Protein 6ATR (pdb70)

Solvent-accessible surface area: 21105 Å² total; per-residue (Å²): 160,169,105,10,69,2,2,17,5,78,4,34,19,98,0,3,25,1,0,4,0,0,17,9,32,50,24,127,30,81,46,106,60,5,138,35,12,120,56,2,39,122,12,70,127,79,58,72,4,37,1,61,65,16,7,0,0,48,10,56,90,26,84,0,4,23,32,62,0,1,12,14,8,0,0,27,80,66,110,12,5,36,166,57,46,95,28,60,1,60,0,6,14,16,13,12,0,11,35,47,0,23,65,57,25,55,79,15,52,76,15,68,123,178,90,82,127,71,90,51,60,82,2,59,102,44,0,89,103,44,2,1,48,9,1,23,143,16,4,160,88,65,67,68,71,50,3,8,44,87,121,42,4,5,0,0,0,13,0,0,9,6,2,46,38,2,79,94,55,42,81,67,14,28,64,67,15,82,64,0,85,39,0,35,82,79,0,13,75,46,112,48,2,90,148,6,33,92,137,88,31,47,88,18,90,76,64,86,125,171,19,10,70,56,5,77,133,1,64,142,132,223,101,8,70,1,3,16,5,63,4,31,19,93,0,3,27,1,0,4,0,0,17,9,32,49,23,129,30,78,46,121,66,6,103,34,10,120,58,2,41,131,18,69,123,79,51,67,4,36,1,58,68,16,8,0,0,49,8,56,85,25,89,1,4,24,31,64,0,1,13,17,9,0,0,27,77,62,115,14,13,36,168,72,67,103,28,22,1,58,0,4,13,17,14,13,0,12,34,49,0,24,65,56,24,54,85,17,43,76,16,57,120,145,83,78,127,73,95,54,60,85,1,58,78,36,0,85,93,46,2,1,47,9,0,24,146,19,4,161,100,67,64,69,71,50,2,7,43,87,135,41,4,4,0,0,0,12,0,0,11,6,3,45,34,2,82,91,52,44,82,64,15,29,62,63,15,84,64,0,85,38,0,34,83,83,0,14,90,45,108,51,2,104,152,6,28,88,136,87,31,55,85,17,88,74,59,89,134,166,21,8,88,45,6,96,132,1,60,142,121

GO terms:
  GO:0004364 glutathione transferase activity (F, IDA)
  GO:0006749 glutathione metabolic process (P, IDA)
  GO:0004769 steroid Delta-isomerase activity (F, IDA)
  GO:1901687 glutathione derivative biosynthetic process (P, IDA)
  GO:0006693 prostaglandin metabolic process (P, IDA)
  GO:0140104 molecular carrier activity (F, EXP)
  GO:0042167 heme catabolic process (P, TAS)
  GO:0005829 cytosol (C, TAS)
  GO:0005515 protein binding (F, IPI)
  GO:0004602 glutathione peroxidase activity (F, IDA)
  GO:0043651 linoleic acid metabolic process (P, IDA)
  GO:0005504 fatty acid binding (F, IPI)
  GO:0005829 cytosol (C, IDA)
  GO:0030855 epithelial cell differentiation (P, IEP)
  GO:0070062 extracellular exosome (C, HDA)

Secondary structure (DSSP, 8-state):
----EEEEESSSTTTHHHHHHHHHTT---EEEEE-SHHHHHHHHHTT--TTS-S-EEEETTEEEESHHHHHHHHHHHTT-S-SSHHHHHHHHHHHHHHHHHHHHHHHGGGS-HHHHHHHHHHHHHHIIIIIHHHHHHHHHHH--SSSSTTS--HHHHHHHHHHHHHHHH-TTTTTT-HHHHHHHHHHHHSHHHHHHHSTTSS--PPP-HHHHHHHHHHHT-/---EEEEESSSTTTHHHHHHHHHTT---EEEEE-SHHHHHHHHHTT--TTS-S-EEEETTEEEESHHHHHHHHHHHTT-S-SSHHHHHHHHHHHHHHHHHHHHHHTGGGS-HHHHHHHHHHHHHHIIIIIHHHHHHHHHHH--SSSSTTS--HHHHHHHHHHHHHHHH-TTTTTT-HHHHHHHHHHHTSHHHHHHHSTTSS--PPP-HHHHHHHHHHHT-

Foldseek 3Di:
DDAKEWEEALFCFLCVLVLLLCLLLVGDHHYDHDQFQVSLVVCVVVPLDPVSDDGWMDDPNHTDHDSVVSVVVSQVVSVQQDDDVVLNVVLVVLVVLLVVLVVLLSCLVVPDPVCNVVSLVVSLVCLQPPNLVVQLCQCVVVVALDNTDSDHHSSLSSLLVVLVSVCVSPVCSCVVRVSSVSSNVVSCPDVSNVVCPDPPHSNHDHQDPVNVVSVCRNVVD/DAKEWEEALFCFLCQLVLLLCLLLVGDHHYDHDQFLVSLVVCVVVPLDPVSDDGWICDPNHGDHDSVVSVVVSQVVSVQQDDDDVLNVQLVVLVVLLVVLVVLLSCLVVPDPVCNVVSLVVSLCCLQPPNLVVQLCQCVVVVALDNTDSDHHSSLSSLLVSVVSVCVSPVCSCVVRVSSVSSNVVSCPDVSNVVCPDPPHSNHDHQDPVNVVSVCRNVVD

Radius of gyration: 21.65 Å; Cα contacts (8 Å, |Δi|>4): 693; chains: 2; bounding box: 56×53×52 Å

InterPro domains:
  IPR003080 Glutathione S-transferase, alpha class [PR01266] (15-29)
  IPR003080 Glutathione S-transferase, alpha class [PR01266] (82-98)
  IPR003080 Glutathione S-transferase, alpha class [PR01266] (134-148)
  IPR003080 Glutathione S-transferase, alpha class [PR01266] (192-209)
  IPR004045 Glutathione S-transferase, N-terminal [PF02798] (6-77)
  IPR004045 Glutathione S-transferase, N-terminal [PS50404] (3-83)
  IPR004046 Glutathione S-transferase, C-terminal [PF00043] (100-192)
  IPR010987 Glutathione S-transferase, C-terminal-like [PS50405] (85-207)
  IPR036249 Thioredoxin-like superfamily [SSF52833] (4-80)
  IPR036282 Glutathione S-transferase, C-terminal domain superfamily [SSF47616] (81-220)
  IPR040079 Glutathione transferase family [SFLDS00019] (5-203)
  IPR050213 Glutathione S-transferase superfamily [PTHR11571] (5-202)

Nearest PDB structures (foldseek):
  1ydk-assembly1_B  TM=9.992E-01  e=3.592E-34  Homo sapiens
  1gse-assembly1_B  TM=9.979E-01  e=3.776E-34  Homo sapiens
  6atp-assembly1_A  TM=9.946E-01  e=2.798E-34  Homo sapiens
  2r3x-assembly1_B  TM=1.002E+00  e=1.025E-33  Homo sapiens
  2vct-assembly1_B  TM=9.939E-01  e=2.520E-33  Homo sapiens

Sequence (441 aa):
AEKPKKLLHYFNARGRMESTRWLLAAAGVVEFEEKFIKSAEEDLDKKLRNDGYYLMFQQQVPMVEIDGMKLLLVQTRAILNYIASKYNLYGKDIIKERRALIDMMYIEGIADLGEMMILLLPVCPPEEEKDAKLALIKEEKIKKNRYFPAFEKVLKSSSHGQDYLVGNKLSRADIIHLVELLLYYVEEELDSSLISSSFPLLKKALKTRRISNNLPTVKKKFLQQPGSPRKPPPMMDEEKSLEEEARKIFRFEKPKLHYFNARGRMESTTRWLLAAAGVEEFEEEKKFIKSAEDLDKLRNDGYLMFQQVPMVEIDGMMKLLVQTRAILNYIASKYNLYGKDIIKERRALIDMMYIEEGIADLGEMMILLLPVVCPPEEKKDAKKLALIKEEKIKNRYFPAFEKVLKSSHGQDYLVGNKLSRADIIHLVELLYYVEELDSSLISSFPLLKALKTRRISNNLPTVKKFLQQPGSPRRKPPMMDEKSLEEARKIFRF

B-factor: mean 18.53, std 10.13, range [4.82, 70.2]

CATH classification: 3.40.30.10 (+1 more: 1.20.1050.10)

Structure (mmCIF, N/CA/C/O backbone):
data_6ATR
#
_entry.id   6ATR
#
_cell.length_a   100.163
_cell.length_b   94.487
_cell.length_c   51.782
_cell.angle_alpha   90.00
_cell.angle_beta   92.65
_cell.angle_gamma   90.00
#
_symmetry.space_group_name_H-M   'C 1 2 1'
#
loop_
_entity.id
_entity.type
_entity.pdbx_description
1 polymer 'Glutathione S-transferase A1'
2 non-polymer L-gamma-glutamyl-L-alanylglycine
3 non-polymer 2-AMINO-5-[1-(CARBOXYLATOMETHYLCARBAMOYL)-2-NITROSOSULFANYL-ETHYL]AMINO-5-OXO-PENTANOATE
4 non-polymer 1,2-ETHANEDIOL
5 water water
#
loop_
_atom_site.group_PDB
_atom_site.id
_atom_site.type_symbol
_atom_site.label_atom_id
_atom_site.label_alt_id
_atom_site.label_comp_id
_atom_site.label_asym_id
_atom_site.label_entity_id
_atom_site.label_seq_id
_atom_site.pdbx_PDB_ins_code
_atom_site.Cartn_x
_atom_site.Cartn_y
_atom_site.Cartn_z
_atom_site.occupancy
_atom_site.B_iso_or_equiv
_atom_site.auth_seq_id
_atom_site.auth_comp_id
_atom_site.auth_asym_id
_atom_site.auth_atom_id
_atom_site.pdbx_PDB_model_num
ATOM 1 N N . ALA A 1 1 ? 79.592 35.448 -14.871 1.00 36.89 2 ALA A N 1
ATOM 2 C CA . ALA A 1 1 ? 79.331 34.680 -13.658 1.00 39.01 2 ALA A CA 1
ATOM 3 C C . ALA A 1 1 ? 80.329 35.055 -12.565 1.00 38.14 2 ALA A C 1
ATOM 4 O O . ALA A 1 1 ? 81.327 35.718 -12.831 1.00 40.49 2 ALA A O 1
ATOM 6 N N . GLU A 1 2 ? 80.065 34.614 -11.337 1.00 42.04 3 GLU A N 1
ATOM 7 C CA . GLU A 1 2 ? 80.903 34.959 -10.198 1.00 37.13 3 GLU A CA 1
ATOM 8 C C . GLU A 1 2 ? 81.270 33.701 -9.425 1.00 21.49 3 GLU A C 1
ATOM 9 O O . GLU A 1 2 ? 80.420 32.833 -9.195 1.00 31.79 3 GLU A O 1
ATOM 15 N N . LYS A 1 3 ? 82.528 33.620 -9.003 1.00 20.63 4 LYS A N 1
ATOM 16 C CA . LYS A 1 3 ? 82.981 32.466 -8.241 1.00 17.63 4 LYS A CA 1
ATOM 17 C C . LYS A 1 3 ? 82.376 32.493 -6.839 1.00 15.94 4 LYS A C 1
ATOM 18 O O . LYS A 1 3 ? 82.173 33.567 -6.265 1.00 18.86 4 LYS A O 1
ATOM 24 N N . PRO A 1 4 ? 82.096 31.327 -6.259 1.00 14.13 5 PRO A N 1
ATOM 25 C CA . PRO A 1 4 ? 81.732 31.297 -4.834 1.00 12.91 5 PRO A CA 1
ATOM 26 C C . PRO A 1 4 ? 82.860 31.892 -4.010 1.00 12.30 5 PRO A C 1
ATOM 27 O O . PRO A 1 4 ? 84.038 31.736 -4.336 1.00 11.48 5 PRO A O 1
ATOM 31 N N A LYS A 1 5 ? 82.496 32.596 -2.944 0.39 12.20 6 LYS A N 1
ATOM 32 N N B LYS A 1 5 ? 82.485 32.576 -2.931 0.61 12.21 6 LYS A N 1
ATOM 33 C CA A LYS A 1 5 ? 83.479 33.187 -2.046 0.39 10.97 6 LYS A CA 1
ATOM 34 C CA B LYS A 1 5 ? 83.429 33.180 -1.998 0.61 10.88 6 LYS A CA 1
ATOM 35 C C A LYS A 1 5 ? 83.272 32.627 -0.648 0.39 8.51 6 LYS A C 1
ATOM 36 C C B LYS A 1 5 ? 83.230 32.539 -0.630 0.61 8.33 6 LYS A C 1
ATOM 37 O O A LYS A 1 5 ? 82.206 32.814 -0.048 0.39 10.24 6 LYS A O 1
ATOM 38 O O B LYS A 1 5 ? 82.103 32.500 -0.121 0.61 10.22 6 LYS A O 1
ATOM 49 N N A LEU A 1 6 ? 84.288 31.942 -0.141 0.39 8.60 7 LEU A N 1
ATOM 50 N N B LEU A 1 6 ? 84.321 32.050 -0.041 0.61 8.60 7 LEU A N 1
ATOM 51 C CA A LEU A 1 6 ? 84.236 31.336 1.180 0.39 8.17 7 LEU A CA 1
ATOM 52 C CA B LEU A 1 6 ? 84.295 31.289 1.211 0.61 8.03 7 LEU A CA 1
ATOM 53 C C A LEU A 1 6 ? 84.755 32.341 2.202 0.39 9.57 7 LEU A C 1
ATOM 54 C C B LEU A 1 6 ? 84.869 32.144 2.334 0.61 8.74 7 LEU A C 1
ATOM 55 O O A LEU A 1 6 ? 85.784 32.988 1.980 0.39 9.28 7 LEU A O 1
ATOM 56 O O B LEU A 1 6 ? 86.071 32.447 2.338 0.61 9.26 7 LEU A O 1
ATOM 65 N N . HIS A 1 7 ? 84.019 32.497 3.298 1.00 8.23 8 HIS A N 1
ATOM 66 C CA . HIS A 1 7 ? 84.406 33.341 4.428 1.00 8.10 8 HIS A CA 1
ATOM 67 C C . HIS A 1 7 ? 84.673 32.459 5.642 1.00 9.09 8 HIS A C 1
ATOM 68 O O . HIS A 1 7 ? 83.749 31.832 6.186 1.00 8.76 8 HIS A O 1
ATOM 75 N N . TYR A 1 8 ? 85.922 32.450 6.094 1.00 9.01 9 TYR A N 1
ATOM 76 C CA . TYR A 1 8 ? 86.320 31.669 7.258 1.00 7.96 9 TYR A CA 1
ATOM 77 C C . TYR A 1 8 ? 87.702 32.159 7.660 1.00 11.56 9 TYR A C 1
ATOM 78 O O . TYR A 1 8 ? 88.263 33.053 7.017 1.00 13.39 9 TYR A O 1
ATOM 87 N N . PHE A 1 9 ? 88.255 31.580 8.716 1.00 11.90 10 PHE A N 1
ATOM 88 C CA . PHE A 1 9 ? 89.657 31.876 8.974 1.00 11.58 10 PHE A CA 1
ATOM 89 C C . PHE A 1 9 ? 90.561 30.888 8.247 1.00 11.07 10 PHE A C 1
ATOM 90 O O . PHE A 1 9 ? 90.103 29.945 7.596 1.00 11.55 10 PHE A O 1
ATOM 98 N N . ASN A 1 10 ? 91.864 31.155 8.307 1.00 11.99 11 ASN A N 1
ATOM 99 C CA . ASN A 1 10 ? 92.840 30.390 7.529 1.00 11.39 11 ASN A CA 1
ATOM 100 C C . ASN A 1 10 ? 93.174 29.107 8.288 1.00 12.08 11 ASN A C 1
ATOM 101 O O . ASN A 1 10 ? 94.195 28.986 8.974 1.00 15.55 11 ASN A O 1
ATOM 106 N N . ALA A 1 11 ? 92.266 28.134 8.175 1.00 10.13 12 ALA A N 1
ATOM 107 C CA . ALA A 1 11 ? 92.356 26.871 8.890 1.00 9.65 12 ALA A CA 1
ATOM 108 C C . ALA A 1 11 ? 91.338 25.926 8.278 1.00 9.56 12 ALA A C 1
ATOM 109 O O . ALA A 1 11 ? 90.423 26.356 7.570 1.00 8.97 12 ALA A O 1
ATOM 111 N N . ARG A 1 12 ? 91.502 24.635 8.571 1.00 9.27 13 ARG A N 1
ATOM 112 C CA . ARG A 1 12 ? 90.524 23.623 8.171 1.00 7.93 13 ARG A CA 1
ATOM 113 C C . ARG A 1 12 ? 89.165 23.917 8.798 1.00 9.55 13 ARG A C 1
ATOM 114 O O . ARG A 1 12 ? 88.209 24.302 8.112 1.00 8.35 13 ARG A O 1
ATOM 122 N N . GLY A 1 13 ? 89.074 23.713 10.110 1.00 9.31 14 GLY A N 1
ATOM 123 C CA . GLY A 1 13 ? 87.837 23.927 10.842 1.00 9.86 14 GLY A CA 1
ATOM 124 C C . GLY A 1 13 ? 86.583 23.417 10.164 1.00 9.48 14 GLY A C 1
ATOM 125 O O . GLY A 1 13 ? 86.533 22.300 9.636 1.00 10.81 14 GLY A O 1
ATOM 126 N N . ARG A 1 14 ? 85.550 24.244 10.190 1.00 8.52 15 ARG A N 1
ATOM 127 C CA . ARG A 1 14 ? 84.255 23.878 9.636 1.00 8.33 15 ARG A CA 1
ATOM 128 C C . ARG A 1 14 ? 84.095 24.221 8.166 1.00 7.80 15 ARG A C 1
ATOM 129 O O . ARG A 1 14 ? 83.027 23.954 7.612 1.00 9.17 15 ARG A O 1
ATOM 137 N N . MET A 1 15 ? 85.117 24.785 7.522 1.00 7.23 16 MET A N 1
ATOM 138 C CA . MET A 1 15 ? 85.069 25.110 6.102 1.00 7.69 16 MET A CA 1
ATOM 139 C C . MET A 1 15 ? 85.747 24.061 5.222 1.00 7.13 16 MET A C 1
ATOM 140 O O . MET A 1 15 ? 85.503 24.034 4.005 1.00 7.35 16 MET A O 1
ATOM 145 N N . GLU A 1 16 ? 86.559 23.166 5.805 1.00 5.10 17 GLU A N 1
ATOM 146 C CA . GLU A 1 16 ? 87.383 22.291 4.972 1.00 6.75 17 GLU A CA 1
ATOM 147 C C . GLU A 1 16 ? 86.554 21.319 4.137 1.00 7.34 17 GLU A C 1
ATOM 148 O O . GLU A 1 16 ? 86.936 21.004 3.001 1.00 7.51 17 GLU A O 1
ATOM 154 N N . SER A 1 17 ? 85.423 20.836 4.663 1.00 6.52 18 SER A N 1
ATOM 155 C CA . SER A 1 17 ? 84.655 19.872 3.875 1.00 6.72 18 SER A CA 1
ATOM 156 C C . SER A 1 17 ? 84.049 20.531 2.648 1.00 7.04 18 SER A C 1
ATOM 157 O O . SER A 1 17 ? 83.860 19.860 1.622 1.00 7.57 18 SER A O 1
ATOM 160 N N . THR A 1 18 ? 83.754 21.836 2.733 1.00 6.27 19 THR A N 1
ATOM 161 C CA . THR A 1 18 ? 83.280 22.595 1.577 1.00 6.68 19 THR A CA 1
ATOM 162 C C . THR A 1 18 ? 84.394 22.800 0.562 1.00 7.74 19 THR A C 1
ATOM 163 O O . THR A 1 18 ? 84.164 22.688 -0.646 1.00 7.34 19 THR A O 1
ATOM 167 N N . ARG A 1 19 ? 85.609 23.087 1.032 1.00 7.34 20 ARG A N 1
ATOM 168 C CA . ARG A 1 19 ? 86.743 23.183 0.121 1.00 6.75 20 ARG A CA 1
ATOM 169 C C . ARG A 1 19 ? 86.922 21.879 -0.644 1.00 6.52 20 ARG A C 1
ATOM 170 O O . ARG A 1 19 ? 87.098 21.882 -1.869 1.00 7.04 20 ARG A O 1
ATOM 178 N N . TRP A 1 20 ? 86.877 20.743 0.064 1.00 6.75 21 TRP A N 1
ATOM 179 C CA . TRP A 1 20 ? 86.978 19.435 -0.589 1.00 7.57 21 TRP A CA 1
ATOM 180 C C . TRP A 1 20 ? 85.881 19.240 -1.621 1.00 7.99 21 TRP A C 1
ATOM 181 O O . TRP A 1 20 ? 86.140 18.749 -2.728 1.00 7.88 21 TRP A O 1
ATOM 192 N N . LEU A 1 21 ? 84.632 19.570 -1.265 1.00 7.26 22 LEU A N 1
ATOM 193 C CA . LEU A 1 21 ? 83.527 19.271 -2.169 1.00 7.72 22 LEU A CA 1
ATOM 194 C C . LEU A 1 21 ? 83.585 20.130 -3.421 1.00 7.68 22 LEU A C 1
ATOM 195 O O . LEU A 1 21 ? 83.385 19.618 -4.537 1.00 8.08 22 LEU A O 1
ATOM 200 N N . LEU A 1 22 ? 83.843 21.436 -3.267 1.00 7.86 23 LEU A N 1
ATOM 201 C CA . LEU A 1 22 ? 83.968 22.303 -4.439 1.00 7.31 23 LEU A CA 1
ATOM 202 C C . LEU A 1 22 ? 85.131 21.874 -5.311 1.00 8.63 23 LEU A C 1
ATOM 203 O O . LEU A 1 22 ? 85.002 21.798 -6.539 1.00 9.23 23 LEU A O 1
ATOM 208 N N . ALA A 1 23 ? 86.274 21.565 -4.703 1.00 7.79 24 ALA A N 1
ATOM 209 C CA . ALA A 1 23 ? 87.418 21.150 -5.509 1.00 8.46 24 ALA A CA 1
ATOM 210 C C . ALA A 1 23 ? 87.128 19.847 -6.240 1.00 8.48 24 ALA A C 1
ATOM 211 O O . ALA A 1 23 ? 87.416 19.725 -7.438 1.00 9.78 24 ALA A O 1
ATOM 213 N N . ALA A 1 24 ? 86.527 18.872 -5.555 1.00 8.98 25 ALA A N 1
ATOM 214 C CA . ALA A 1 24 ? 86.191 17.610 -6.204 1.00 9.41 25 ALA A CA 1
ATOM 215 C C . ALA A 1 24 ? 85.238 17.824 -7.370 1.00 9.79 25 ALA A C 1
ATOM 216 O O . ALA A 1 24 ? 85.355 17.152 -8.406 1.00 11.84 25 ALA A O 1
ATOM 218 N N . ALA A 1 25 ? 84.323 18.786 -7.249 1.00 9.72 26 ALA A N 1
ATOM 219 C CA . ALA A 1 25 ? 83.383 19.083 -8.323 1.00 9.75 26 ALA A CA 1
ATOM 220 C C . ALA A 1 25 ? 83.994 19.901 -9.456 1.00 10.13 26 ALA A C 1
ATOM 221 O O . ALA A 1 25 ? 83.313 20.133 -10.464 1.00 12.18 26 ALA A O 1
ATOM 223 N N . GLY A 1 26 ? 85.237 20.350 -9.320 1.00 9.41 27 GLY A N 1
ATOM 224 C CA . GLY A 1 26 ? 85.867 21.128 -10.366 1.00 10.69 27 GLY A CA 1
ATOM 225 C C . GLY A 1 26 ? 85.440 22.573 -10.416 1.00 11.49 27 GLY A C 1
ATOM 226 O O . GLY A 1 26 ? 85.542 23.205 -11.473 1.00 13.22 27 GLY A O 1
ATOM 227 N N A VAL A 1 27 ? 84.986 23.126 -9.293 0.97 10.50 28 VAL A N 1
ATOM 228 N N B VAL A 1 27 ? 84.957 23.131 -9.312 0.03 10.62 28 VAL A N 1
ATOM 229 C CA A VAL A 1 27 ? 84.445 24.477 -9.233 0.97 11.17 28 VAL A CA 1
ATOM 230 C CA B VAL A 1 27 ? 84.431 24.491 -9.293 0.03 11.32 28 VAL A CA 1
ATOM 231 C C A VAL A 1 27 ? 85.499 25.398 -8.641 0.97 12.82 28 VAL A C 1
ATOM 232 C C B VAL A 1 27 ? 85.459 25.410 -8.647 0.03 12.90 28 VAL A C 1
ATOM 233 O O A VAL A 1 27 ? 85.970 25.174 -7.521 0.97 13.45 28 VAL A O 1
ATOM 234 O O B VAL A 1 27 ? 85.894 25.174 -7.513 0.03 13.38 28 VAL A O 1
ATOM 241 N N . GLU A 1 28 ? 85.841 26.460 -9.369 1.00 15.36 29 GLU A N 1
ATOM 242 C CA . GLU A 1 28 ? 86.787 27.436 -8.850 1.00 15.61 29 GLU A CA 1
ATOM 243 C C . GLU A 1 28 ? 86.108 28.324 -7.816 1.00 11.88 29 GLU A C 1
ATOM 244 O O . GLU A 1 28 ? 84.946 28.709 -7.975 1.00 16.51 29 GLU A O 1
ATOM 250 N N . PHE A 1 29 ? 86.838 28.638 -6.748 1.00 12.20 30 PHE A N 1
ATOM 251 C CA . PHE A 1 29 ? 86.295 29.481 -5.689 1.00 10.38 30 PHE A CA 1
ATOM 252 C C . PHE A 1 29 ? 87.371 30.418 -5.158 1.00 11.26 30 PHE A C 1
ATOM 253 O O . PHE A 1 29 ? 88.569 30.213 -5.372 1.00 14.75 30 PHE A O 1
ATOM 261 N N . GLU A 1 30 ? 86.916 31.464 -4.475 1.00 10.94 31 GLU A N 1
ATOM 262 C CA . GLU A 1 30 ? 87.778 32.424 -3.804 1.00 12.70 31 GLU A CA 1
ATOM 263 C C . GLU A 1 30 ? 87.559 32.301 -2.304 1.00 10.63 31 GLU A C 1
ATOM 264 O O . GLU A 1 30 ? 86.504 31.838 -1.859 1.00 13.31 31 GLU A O 1
ATOM 270 N N . GLU A 1 31 ? 88.561 32.687 -1.525 1.00 10.02 32 GLU A N 1
ATOM 271 C CA . GLU A 1 31 ? 88.460 32.702 -0.070 1.00 10.94 32 GLU A CA 1
ATOM 272 C C . GLU A 1 31 ? 88.771 34.099 0.434 1.00 12.39 32 GLU A C 1
ATOM 273 O O . GLU A 1 31 ? 89.684 34.764 -0.081 1.00 14.38 32 GLU A O 1
ATOM 279 N N . LYS A 1 32 ? 88.019 34.537 1.439 1.00 11.91 33 LYS A N 1
ATOM 280 C CA . LYS A 1 32 ? 88.310 35.779 2.145 1.00 13.77 33 LYS A CA 1
ATOM 281 C C . LYS A 1 32 ? 88.571 35.412 3.597 1.00 12.42 33 LYS A C 1
ATOM 282 O O . LYS A 1 32 ? 87.657 34.978 4.308 1.00 13.43 33 LYS A O 1
ATOM 288 N N . PHE A 1 33 ? 89.823 35.519 4.021 1.00 11.70 34 PHE A N 1
ATOM 289 C CA . PHE A 1 33 ? 90.222 35.039 5.335 1.00 12.46 34 PHE A CA 1
ATOM 290 C C . PHE A 1 33 ? 89.961 36.090 6.403 1.00 15.03 34 PHE A C 1
ATOM 291 O O . PHE A 1 33 ? 90.417 37.233 6.291 1.00 16.75 34 PHE A O 1
ATOM 299 N N . ILE A 1 34 ? 89.240 35.687 7.433 1.00 12.75 35 ILE A N 1
ATOM 300 C CA . ILE A 1 34 ? 89.065 36.479 8.640 1.00 12.26 35 ILE A CA 1
ATOM 301 C C . ILE A 1 34 ? 90.356 36.364 9.439 1.00 13.25 35 ILE A C 1
ATOM 302 O O . ILE A 1 34 ? 90.819 35.258 9.714 1.00 13.21 35 ILE A O 1
ATOM 307 N N . LYS A 1 35 ? 90.959 37.498 9.799 1.00 16.21 36 LYS A N 1
ATOM 308 C CA . LYS A 1 35 ? 92.227 37.459 10.527 1.00 15.27 36 LYS A CA 1
ATOM 309 C C . LYS A 1 35 ? 92.137 38.004 11.943 1.00 17.77 36 LYS A C 1
ATOM 310 O O . LYS A 1 35 ? 93.109 37.884 12.697 1.00 21.63 36 LYS A O 1
AT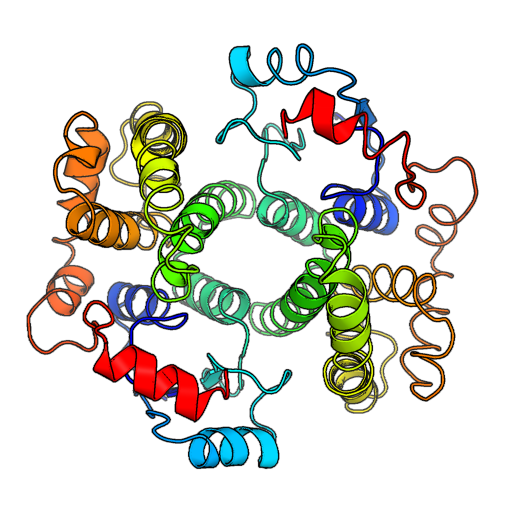OM 316 N N . SER A 1 36 ? 91.003 38.579 12.330 1.00 16.18 37 SER A N 1
ATOM 317 C CA . SER A 1 36 ? 90.870 39.218 13.629 1.00 17.99 37 SER A CA 1
ATOM 318 C C . SER A 1 36 ? 89.407 39.215 14.030 1.00 16.94 37 SER A C 1
ATOM 319 O O . SER A 1 36 ? 88.512 38.994 13.209 1.00 15.42 37 SER A O 1
ATOM 322 N N . ALA A 1 37 ? 89.167 39.496 15.309 1.00 15.21 38 ALA A N 1
ATOM 323 C CA . ALA A 1 37 ? 87.797 39.673 15.757 1.00 13.98 38 ALA A CA 1
ATOM 324 C C . ALA A 1 37 ? 87.125 40.835 15.036 1.00 16.50 38 ALA A C 1
ATOM 325 O O . ALA A 1 37 ? 85.919 40.785 14.768 1.00 16.03 38 ALA A O 1
ATOM 327 N N A GLU A 1 38 ? 87.888 41.882 14.710 0.69 16.84 39 GLU A N 1
ATOM 328 N N B GLU A 1 38 ? 87.874 41.892 14.707 0.31 16.89 39 GLU A N 1
ATOM 329 C CA A GLU A 1 38 ? 87.321 43.015 13.988 0.69 18.70 39 GLU A CA 1
ATOM 330 C CA B GLU A 1 38 ? 87.256 43.006 13.992 0.31 18.66 39 GLU A CA 1
ATOM 331 C C A GLU A 1 38 ? 86.811 42.600 12.615 0.69 16.21 39 GLU A C 1
ATOM 332 C C B GLU A 1 38 ? 86.788 42.586 12.605 0.31 16.22 39 GLU A C 1
ATOM 333 O O A GLU A 1 38 ? 85.769 43.086 12.158 0.69 15.44 39 GLU A O 1
ATOM 334 O O B GLU A 1 38 ? 85.750 43.059 12.127 0.31 15.49 39 GLU A O 1
ATOM 345 N N . ASP A 1 39 ? 87.540 41.706 11.937 1.00 14.80 40 ASP A N 1
ATOM 346 C CA . ASP A 1 39 ? 87.095 41.222 10.635 1.00 14.02 40 ASP A CA 1
ATOM 347 C C . ASP A 1 39 ? 85.758 40.501 10.766 1.00 13.76 40 ASP A C 1
ATOM 348 O O . ASP A 1 39 ? 84.852 40.694 9.948 1.00 13.32 40 ASP A O 1
ATOM 353 N N . LEU A 1 40 ? 85.623 39.662 11.795 1.00 11.80 41 LEU A N 1
ATOM 354 C CA . LEU A 1 40 ? 84.357 38.973 12.018 1.00 10.30 41 LEU A CA 1
ATOM 355 C C . LEU A 1 40 ? 83.256 39.962 12.367 1.00 12.77 41 LEU A C 1
ATOM 356 O O . LEU A 1 40 ? 82.129 39.857 11.861 1.00 12.21 41 LEU A O 1
ATOM 361 N N . ASP A 1 41 ? 83.570 40.944 13.215 1.00 12.61 42 ASP A N 1
ATOM 362 C CA . ASP A 1 41 ? 82.570 41.951 13.561 1.00 14.23 42 ASP A CA 1
ATOM 363 C C . ASP A 1 41 ? 82.102 42.722 12.334 1.00 12.53 42 ASP A C 1
ATOM 364 O O . ASP A 1 41 ? 80.937 43.117 12.259 1.00 13.05 42 ASP A O 1
ATOM 369 N N A LYS A 1 42 ? 83.001 42.975 11.384 0.48 12.03 43 LYS A N 1
ATOM 370 N N B LYS A 1 42 ? 82.987 42.943 11.360 0.52 12.04 43 LYS A N 1
ATOM 371 C CA A LYS A 1 42 ? 82.590 43.657 10.166 0.48 13.72 43 LYS A CA 1
ATOM 372 C CA B LYS A 1 42 ? 82.597 43.665 10.151 0.52 13.75 43 LYS A CA 1
ATOM 373 C C A LYS A 1 42 ? 81.549 42.837 9.412 0.48 12.41 43 LYS A C 1
ATOM 374 C C B LYS A 1 42 ? 81.613 42.857 9.307 0.52 12.45 43 LYS A C 1
ATOM 375 O O A LYS A 1 42 ? 80.495 43.356 9.028 0.48 11.84 43 LYS A O 1
ATOM 376 O O B LYS A 1 42 ? 80.672 43.416 8.731 0.52 12.11 43 LYS A O 1
ATOM 387 N N . LEU A 1 43 ? 81.815 41.542 9.211 1.00 12.18 44 LEU A N 1
ATOM 388 C CA . LEU A 1 43 ? 80.832 40.697 8.537 1.00 10.87 44 LEU A CA 1
ATOM 389 C C . LEU A 1 43 ? 79.493 40.752 9.256 1.00 10.56 44 LEU A C 1
ATOM 390 O O . LEU A 1 43 ? 78.434 40.840 8.618 1.00 11.54 44 LEU A O 1
ATOM 395 N N . ARG A 1 44 ? 79.526 40.672 10.584 1.00 10.32 45 ARG A N 1
ATOM 396 C CA . ARG A 1 44 ? 78.301 40.767 11.376 1.00 10.16 45 ARG A CA 1
ATOM 397 C C . ARG A 1 44 ? 77.592 42.102 11.162 1.00 11.71 45 ARG A C 1
ATOM 398 O O . ARG A 1 44 ? 76.383 42.142 10.902 1.00 10.82 45 ARG A O 1
ATOM 406 N N . ASN A 1 45 ? 78.329 43.210 11.294 1.00 11.76 46 ASN A N 1
ATOM 407 C CA . ASN A 1 45 ? 77.699 44.530 11.254 1.00 12.07 46 ASN A CA 1
ATOM 408 C C . ASN A 1 45 ? 77.191 44.862 9.859 1.00 13.39 46 ASN A C 1
ATOM 409 O O . ASN A 1 45 ? 76.260 45.666 9.710 1.00 15.75 46 ASN A O 1
ATOM 414 N N . ASP A 1 46 ? 77.781 44.259 8.835 1.00 12.16 47 ASP A N 1
ATOM 415 C CA . ASP A 1 46 ? 77.356 44.460 7.459 1.00 13.43 47 ASP A CA 1
ATOM 416 C C . ASP A 1 46 ? 76.122 43.639 7.112 1.00 13.26 47 ASP A C 1
ATOM 417 O O . ASP A 1 46 ? 75.589 43.787 6.008 1.00 16.52 47 ASP A O 1
ATOM 422 N N . GLY A 1 47 ? 75.661 42.788 8.028 1.00 11.87 48 GLY A N 1
ATOM 423 C CA . GLY A 1 47 ? 74.462 41.993 7.822 1.00 14.31 48 GLY A CA 1
ATOM 424 C C . GLY A 1 47 ? 74.671 40.694 7.073 1.00 11.82 48 GLY A C 1
ATOM 425 O O . GLY A 1 47 ? 73.694 40.101 6.608 1.00 15.56 48 GLY A O 1
ATOM 426 N N A TYR A 1 48 ? 75.922 40.231 6.953 0.47 11.40 49 TYR A N 1
ATOM 427 N N B TYR A 1 48 ? 75.902 40.209 6.976 0.53 11.42 49 TYR A N 1
ATOM 428 C CA A TYR A 1 48 ? 76.264 39.090 6.103 0.47 10.22 49 TYR A CA 1
ATOM 429 C CA B TYR A 1 48 ? 76.195 39.090 6.090 0.53 10.18 49 TYR A CA 1
ATOM 430 C C A TYR A 1 48 ? 75.927 37.732 6.723 0.47 9.56 49 TYR A C 1
ATOM 431 C C B TYR A 1 48 ? 76.105 37.721 6.750 0.53 9.78 49 TYR A C 1
ATOM 432 O O A TYR A 1 48 ? 75.778 36.751 5.978 0.47 8.55 49 TYR A O 1
ATOM 433 O O B TYR A 1 48 ? 76.303 36.715 6.054 0.53 9.41 49 TYR A O 1
ATOM 450 N N . LEU A 1 49 ? 75.820 37.646 8.051 1.00 8.64 50 LEU A N 1
ATOM 451 C CA . LEU A 1 49 ? 75.813 36.376 8.779 1.00 8.73 50 LEU A CA 1
ATOM 452 C C . LEU A 1 49 ? 74.507 36.203 9.543 1.00 7.81 50 LEU A C 1
ATOM 453 O O . LEU A 1 49 ? 74.312 36.838 10.585 1.00 9.61 50 LEU A O 1
ATOM 458 N N . MET A 1 50 ? 73.639 35.305 9.068 1.00 9.61 51 MET A N 1
ATOM 459 C CA . MET A 1 50 ? 72.300 35.186 9.653 1.00 9.16 51 MET A CA 1
ATOM 460 C C . MET A 1 50 ? 72.337 34.937 11.160 1.00 9.39 51 MET A C 1
ATOM 461 O O . MET A 1 50 ? 71.514 35.485 11.903 1.00 10.27 51 MET A O 1
ATOM 466 N N . PHE A 1 51 ? 73.246 34.077 11.628 1.00 8.53 52 PHE A N 1
ATOM 467 C CA . PHE A 1 51 ? 73.352 33.759 13.047 1.00 8.35 52 PHE A CA 1
ATOM 468 C C . PHE A 1 51 ? 74.640 34.299 13.652 1.00 10.23 52 PHE A C 1
ATOM 469 O O . PHE A 1 51 ? 75.087 33.811 14.701 1.00 10.26 52 PHE A O 1
ATOM 477 N N A GLN A 1 52 ? 75.247 35.286 12.986 0.64 9.15 53 GLN A N 1
ATOM 478 N N B GLN A 1 52 ? 75.266 35.279 13.006 0.36 9.21 53 GLN A N 1
ATOM 479 C CA A GLN A 1 52 ? 76.465 35.965 13.439 0.64 9.46 53 GLN A CA 1
ATOM 480 C CA B GLN A 1 52 ? 76.454 35.946 13.526 0.36 9.53 53 GLN A CA 1
ATOM 481 C C A GLN A 1 52 ? 77.657 35.020 13.539 0.64 9.14 53 GLN A C 1
ATOM 482 C C B GLN A 1 52 ? 77.708 35.082 13.440 0.36 9.17 53 GLN A C 1
ATOM 483 O O A GLN A 1 52 ? 78.570 35.252 14.327 0.64 10.61 53 GLN A O 1
ATOM 484 O O B GLN A 1 52 ? 78.742 35.447 14.007 0.36 8.50 53 GLN A O 1
ATOM 495 N N . GLN A 1 53 ? 77.651 33.958 12.730 1.00 8.50 54 GLN A N 1
ATOM 496 C CA . GLN A 1 53 ? 78.729 32.980 12.690 1.00 8.92 54 GLN A CA 1
ATOM 497 C C . GLN A 1 53 ? 79.192 32.734 11.263 1.00 9.47 54 GLN A C 1
ATOM 498 O O . GLN A 1 53 ? 78.470 32.978 10.290 1.00 8.92 54 GLN A O 1
ATOM 504 N N . VAL A 1 54 ? 80.409 32.204 11.156 1.00 9.55 55 VAL A N 1
ATOM 505 C CA . VAL A 1 54 ? 80.907 31.610 9.917 1.00 8.09 55 VAL A CA 1
ATOM 506 C C . VAL A 1 54 ? 81.076 30.113 10.158 1.00 10.02 55 VAL A C 1
ATOM 507 O O . VAL A 1 54 ? 81.091 29.683 11.320 1.00 12.20 55 VAL A O 1
ATOM 511 N N . PRO A 1 55 ? 81.239 29.269 9.126 1.00 8.65 56 PRO A N 1
ATOM 512 C CA . PRO A 1 55 ? 81.364 29.515 7.683 1.00 9.33 56 PRO A CA 1
ATOM 513 C C . PRO A 1 55 ? 80.203 30.293 7.075 1.00 8.12 56 PRO A C 1
ATOM 514 O O . PRO A 1 55 ? 79.048 30.165 7.482 1.00 9.32 56 PRO A O 1
ATOM 518 N N . MET A 1 56 ? 80.544 31.115 6.081 1.00 8.54 57 MET A N 1
ATOM 519 C CA . MET A 1 56 ? 79.563 31.694 5.178 1.00 8.43 57 MET A CA 1
ATOM 520 C C . MET A 1 56 ? 80.110 31.560 3.767 1.00 7.42 57 MET A C 1
ATOM 521 O O . MET A 1 56 ? 81.306 31.759 3.538 1.00 8.61 57 MET A O 1
ATOM 526 N N . VAL A 1 57 ? 79.237 31.239 2.819 1.00 8.02 58 VAL A N 1
ATOM 527 C CA . VAL A 1 57 ? 79.627 31.155 1.415 1.00 7.55 58 VAL A CA 1
ATOM 528 C C . VAL A 1 57 ? 78.689 32.029 0.613 1.00 8.71 58 VAL A C 1
ATOM 529 O O . VAL A 1 57 ? 77.466 31.890 0.722 1.00 11.21 58 VAL A O 1
ATOM 533 N N . GLU A 1 58 ? 79.257 32.918 -0.196 1.00 9.24 59 GLU A N 1
ATOM 534 C CA . GLU A 1 58 ? 78.493 33.680 -1.174 1.00 10.74 59 GLU A CA 1
ATOM 535 C C . GLU A 1 58 ? 78.430 32.859 -2.454 1.00 10.92 59 GLU A C 1
ATOM 536 O O . GLU A 1 58 ? 79.470 32.590 -3.066 1.00 12.04 59 GLU A O 1
ATOM 542 N N . ILE A 1 59 ? 77.230 32.434 -2.838 1.00 10.62 60 ILE A N 1
ATOM 543 C CA . ILE A 1 59 ? 77.061 31.581 -4.013 1.00 11.12 60 ILE A CA 1
ATOM 544 C C . ILE A 1 59 ? 75.674 31.816 -4.599 1.00 12.44 60 ILE A C 1
ATOM 545 O O . ILE A 1 59 ? 74.683 31.874 -3.870 1.00 12.94 60 ILE A O 1
ATOM 550 N N . ASP A 1 60 ? 75.617 32.010 -5.921 1.00 15.36 61 ASP A N 1
ATOM 551 C CA . ASP A 1 60 ? 74.341 32.119 -6.644 1.00 16.46 61 ASP A CA 1
ATOM 552 C C . ASP A 1 60 ? 73.383 33.131 -6.017 1.00 15.53 61 ASP A C 1
ATOM 553 O O . ASP A 1 60 ? 72.182 32.880 -5.884 1.00 19.13 61 ASP A O 1
ATOM 558 N N . GLY A 1 61 ? 73.915 34.292 -5.637 1.00 17.89 62 GLY A N 1
ATOM 559 C CA . GLY A 1 61 ? 73.103 35.359 -5.091 1.00 17.98 62 GLY A CA 1
ATOM 560 C C . GLY A 1 61 ? 72.727 35.227 -3.632 1.00 23.62 62 GLY A C 1
ATOM 561 O O . GLY A 1 61 ? 72.009 36.091 -3.116 1.00 25.65 62 GLY A O 1
ATOM 562 N N . MET A 1 62 ? 73.181 34.184 -2.947 1.00 15.18 63 MET A N 1
ATOM 563 C CA . MET A 1 62 ? 72.839 33.945 -1.556 1.00 12.99 63 MET A CA 1
ATOM 564 C C . MET A 1 62 ? 74.078 34.124 -0.692 1.00 12.52 63 MET A C 1
ATOM 565 O O . MET A 1 62 ? 75.205 33.967 -1.166 1.00 13.15 63 MET A O 1
ATOM 570 N N . LYS A 1 63 ? 73.858 34.461 0.573 1.00 12.28 64 LYS A N 1
ATOM 571 C CA . LYS A 1 63 ? 74.886 34.418 1.616 1.00 10.75 64 LYS A CA 1
ATOM 572 C C . LYS A 1 63 ? 74.510 33.280 2.562 1.00 12.25 64 LYS A C 1
ATOM 573 O O . LYS A 1 63 ? 73.782 33.465 3.542 1.00 16.45 64 LYS A O 1
ATOM 579 N N A LEU A 1 64 ? 75.010 32.088 2.262 0.37 9.54 65 LEU A N 1
ATOM 580 N N B LEU A 1 64 ? 74.987 32.089 2.230 0.34 9.58 65 LEU A N 1
ATOM 581 N N C LEU A 1 64 ? 75.053 32.100 2.297 0.28 9.51 65 LEU A N 1
ATOM 582 C CA A LEU A 1 64 ? 74.592 30.886 2.968 0.37 9.20 65 LEU A CA 1
ATOM 583 C CA B LEU A 1 64 ? 74.622 30.899 2.973 0.34 9.20 65 LEU A CA 1
ATOM 584 C CA C LEU A 1 64 ? 74.609 30.874 2.947 0.28 9.22 65 LEU A CA 1
ATOM 585 C C A LEU A 1 64 ? 75.501 30.636 4.163 0.37 8.71 65 LEU A C 1
ATOM 586 C C B LEU A 1 64 ? 75.518 30.768 4.190 0.34 8.72 65 LEU A C 1
ATOM 587 C C C LEU A 1 64 ? 75.496 30.569 4.151 0.28 8.73 65 LEU A C 1
ATOM 588 O O A LEU A 1 64 ? 76.723 30.526 4.012 0.37 8.95 65 LEU A O 1
ATOM 589 O O B LEU A 1 64 ? 76.742 30.900 4.090 0.34 8.66 65 LEU A O 1
ATOM 590 O O C LEU A 1 64 ? 76.704 30.353 3.996 0.28 8.79 65 LEU A O 1
ATOM 603 N N . VAL A 1 65 ? 74.901 30.540 5.341 1.00 7.20 66 VAL A N 1
ATOM 604 C CA . VAL A 1 65 ? 75.596 30.104 6.546 1.00 8.04 66 VAL A CA 1
ATOM 605 C C . VAL A 1 65 ? 75.071 28.719 6.903 1.00 8.66 66 VAL A C 1
ATOM 606 O O . VAL A 1 65 ? 74.056 28.259 6.370 1.00 10.90 66 VAL A O 1
ATOM 610 N N . GLN A 1 66 ? 75.752 28.077 7.861 1.00 7.48 67 GLN A N 1
ATOM 611 C CA . GLN A 1 66 ? 75.484 26.706 8.315 1.00 7.79 67 GLN A CA 1
ATOM 612 C C . GLN A 1 66 ? 76.142 25.693 7.379 1.00 8.66 67 GLN A C 1
ATOM 613 O O . GLN A 1 66 ? 75.726 25.536 6.229 1.00 7.52 67 GLN A O 1
ATOM 619 N N . THR A 1 67 ? 77.181 25.011 7.869 1.00 7.13 68 THR A N 1
ATOM 620 C CA . THR A 1 67 ? 77.931 24.040 7.077 1.00 8.20 68 THR A CA 1
ATOM 621 C C . THR A 1 67 ? 77.024 23.139 6.251 1.00 8.03 68 THR A C 1
ATOM 622 O O . THR A 1 67 ? 77.232 22.955 5.044 1.00 7.44 68 THR A O 1
ATOM 626 N N . ARG A 1 68 ? 76.009 22.558 6.877 1.00 7.11 69 ARG A N 1
ATOM 627 C CA . ARG A 1 68 ? 75.192 21.585 6.157 1.00 7.60 69 ARG A CA 1
ATOM 628 C C . ARG A 1 68 ? 74.350 22.234 5.068 1.00 7.48 69 ARG A C 1
ATOM 629 O O . ARG A 1 68 ? 74.092 21.601 4.036 1.00 9.73 69 ARG A O 1
ATOM 637 N N . ALA A 1 69 ? 73.867 23.461 5.280 1.00 7.60 70 ALA A N 1
ATOM 638 C CA . ALA A 1 69 ? 73.126 24.136 4.218 1.00 6.49 70 ALA A CA 1
ATOM 639 C C . ALA A 1 69 ? 74.015 24.408 3.014 1.00 8.44 70 ALA A C 1
ATOM 640 O O . ALA A 1 69 ? 73.604 24.193 1.861 1.00 9.07 70 ALA A O 1
ATOM 642 N N . ILE A 1 70 ? 75.231 24.900 3.269 1.00 7.62 71 ILE A N 1
ATOM 643 C CA . ILE A 1 70 ? 76.226 25.134 2.224 1.00 8.54 71 ILE A CA 1
ATOM 644 C C . ILE A 1 70 ? 76.506 23.853 1.447 1.00 7.41 71 ILE A C 1
ATOM 645 O O . ILE A 1 70 ? 76.454 23.829 0.210 1.00 7.56 71 ILE A O 1
ATOM 650 N N . LEU A 1 71 ? 76.823 22.770 2.164 1.00 6.10 72 LEU A N 1
ATOM 651 C CA . LEU A 1 71 ? 77.187 21.519 1.517 1.00 7.08 72 LEU A CA 1
ATOM 652 C C . LEU A 1 71 ? 76.018 20.930 0.742 1.00 8.87 72 LEU A C 1
ATOM 653 O O . LEU A 1 71 ? 76.208 20.405 -0.364 1.00 8.22 72 LEU A O 1
ATOM 658 N N . ASN A 1 72 ? 74.809 20.993 1.304 1.00 8.17 73 ASN A N 1
ATOM 659 C CA . ASN A 1 72 ? 73.662 20.420 0.605 1.00 7.90 73 ASN A CA 1
ATOM 660 C C . ASN A 1 72 ? 73.435 21.141 -0.716 1.00 8.70 73 ASN A C 1
ATOM 661 O O . ASN A 1 72 ? 73.096 20.512 -1.727 1.00 9.13 73 ASN A O 1
ATOM 666 N N . TYR A 1 73 ? 73.576 22.466 -0.719 1.00 7.98 74 TYR A N 1
ATOM 667 C CA . TYR A 1 73 ? 73.342 23.239 -1.935 1.00 7.34 74 TYR A CA 1
ATOM 668 C C . TYR A 1 73 ? 74.378 22.895 -2.993 1.00 10.14 74 TYR A C 1
ATOM 669 O O . TYR A 1 73 ? 74.038 22.592 -4.146 1.00 9.20 74 TYR A O 1
ATOM 678 N N . ILE A 1 74 ? 75.655 22.899 -2.606 1.00 8.15 75 ILE A N 1
ATOM 679 C CA . ILE A 1 74 ? 76.730 22.564 -3.533 1.00 8.73 75 ILE A CA 1
ATOM 680 C C . ILE A 1 74 ? 76.562 21.147 -4.070 1.00 8.45 75 ILE A C 1
ATOM 681 O O . ILE A 1 74 ? 76.689 20.905 -5.279 1.00 8.63 75 ILE A O 1
ATOM 686 N N . ALA A 1 75 ? 76.257 20.189 -3.190 1.00 7.18 76 ALA A N 1
ATOM 687 C CA . ALA A 1 75 ? 76.102 18.807 -3.651 1.00 7.99 76 ALA A CA 1
ATOM 688 C C . ALA A 1 75 ? 74.969 18.668 -4.665 1.00 9.79 76 ALA A C 1
ATOM 689 O O . ALA A 1 75 ? 75.107 17.949 -5.665 1.00 10.18 76 ALA A O 1
ATOM 691 N N . SER A 1 76 ? 73.839 19.322 -4.416 1.00 9.03 77 SER A N 1
ATOM 692 C CA . SER A 1 76 ? 72.740 19.258 -5.377 1.00 9.53 77 SER A CA 1
ATOM 693 C C . SER A 1 76 ? 73.107 19.953 -6.674 1.00 11.14 77 SER A C 1
ATOM 694 O O . SER A 1 76 ? 72.833 19.426 -7.763 1.00 12.06 77 SER A O 1
ATOM 697 N N . LYS A 1 77 ? 73.723 21.135 -6.580 1.00 8.46 78 LYS A N 1
ATOM 698 C CA . LYS A 1 77 ? 73.999 21.924 -7.775 1.00 10.09 78 LYS A CA 1
ATOM 699 C C . LYS A 1 77 ? 74.904 21.163 -8.733 1.00 12.61 78 LYS A C 1
ATOM 700 O O . LYS A 1 77 ? 74.726 21.235 -9.956 1.00 12.26 78 LYS A O 1
ATOM 706 N N . TYR A 1 78 ? 75.872 20.416 -8.206 1.00 8.76 79 TYR A N 1
ATOM 707 C CA . TYR A 1 78 ? 76.863 19.741 -9.031 1.00 9.28 79 TYR A CA 1
ATOM 708 C C . TYR A 1 78 ? 76.631 18.233 -9.142 1.00 10.49 79 TYR A C 1
ATOM 709 O O . TYR A 1 78 ? 77.548 17.488 -9.498 1.00 12.80 79 TYR A O 1
ATOM 718 N N . ASN A 1 79 ? 75.402 17.772 -8.871 1.00 11.56 80 ASN A N 1
ATOM 719 C CA . ASN A 1 79 ? 75.009 16.389 -9.162 1.00 12.10 80 ASN A CA 1
ATOM 720 C C . ASN A 1 79 ? 75.812 15.379 -8.350 1.00 11.79 80 ASN A C 1
ATOM 721 O O . ASN A 1 79 ? 76.179 14.309 -8.844 1.00 13.68 80 ASN A O 1
ATOM 726 N N . LEU A 1 80 ? 76.053 15.704 -7.076 1.00 10.62 81 LEU A N 1
ATOM 727 C CA . LEU A 1 80 ? 76.783 14.837 -6.161 1.00 10.72 81 LEU A CA 1
ATOM 728 C C . LEU A 1 80 ? 75.902 14.394 -4.997 1.00 9.67 81 LEU A C 1
ATOM 729 O O . LEU A 1 80 ? 76.415 14.006 -3.940 1.00 9.12 81 LEU A O 1
ATOM 734 N N . TYR A 1 81 ? 74.584 14.438 -5.170 1.00 11.10 82 TYR A N 1
ATOM 735 C CA . TYR A 1 81 ? 73.646 14.110 -4.098 1.00 10.55 82 TYR A CA 1
ATOM 736 C C . TYR A 1 81 ? 72.691 12.995 -4.523 1.00 12.15 82 TYR A C 1
ATOM 737 O O . TYR A 1 81 ? 71.548 12.951 -4.073 1.00 16.40 82 TYR A O 1
ATOM 746 N N . GLY A 1 82 ? 73.152 12.081 -5.373 1.00 12.74 83 GLY A N 1
ATOM 747 C CA . GLY A 1 82 ? 72.332 10.946 -5.772 1.00 16.91 83 GLY A CA 1
ATOM 748 C C . GLY A 1 82 ? 71.249 11.338 -6.763 1.00 17.28 83 GLY A C 1
ATOM 749 O O . GLY A 1 82 ? 71.071 12.501 -7.117 1.00 18.01 83 GLY A O 1
ATOM 750 N N . LYS A 1 83 ? 70.485 10.337 -7.205 1.00 13.84 84 LYS A N 1
ATOM 751 C CA . LYS A 1 83 ? 69.567 10.540 -8.323 1.00 14.96 84 LYS A CA 1
ATOM 752 C C . LYS A 1 83 ? 68.108 10.636 -7.916 1.00 16.29 84 LYS A C 1
ATOM 753 O O . LYS A 1 83 ? 67.272 10.999 -8.754 1.00 18.60 84 LYS A O 1
ATOM 759 N N . ASP A 1 84 ? 67.771 10.299 -6.677 1.00 13.04 85 ASP A N 1
ATOM 760 C CA . ASP A 1 84 ? 66.393 10.339 -6.218 1.00 14.62 85 ASP A CA 1
ATOM 761 C C . ASP A 1 84 ? 66.402 10.398 -4.696 1.00 15.22 85 ASP A C 1
ATOM 762 O O . ASP A 1 84 ? 67.456 10.340 -4.057 1.00 12.02 85 ASP A O 1
ATOM 767 N N A ILE A 1 85 ? 65.196 10.471 -4.136 0.71 15.09 86 ILE A N 1
ATOM 768 N N B ILE A 1 85 ? 65.211 10.500 -4.107 0.29 15.08 86 ILE A N 1
ATOM 769 C CA A ILE A 1 85 ? 64.994 10.661 -2.703 0.71 15.12 86 ILE A CA 1
ATOM 770 C CA B ILE A 1 85 ? 65.144 10.718 -2.664 0.29 14.72 86 ILE A CA 1
ATOM 771 C C A ILE A 1 85 ? 65.593 9.505 -1.909 0.71 12.98 86 ILE A C 1
ATOM 772 C C B ILE A 1 85 ? 65.611 9.494 -1.875 0.29 13.04 86 ILE A C 1
ATOM 773 O O A ILE A 1 85 ? 66.142 9.698 -0.816 0.71 13.66 86 ILE A O 1
ATOM 774 O O B ILE A 1 85 ? 66.095 9.632 -0.744 0.29 13.57 86 ILE A O 1
ATOM 783 N N . LYS A 1 86 ? 65.481 8.286 -2.432 1.00 13.54 87 LYS A N 1
ATOM 784 C CA . LYS A 1 86 ? 65.994 7.122 -1.714 1.00 15.49 87 LYS A CA 1
ATOM 785 C C . LYS A 1 86 ? 67.518 7.088 -1.710 1.00 12.89 87 LYS A C 1
ATOM 786 O O . LYS A 1 86 ? 68.130 6.783 -0.680 1.00 12.94 87 LYS A O 1
ATOM 792 N N . GLU A 1 87 ? 68.156 7.412 -2.841 1.00 12.02 88 GLU A N 1
ATOM 793 C CA . GLU A 1 87 ? 69.612 7.527 -2.826 1.00 11.47 88 GLU A CA 1
ATOM 794 C C . GLU A 1 87 ? 70.055 8.643 -1.897 1.00 11.33 88 GLU A C 1
ATOM 795 O O . GLU A 1 87 ? 71.069 8.503 -1.207 1.00 9.53 88 GLU A O 1
ATOM 801 N N A ARG A 1 88 ? 69.312 9.754 -1.857 0.61 10.11 89 ARG A N 1
ATOM 802 N N B ARG A 1 88 ? 69.320 9.762 -1.861 0.39 10.15 89 ARG A N 1
ATOM 803 C CA A ARG A 1 88 ? 69.678 10.824 -0.935 0.61 9.68 89 ARG A CA 1
ATOM 804 C CA B ARG A 1 88 ? 69.707 10.822 -0.935 0.39 9.67 89 ARG A CA 1
ATOM 805 C C A ARG A 1 88 ? 69.593 10.357 0.507 0.61 10.32 89 ARG A C 1
ATOM 806 C C B ARG A 1 88 ? 69.586 10.370 0.513 0.39 10.31 89 ARG A C 1
ATOM 807 O O A ARG A 1 88 ? 70.402 10.763 1.342 0.61 10.59 89 ARG A O 1
ATOM 808 O O B ARG A 1 88 ? 70.374 10.799 1.358 0.39 10.59 89 ARG A O 1
ATOM 823 N N . ALA A 1 89 ? 68.613 9.504 0.821 1.00 9.26 90 ALA A N 1
ATOM 824 C CA . ALA A 1 89 ? 68.494 8.985 2.180 1.00 10.03 90 ALA A CA 1
ATOM 825 C C . ALA A 1 89 ? 69.710 8.157 2.564 1.00 10.28 90 ALA A C 1
ATOM 826 O O . ALA A 1 89 ? 70.218 8.269 3.685 1.00 9.41 90 ALA A O 1
ATOM 828 N N . LEU A 1 90 ? 70.192 7.316 1.650 1.00 9.48 91 LEU A N 1
ATOM 829 C CA . LEU A 1 90 ? 71.419 6.572 1.917 1.00 10.81 91 LEU A CA 1
ATOM 830 C C . LEU A 1 90 ? 72.591 7.518 2.091 1.00 8.38 91 LEU A C 1
ATOM 831 O O . LEU A 1 90 ? 73.367 7.398 3.048 1.00 8.26 91 LEU A O 1
ATOM 836 N N . ILE A 1 91 ? 72.729 8.478 1.168 1.00 8.16 92 ILE A N 1
ATOM 837 C CA . ILE A 1 91 ? 73.822 9.444 1.271 1.00 7.76 92 ILE A CA 1
ATOM 838 C C . ILE A 1 91 ? 73.759 10.183 2.601 1.00 7.70 92 ILE A C 1
ATOM 839 O O . ILE A 1 91 ? 74.767 10.296 3.306 1.00 7.25 92 ILE A O 1
ATOM 844 N N . ASP A 1 92 ? 72.567 10.671 2.978 1.00 7.61 93 ASP A N 1
ATOM 845 C CA . ASP A 1 92 ? 72.439 11.434 4.218 1.00 7.88 93 ASP A CA 1
ATOM 846 C C . ASP A 1 92 ? 72.786 10.584 5.431 1.00 7.51 93 ASP A C 1
ATOM 847 O O . ASP A 1 92 ? 73.469 11.046 6.349 1.00 8.03 93 ASP A O 1
ATOM 852 N N A MET A 1 93 ? 72.330 9.335 5.453 0.60 7.51 94 MET A N 1
ATOM 853 N N B MET A 1 93 ? 72.301 9.339 5.467 0.40 7.51 94 MET A N 1
ATOM 854 C CA A MET A 1 93 ? 72.663 8.472 6.577 0.60 7.90 94 MET A CA 1
ATOM 855 C CA B MET A 1 93 ? 72.670 8.440 6.557 0.40 7.96 94 MET A CA 1
ATOM 856 C C A MET A 1 93 ? 74.170 8.271 6.680 0.60 7.70 94 MET A C 1
ATOM 857 C C B MET A 1 93 ? 74.180 8.330 6.667 0.40 7.76 94 MET A C 1
ATOM 858 O O A MET A 1 93 ? 74.744 8.369 7.770 0.60 7.80 94 MET A O 1
ATOM 859 O O B MET A 1 93 ? 74.758 8.515 7.744 0.40 7.71 94 MET A O 1
ATOM 868 N N . TYR A 1 94 ? 74.839 8.036 5.545 1.00 7.65 95 TYR A N 1
ATOM 869 C CA . TYR A 1 94 ? 76.282 7.813 5.565 1.00 7.51 95 TYR A CA 1
ATOM 870 C C . TYR A 1 94 ? 77.017 9.064 6.010 1.00 7.54 95 TYR A C 1
ATOM 871 O O . TYR A 1 94 ? 77.915 8.995 6.863 1.00 9.02 95 TYR A O 1
ATOM 880 N N . ILE A 1 95 ? 76.646 10.221 5.450 1.00 7.56 96 ILE A N 1
ATOM 881 C CA . ILE A 1 95 ? 77.418 11.434 5.715 1.00 9.72 96 ILE A CA 1
ATOM 882 C C . ILE A 1 95 ? 77.153 11.985 7.105 1.00 7.39 96 ILE A C 1
ATOM 883 O O . ILE A 1 95 ? 78.014 12.682 7.656 1.00 7.82 96 ILE A O 1
ATOM 888 N N . GLU A 1 96 ? 75.985 11.689 7.691 1.00 8.07 97 GLU A N 1
ATOM 889 C CA . GLU A 1 96 ? 75.756 12.095 9.075 1.00 8.42 97 GLU A CA 1
ATOM 890 C C . GLU A 1 96 ? 76.558 11.247 10.051 1.00 7.60 97 GLU A C 1
ATOM 891 O O . GLU A 1 96 ? 76.995 11.757 11.083 1.00 8.97 97 GLU A O 1
ATOM 897 N N . GLY A 1 97 ? 76.803 9.974 9.727 1.00 8.69 98 GLY A N 1
ATOM 898 C CA . GLY A 1 97 ? 77.762 9.200 10.503 1.00 8.89 98 GLY A CA 1
ATOM 899 C C . GLY A 1 97 ? 79.172 9.749 10.376 1.00 8.48 98 GLY A C 1
ATOM 900 O O . GLY A 1 97 ? 79.882 9.908 11.374 1.00 9.44 98 GLY A O 1
ATOM 901 N N . ILE A 1 98 ? 79.583 10.068 9.144 1.00 8.52 99 ILE A N 1
ATOM 902 C CA . ILE A 1 98 ? 80.875 10.724 8.920 1.00 9.23 99 ILE A CA 1
ATOM 903 C C . ILE A 1 98 ? 80.960 12.008 9.724 1.00 12.16 99 ILE A C 1
ATOM 904 O O . ILE A 1 98 ? 81.985 12.289 10.360 1.00 10.91 99 ILE A O 1
ATOM 909 N N . ALA A 1 99 ? 79.884 12.807 9.720 1.00 8.51 100 ALA A N 1
ATOM 910 C CA . ALA A 1 99 ? 79.924 14.074 10.441 1.00 9.08 100 ALA A CA 1
ATOM 911 C C . ALA A 1 99 ? 80.043 13.855 11.941 1.00 9.70 100 ALA A C 1
ATOM 912 O O . ALA A 1 99 ? 80.702 14.644 12.627 1.00 11.10 100 ALA A O 1
ATOM 914 N N . ASP A 1 100 ? 79.398 12.813 12.477 1.00 9.82 101 ASP A N 1
ATOM 915 C CA . ASP A 1 100 ? 79.486 12.562 13.917 1.00 9.68 101 ASP A CA 1
ATOM 916 C C . ASP A 1 100 ? 80.926 12.265 14.318 1.00 10.46 101 ASP A C 1
ATOM 917 O O . ASP A 1 100 ? 81.445 12.817 15.296 1.00 11.81 101 ASP A O 1
ATOM 922 N N . LEU A 1 101 ? 81.594 11.404 13.559 1.00 9.60 102 LEU A N 1
ATOM 923 C CA . LEU A 1 101 ? 83.002 11.127 13.825 1.00 10.62 102 LEU A CA 1
ATOM 924 C C . LEU A 1 101 ? 83.871 12.343 13.531 1.00 9.34 102 LEU A C 1
ATOM 925 O O . LEU A 1 101 ? 84.761 12.678 14.324 1.00 11.39 102 LEU A O 1
ATOM 930 N N . GLY A 1 102 ? 83.596 13.046 12.420 1.00 9.96 103 GLY A N 1
ATOM 931 C CA . GLY A 1 102 ? 84.363 14.239 12.094 1.00 11.31 103 GLY A CA 1
ATOM 932 C C . GLY A 1 102 ? 84.280 15.304 13.173 1.00 9.51 103 GLY A C 1
ATOM 933 O O . GLY A 1 102 ? 85.263 15.992 13.445 1.00 11.25 103 GLY A O 1
ATOM 934 N N . GLU A 1 103 ? 83.102 15.460 13.789 1.00 10.13 104 GLU A N 1
ATOM 935 C CA . GLU A 1 103 ? 82.943 16.450 14.852 1.00 9.29 104 GLU A CA 1
ATOM 936 C C . GLU A 1 103 ? 83.808 16.109 16.057 1.00 11.36 104 GLU A C 1
ATOM 937 O O . GLU A 1 103 ? 84.408 16.996 16.668 1.00 11.42 104 GLU A O 1
ATOM 943 N N A MET A 1 104 ? 83.871 14.831 16.424 0.74 10.67 105 MET A N 1
ATOM 944 N N B MET A 1 104 ? 83.891 14.829 16.417 0.26 10.76 105 MET A N 1
ATOM 945 C CA A MET A 1 104 ? 84.735 14.431 17.529 0.74 12.20 105 MET A CA 1
ATOM 946 C CA B MET A 1 104 ? 84.737 14.455 17.547 0.26 12.16 105 MET A CA 1
ATOM 947 C C A MET A 1 104 ? 86.176 14.826 17.255 0.74 11.58 105 MET A C 1
ATOM 948 C C B MET A 1 104 ? 86.198 14.779 17.272 0.26 11.60 105 MET A C 1
ATOM 949 O O A MET A 1 104 ? 86.866 15.374 18.127 0.74 12.78 105 MET A O 1
ATOM 950 O O B MET A 1 104 ? 86.923 15.230 18.168 0.26 12.87 105 MET A O 1
ATOM 959 N N . ILE A 1 105 ? 86.651 14.546 16.040 1.00 10.06 106 ILE A N 1
ATOM 960 C CA . ILE A 1 105 ? 88.033 14.852 15.687 1.00 12.71 106 ILE A CA 1
ATOM 961 C C . ILE A 1 105 ? 88.244 16.360 15.625 1.00 13.18 106 ILE A C 1
ATOM 962 O O . ILE A 1 105 ? 89.255 16.884 16.115 1.00 12.17 106 ILE A O 1
ATOM 967 N N . LEU A 1 106 ? 87.267 17.083 15.077 1.00 10.32 107 LEU A N 1
ATOM 968 C CA . LEU A 1 106 ? 87.357 18.535 14.961 1.00 11.30 107 LEU A CA 1
ATOM 969 C C . LEU A 1 106 ? 87.578 19.192 16.312 1.00 12.25 107 LEU A C 1
ATOM 970 O O . LEU A 1 106 ? 88.355 20.147 16.428 1.00 14.00 107 LEU A O 1
ATOM 975 N N . LEU A 1 107 ? 86.910 18.697 17.347 1.00 12.65 108 LEU A N 1
ATOM 976 C CA . LEU A 1 107 ? 86.914 19.374 18.632 1.00 12.71 108 LEU A CA 1
ATOM 977 C C . LEU A 1 107 ? 88.038 18.915 19.546 1.00 14.99 108 LEU A C 1
ATOM 978 O O . LEU A 1 107 ? 88.168 19.453 20.649 1.00 16.21 108 LEU A O 1
ATOM 983 N N . LEU A 1 108 ? 88.850 17.955 19.120 1.00 15.45 109 LEU A N 1
ATOM 984 C CA . LEU A 1 108 ? 89.992 17.535 19.932 1.00 18.44 109 LEU A CA 1
ATOM 985 C C . LEU A 1 108 ? 90.834 18.688 20.458 1.00 16.01 109 LEU A C 1
ATOM 986 O O . LEU A 1 108 ? 91.212 18.645 21.643 1.00 24.06 109 LEU A O 1
ATOM 991 N N . PRO A 1 109 ? 91.182 19.706 19.670 1.00 18.61 110 PRO A N 1
ATOM 992 C CA . PRO A 1 109 ? 92.060 20.765 20.194 1.00 20.80 110 PRO A CA 1
ATOM 993 C C . PRO A 1 109 ? 91.479 21.520 21.371 1.00 24.95 110 PRO A C 1
ATOM 994 O O . PRO A 1 109 ? 92.243 22.142 22.118 1.00 27.38 110 PRO A O 1
ATOM 998 N N . VAL A 1 110 ? 90.162 21.491 21.566 1.00 20.40 111 VAL A N 1
ATOM 999 C CA . VAL A 1 110 ? 89.533 22.209 22.670 1.00 22.22 111 VAL A CA 1
ATOM 1000 C C . VAL A 1 110 ? 89.110 21.277 23.804 1.00 21.66 111 VAL A C 1
ATOM 1001 O O . VAL A 1 110 ? 88.401 21.702 24.722 1.00 27.23 111 VAL A O 1
ATOM 1005 N N . CYS A 1 111 ? 89.549 20.022 23.774 1.00 20.11 112 CYS A N 1
ATOM 1006 C CA . CYS A 1 111 ? 89.248 19.099 24.856 1.00 24.16 112 CYS A CA 1
ATOM 1007 C C . CYS A 1 111 ? 90.067 19.470 26.093 1.00 25.32 112 CYS A C 1
ATOM 1008 O O . CYS A 1 111 ? 91.269 19.722 25.985 1.00 24.13 112 CYS A O 1
ATOM 1011 N N . PRO A 1 112 ? 89.454 19.499 27.275 1.00 28.32 113 PRO A N 1
ATOM 1012 C CA . PRO A 1 112 ? 90.219 19.798 28.495 1.00 29.73 113 PRO A CA 1
ATOM 1013 C C . PRO A 1 112 ? 91.369 18.818 28.646 1.00 29.73 113 PRO A C 1
ATOM 1014 O O . PRO A 1 112 ? 91.196 17.610 28.434 1.00 27.51 113 PRO A O 1
ATOM 1018 N N . PRO A 1 113 ? 92.560 19.303 28.999 1.00 25.12 114 PRO A N 1
ATOM 1019 C CA . PRO A 1 113 ? 93.741 18.418 29.010 1.00 30.19 114 PRO A CA 1
ATOM 1020 C C . PRO A 1 113 ? 93.567 17.141 29.816 1.00 22.66 114 PRO A C 1
ATOM 1021 O O . PRO A 1 113 ? 94.028 16.079 29.385 1.00 23.28 114 PRO A O 1
ATOM 1025 N N A GLU A 1 114 ? 92.919 17.214 30.983 0.63 25.79 115 GLU A N 1
ATOM 1026 N N B GLU A 1 114 ? 92.911 17.215 30.976 0.37 25.89 115 GLU A N 1
ATOM 1027 C CA A GLU A 1 114 ? 92.746 16.026 31.810 0.63 27.89 115 GLU A CA 1
ATOM 1028 C CA B GLU A 1 114 ? 92.732 16.043 31.823 0.37 27.97 115 GLU A CA 1
ATOM 1029 C C A GLU A 1 114 ? 91.870 14.972 31.148 0.63 27.76 115 GLU A C 1
ATOM 1030 C C B GLU A 1 114 ? 91.799 15.005 31.214 0.37 27.73 115 GLU A C 1
ATOM 1031 O O A GLU A 1 114 ? 91.935 13.799 31.537 0.63 27.48 115 GLU A O 1
ATOM 1032 O O B GLU A 1 114 ? 91.754 13.873 31.710 0.37 27.47 115 GLU A O 1
ATOM 1043 N N . GLU A 1 115 ? 91.059 15.355 30.162 1.00 24.15 116 GLU A N 1
ATOM 1044 C CA . GLU A 1 115 ? 90.169 14.417 29.494 1.00 25.35 116 GLU A CA 1
ATOM 1045 C C . GLU A 1 115 ? 90.669 13.966 28.127 1.00 24.48 116 GLU A C 1
ATOM 1046 O O . GLU A 1 115 ? 90.047 13.083 27.525 1.00 20.53 116 GLU A O 1
ATOM 1052 N N . LYS A 1 116 ? 91.781 14.519 27.635 1.00 20.83 117 LYS A N 1
ATOM 1053 C CA . LYS A 1 116 ? 92.131 14.335 26.225 1.00 18.57 117 LYS A CA 1
ATOM 1054 C C . LYS A 1 116 ? 92.563 12.906 25.916 1.00 21.62 117 LYS A C 1
ATOM 1055 O O . LYS A 1 116 ? 92.196 12.356 24.869 1.00 19.78 117 LYS A O 1
ATOM 1061 N N . ASP A 1 117 ? 93.346 12.282 26.800 1.00 22.71 118 ASP A N 1
ATOM 1062 C CA . ASP A 1 117 ? 93.765 10.907 26.554 1.00 26.63 118 ASP A CA 1
ATOM 1063 C C . ASP A 1 117 ? 92.559 9.997 26.367 1.00 24.32 118 ASP A C 1
ATOM 1064 O O . ASP A 1 117 ? 92.490 9.230 25.399 1.00 20.23 118 ASP A O 1
ATOM 1069 N N . ALA A 1 118 ? 91.589 10.080 27.285 1.00 21.47 119 ALA A N 1
ATOM 1070 C CA . ALA A 1 118 ? 90.405 9.229 27.201 1.00 18.47 119 ALA A CA 1
ATOM 1071 C C . ALA A 1 118 ? 89.564 9.561 25.974 1.00 16.10 119 ALA A C 1
ATOM 1072 O O . ALA A 1 118 ? 89.000 8.663 25.343 1.00 17.77 119 ALA A O 1
ATOM 1074 N N . LYS A 1 119 ? 89.463 10.843 25.625 1.00 16.45 120 LYS A N 1
ATOM 1075 C CA . LYS A 1 119 ? 88.674 11.225 24.459 1.00 16.40 120 LYS A CA 1
ATOM 1076 C C . LYS A 1 119 ? 89.289 10.660 23.185 1.00 16.02 120 LYS A C 1
ATOM 1077 O O . LYS A 1 119 ? 88.580 10.114 22.329 1.00 15.78 120 LYS A O 1
ATOM 1083 N N . LEU A 1 120 ? 90.612 10.765 23.051 1.00 18.03 121 LEU A N 1
ATOM 1084 C CA . LEU A 1 120 ? 91.286 10.208 21.883 1.00 14.87 121 LEU A CA 1
ATOM 1085 C C . LEU A 1 120 ? 91.125 8.694 21.823 1.00 15.76 121 LEU A C 1
ATOM 1086 O O . LEU A 1 120 ? 90.888 8.126 20.749 1.00 16.85 121 LEU A O 1
ATOM 1091 N N . ALA A 1 121 ? 91.232 8.017 22.969 1.00 16.74 122 ALA A N 1
ATOM 1092 C CA . ALA A 1 121 ? 91.070 6.569 22.977 1.00 14.89 122 ALA A CA 1
ATOM 1093 C C . ALA A 1 121 ? 89.657 6.169 22.575 1.00 15.55 122 ALA A C 1
ATOM 1094 O O . ALA A 1 121 ? 89.464 5.190 21.844 1.00 17.85 122 ALA A O 1
ATOM 1096 N N . LEU A 1 122 ? 88.654 6.919 23.029 1.00 15.40 123 LEU A N 1
ATOM 1097 C CA . LEU A 1 122 ? 87.283 6.573 22.668 1.00 15.53 123 LEU A CA 1
ATOM 1098 C C . LEU A 1 122 ? 87.040 6.774 21.175 1.00 14.71 123 LEU A C 1
ATOM 1099 O O . LEU A 1 122 ? 86.326 5.987 20.544 1.00 14.97 123 LEU A O 1
ATOM 1104 N N . ILE A 1 123 ? 87.609 7.831 20.601 1.00 13.30 124 ILE A N 1
ATOM 1105 C CA . ILE A 1 123 ? 87.505 8.055 19.160 1.00 12.33 124 ILE A CA 1
ATOM 1106 C C . ILE A 1 123 ? 88.113 6.885 18.394 1.00 13.64 124 ILE A C 1
ATOM 1107 O O . ILE A 1 123 ? 87.540 6.384 17.419 1.00 11.92 124 ILE A O 1
ATOM 1112 N N . LYS A 1 124 ? 89.307 6.452 18.799 1.00 12.35 125 LYS A N 1
ATOM 1113 C CA . LYS A 1 124 ? 89.939 5.346 18.094 1.00 14.24 125 LYS A CA 1
ATOM 1114 C C . LYS A 1 124 ? 89.106 4.076 18.208 1.00 12.82 125 LYS A C 1
ATOM 1115 O O . LYS A 1 124 ? 88.986 3.319 17.240 1.00 12.78 125 LYS A O 1
ATOM 1121 N N A GLU A 1 125 ? 88.522 3.838 19.385 0.37 14.07 126 GLU A N 1
ATOM 1122 N N B GLU A 1 125 ? 88.515 3.827 19.379 0.63 14.01 126 GLU A N 1
ATOM 1123 C CA A GLU A 1 125 ? 87.637 2.695 19.582 0.37 14.99 126 GLU A CA 1
ATOM 1124 C CA B GLU A 1 125 ? 87.647 2.663 19.532 0.63 14.99 126 GLU A CA 1
ATOM 1125 C C A GLU A 1 125 ? 86.434 2.758 18.649 0.37 15.36 126 GLU A C 1
ATOM 1126 C C B GLU A 1 125 ? 86.431 2.752 18.620 0.63 15.36 126 GLU A C 1
ATOM 1127 O O A GLU A 1 125 ? 86.062 1.751 18.035 0.37 14.23 126 GLU A O 1
ATOM 1128 O O B GLU A 1 125 ? 86.042 1.758 17.998 0.63 14.19 126 GLU A O 1
ATOM 1139 N N . LYS A 1 126 ? 85.812 3.934 18.528 1.00 13.07 127 LYS A N 1
ATOM 1140 C CA . LYS A 1 126 ? 84.654 4.073 17.651 1.00 13.47 127 LYS A CA 1
ATOM 1141 C C . LYS A 1 126 ? 85.037 3.906 16.183 1.00 11.61 127 LYS A C 1
ATOM 1142 O O . LYS A 1 126 ? 84.260 3.356 15.395 1.00 11.44 127 LYS A O 1
ATOM 1148 N N . ILE A 1 127 ? 86.206 4.407 15.790 1.00 10.12 128 ILE A N 1
ATOM 1149 C CA . ILE A 1 127 ? 86.665 4.198 14.418 1.00 11.04 128 ILE A CA 1
ATOM 1150 C C . ILE A 1 127 ? 86.765 2.708 14.117 1.00 11.53 128 ILE A C 1
ATOM 1151 O O . ILE A 1 127 ? 86.231 2.214 13.117 1.00 11.77 128 ILE A O 1
ATOM 1156 N N A LYS A 1 128 ? 87.432 1.965 15.002 0.56 10.55 129 LYS A N 1
ATOM 1157 N N B LYS A 1 128 ? 87.447 1.967 14.994 0.44 10.60 129 LYS A N 1
ATOM 1158 C CA A LYS A 1 128 ? 87.745 0.571 14.722 0.56 14.92 129 LYS A CA 1
ATOM 1159 C CA B LYS A 1 128 ? 87.732 0.563 14.725 0.44 14.90 129 LYS A CA 1
ATOM 1160 C C A LYS A 1 128 ? 86.524 -0.328 14.867 0.56 12.85 129 LYS A C 1
ATOM 1161 C C B LYS A 1 128 ? 86.479 -0.296 14.821 0.44 12.81 129 LYS A C 1
ATOM 1162 O O A LYS A 1 128 ? 86.405 -1.331 14.152 0.56 14.76 129 LYS A O 1
ATOM 1163 O O B LYS A 1 128 ? 86.302 -1.238 14.037 0.44 14.52 129 LYS A O 1
ATOM 1174 N N . ASN A 1 129 ? 85.606 -0.000 15.778 1.00 12.58 130 ASN A N 1
ATOM 1175 C CA . ASN A 1 129 ? 84.506 -0.900 16.098 1.00 18.43 130 ASN A CA 1
ATOM 1176 C C . ASN A 1 129 ? 83.142 -0.465 15.585 1.00 16.24 130 ASN A C 1
ATOM 1177 O O . ASN A 1 129 ? 82.252 -1.316 15.478 1.00 20.45 130 ASN A O 1
ATOM 1182 N N . ARG A 1 130 ? 82.950 0.816 15.268 1.00 13.02 131 ARG A N 1
ATOM 1183 C CA . ARG A 1 130 ? 81.652 1.331 14.833 1.00 13.44 131 ARG A CA 1
ATOM 1184 C C . ARG A 1 130 ? 81.694 1.873 13.408 1.00 11.26 131 ARG A C 1
ATOM 1185 O O . ARG A 1 130 ? 80.988 1.352 12.535 1.00 13.71 131 ARG A O 1
ATOM 1193 N N . TYR A 1 131 ? 82.531 2.872 13.125 1.00 9.69 132 TYR A N 1
ATOM 1194 C CA . TYR A 1 131 ? 82.427 3.589 11.851 1.00 9.92 132 TYR A CA 1
ATOM 1195 C C . TYR A 1 131 ? 83.101 2.868 10.688 1.00 9.81 132 TYR A C 1
ATOM 1196 O O . TYR A 1 131 ? 82.495 2.698 9.625 1.00 10.12 132 TYR A O 1
ATOM 1205 N N . PHE A 1 132 ? 84.361 2.464 10.839 1.00 9.08 133 PHE A N 1
ATOM 1206 C CA . PHE A 1 132 ? 84.998 1.765 9.722 1.00 9.34 133 PHE A CA 1
ATOM 1207 C C . PHE A 1 132 ? 84.301 0.455 9.383 1.00 9.34 133 PHE A C 1
ATOM 1208 O O . PHE A 1 132 ? 84.110 0.179 8.186 1.00 10.03 133 PHE A O 1
ATOM 1216 N N . PRO A 1 133 ? 83.851 -0.349 10.346 1.00 10.87 134 PRO A N 1
ATOM 1217 C CA . PRO A 1 133 ? 83.062 -1.534 9.973 1.00 10.97 134 PRO A CA 1
ATOM 1218 C C . PRO A 1 133 ? 81.796 -1.189 9.206 1.00 10.25 134 PRO A C 1
ATOM 1219 O O . PRO A 1 133 ? 81.443 -1.898 8.256 1.00 11.23 134 PRO A O 1
ATOM 1223 N N . ALA A 1 134 ? 81.113 -0.095 9.563 1.00 11.38 135 ALA A N 1
ATOM 1224 C CA . ALA A 1 134 ? 79.879 0.253 8.859 1.00 10.06 135 ALA A CA 1
ATOM 1225 C C . ALA A 1 134 ? 80.156 0.605 7.398 1.00 10.82 135 ALA A C 1
ATOM 1226 O O . ALA A 1 134 ? 79.423 0.178 6.493 1.00 11.38 135 ALA A O 1
ATOM 1228 N N . PHE A 1 135 ? 81.211 1.376 7.140 1.00 9.76 136 PHE A N 1
ATOM 1229 C CA . PHE A 1 135 ? 81.480 1.752 5.755 1.00 12.05 136 PHE A CA 1
ATOM 1230 C C . PHE A 1 135 ? 82.082 0.612 4.953 1.00 10.72 136 PHE A C 1
ATOM 1231 O O . PHE A 1 135 ? 81.774 0.458 3.765 1.00 11.15 136 PHE A O 1
ATOM 1239 N N . GLU A 1 136 ? 82.911 -0.210 5.589 1.00 9.92 137 GLU A N 1
ATOM 1240 C CA . GLU A 1 136 ? 83.416 -1.393 4.907 1.00 11.57 137 GLU A CA 1
ATOM 1241 C C . GLU A 1 136 ? 82.263 -2.308 4.517 1.00 11.69 137 GLU A C 1
ATOM 1242 O O . GLU A 1 136 ? 82.261 -2.878 3.416 1.00 12.45 137 GLU A O 1
ATOM 1248 N N . LYS A 1 137 ? 81.242 -2.407 5.380 1.00 9.91 138 LYS A N 1
ATOM 1249 C CA . LYS A 1 137 ? 80.093 -3.256 5.079 1.00 11.87 138 LYS A CA 1
ATOM 1250 C C . LYS A 1 137 ? 79.323 -2.738 3.868 1.00 12.07 138 LYS A C 1
ATOM 1251 O O . LYS A 1 137 ? 78.894 -3.523 3.014 1.00 12.29 138 LYS A O 1
ATOM 1257 N N . VAL A 1 138 ? 79.148 -1.416 3.759 1.00 11.41 139 VAL A N 1
ATOM 1258 C CA . VAL A 1 138 ? 78.491 -0.851 2.577 1.00 10.12 139 VAL A CA 1
ATOM 1259 C C . VAL A 1 138 ? 79.234 -1.255 1.309 1.00 10.31 139 VAL A C 1
ATOM 1260 O O . VAL A 1 138 ? 78.640 -1.759 0.344 1.00 11.32 139 VAL A O 1
ATOM 1264 N N . LEU A 1 139 ? 80.544 -1.010 1.274 1.00 9.74 140 LEU A N 1
ATOM 1265 C CA . LEU A 1 139 ? 81.324 -1.328 0.080 1.00 9.48 140 LEU A CA 1
ATOM 1266 C C . LEU A 1 139 ? 81.304 -2.823 -0.224 1.00 10.46 140 LEU A C 1
ATOM 1267 O O . LEU A 1 139 ? 81.243 -3.224 -1.390 1.00 12.78 140 LEU A O 1
ATOM 1272 N N . LYS A 1 140 ? 81.333 -3.667 0.807 1.00 10.21 141 LYS A N 1
ATOM 1273 C CA . LYS A 1 140 ? 81.336 -5.106 0.550 1.00 12.08 141 LYS A CA 1
ATOM 1274 C C . LYS A 1 140 ? 79.972 -5.580 0.079 1.00 14.34 141 LYS A C 1
ATOM 1275 O O . LYS A 1 140 ? 79.880 -6.578 -0.651 1.00 14.37 141 LYS A O 1
ATOM 1281 N N A SER A 1 141 ? 78.909 -4.890 0.485 0.47 12.31 142 SER A N 1
ATOM 1282 N N B SER A 1 141 ? 78.910 -4.860 0.446 0.28 12.32 142 SER A N 1
ATOM 1283 N N C SER A 1 141 ? 78.909 -4.867 0.457 0.25 12.33 142 SER A N 1
ATOM 1284 C CA A SER A 1 141 ? 77.564 -5.330 0.130 0.47 13.12 142 SER A CA 1
ATOM 1285 C CA B SER A 1 141 ? 77.553 -5.317 0.157 0.28 13.20 142 SER A CA 1
ATOM 1286 C CA C SER A 1 141 ? 77.554 -5.319 0.154 0.25 13.20 142 SER A CA 1
ATOM 1287 C C A SER A 1 141 ? 77.374 -5.341 -1.379 0.47 17.02 142 SER A C 1
ATOM 1288 C C B SER A 1 141 ? 77.214 -5.231 -1.326 0.28 16.47 142 SER A C 1
ATOM 1289 C C C SER A 1 141 ? 77.244 -5.255 -1.335 0.25 16.51 142 SER A C 1
ATOM 1290 O O A SER A 1 141 ? 76.857 -6.310 -1.947 0.47 15.39 142 SER A O 1
ATOM 1291 O O B SER A 1 141 ? 76.407 -6.027 -1.817 0.28 15.43 142 SER A O 1
ATOM 1292 O O C SER A 1 141 ? 76.487 -6.091 -1.842 0.25 15.52 142 SER A O 1
ATOM 1299 N N . HIS A 1 142 ? 77.798 -4.276 -2.052 1.00 13.94 143 HIS A N 1
ATOM 1300 C CA . HIS A 1 142 ? 77.544 -4.133 -3.474 1.00 15.50 143 HIS A CA 1
ATOM 1301 C C . HIS A 1 142 ? 78.769 -4.337 -4.350 1.00 12.57 143 HIS A C 1
ATOM 1302 O O . HIS A 1 142 ? 78.614 -4.505 -5.569 1.00 15.16 143 HIS A O 1
ATOM 1309 N N . GLY A 1 143 ? 79.974 -4.359 -3.777 1.00 12.67 144 GLY A N 1
ATOM 1310 C CA . GLY A 1 143 ? 81.185 -4.558 -4.548 1.00 13.62 144 GLY A CA 1
ATOM 1311 C C . GLY A 1 143 ? 81.525 -3.471 -5.539 1.00 15.81 144 GLY A C 1
ATOM 1312 O O . GLY A 1 143 ? 82.388 -3.689 -6.396 1.00 17.65 144 GLY A O 1
ATOM 1313 N N . GLN A 1 144 ? 80.900 -2.297 -5.442 1.00 11.64 145 GLN A N 1
ATOM 1314 C CA . GLN A 1 144 ? 81.082 -1.233 -6.417 1.00 12.68 145 GLN A CA 1
ATOM 1315 C C . GLN A 1 144 ? 82.116 -0.223 -5.932 1.00 10.84 145 GLN A C 1
ATOM 1316 O O . GLN A 1 144 ? 82.483 -0.185 -4.756 1.00 13.92 145 GLN A O 1
ATOM 1322 N N . ASP A 1 145 ? 82.577 0.607 -6.869 1.00 11.22 146 ASP A N 1
ATOM 1323 C CA . ASP A 1 145 ? 83.678 1.529 -6.596 1.00 10.88 146 ASP A CA 1
ATOM 1324 C C . ASP A 1 145 ? 83.261 2.752 -5.790 1.00 11.48 146 ASP A C 1
ATOM 1325 O O . ASP A 1 145 ? 84.147 3.478 -5.319 1.00 11.79 146 ASP A O 1
ATOM 1330 N N . TYR A 1 146 ? 81.959 3.005 -5.647 1.00 9.36 147 TYR A N 1
ATOM 1331 C CA . TYR A 1 146 ? 81.456 4.180 -4.946 1.00 10.11 147 TYR A CA 1
ATOM 1332 C C . TYR A 1 146 ? 80.426 3.740 -3.914 1.00 9.28 147 TYR A C 1
ATOM 1333 O O . TYR A 1 146 ? 79.855 2.650 -4.001 1.00 11.54 147 TYR A O 1
ATOM 1342 N N . LEU A 1 147 ? 80.185 4.598 -2.923 1.00 9.11 148 LEU A N 1
ATOM 1343 C CA . LEU A 1 147 ? 79.309 4.195 -1.826 1.00 9.09 148 LEU A CA 1
ATOM 1344 C C . LEU A 1 147 ? 77.859 4.036 -2.269 1.00 9.11 148 LEU A C 1
ATOM 1345 O O . LEU A 1 147 ? 77.182 3.101 -1.826 1.00 9.51 148 LEU A O 1
ATOM 1350 N N . VAL A 1 148 ? 77.356 4.938 -3.111 1.00 8.55 149 VAL A N 1
ATOM 1351 C CA . VAL A 1 148 ? 75.935 4.978 -3.470 1.00 10.82 149 VAL A CA 1
ATOM 1352 C C . VAL A 1 148 ? 75.777 5.094 -4.982 1.00 11.21 149 VAL A C 1
ATOM 1353 O O . VAL A 1 148 ? 76.424 5.934 -5.621 1.00 11.78 149 VAL A O 1
ATOM 1357 N N . GLY A 1 149 ? 74.874 4.293 -5.546 1.00 12.72 150 GLY A N 1
ATOM 1358 C CA . GLY A 1 149 ? 74.463 4.494 -6.928 1.00 14.26 150 GLY A CA 1
ATOM 1359 C C . GLY A 1 149 ? 75.487 4.135 -7.975 1.00 13.43 150 GLY A C 1
ATOM 1360 O O . GLY A 1 149 ? 75.294 4.471 -9.152 1.00 14.39 150 GLY A O 1
ATOM 1361 N N . ASN A 1 150 ? 76.583 3.492 -7.588 1.00 11.40 151 ASN A N 1
ATOM 1362 C CA . ASN A 1 150 ? 77.646 3.140 -8.529 1.00 11.67 151 ASN A CA 1
ATOM 1363 C C . ASN A 1 150 ? 78.149 4.368 -9.288 1.00 14.95 151 ASN A C 1
ATOM 1364 O O . ASN A 1 150 ? 78.511 4.297 -10.466 1.00 15.10 151 ASN A O 1
ATOM 1369 N N . LYS A 1 151 ? 78.185 5.509 -8.599 1.00 13.17 152 LYS A N 1
ATOM 1370 C CA . LYS A 1 151 ? 78.574 6.779 -9.198 1.00 14.50 152 LYS A CA 1
ATOM 1371 C C . LYS A 1 151 ? 79.133 7.652 -8.084 1.00 11.82 152 LYS A C 1
ATOM 1372 O O . LYS A 1 151 ? 78.686 7.566 -6.937 1.00 11.98 152 LYS A O 1
ATOM 1378 N N . LEU A 1 152 ? 80.109 8.495 -8.424 1.00 11.65 153 LEU A N 1
ATOM 1379 C CA . LEU A 1 152 ? 80.681 9.412 -7.442 1.00 10.40 153 LEU A CA 1
ATOM 1380 C C . LEU A 1 152 ? 79.589 10.254 -6.800 1.00 10.84 153 LEU A C 1
ATOM 1381 O O . LEU A 1 152 ? 78.737 10.823 -7.491 1.00 11.13 153 LEU A O 1
ATOM 1386 N N . SER A 1 153 ? 79.614 10.338 -5.465 1.00 8.31 154 SER A N 1
ATOM 1387 C CA . SER A 1 153 ? 78.740 11.258 -4.749 1.00 9.08 154 SER A CA 1
ATOM 1388 C C . SER A 1 153 ? 79.521 11.962 -3.658 1.00 7.76 154 SER A C 1
ATOM 1389 O O . SER A 1 153 ? 80.682 11.641 -3.375 1.00 8.06 15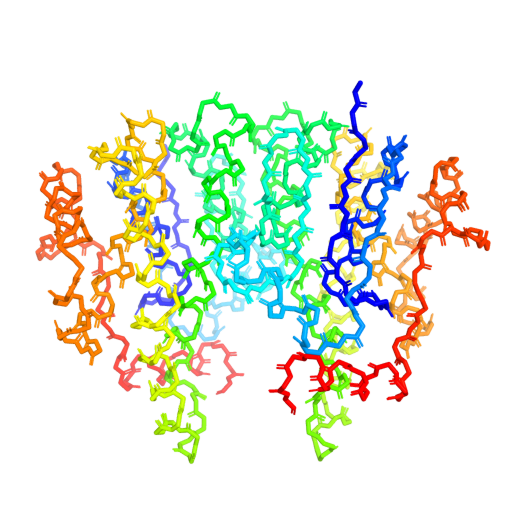4 SER A O 1
ATOM 1392 N N . ARG A 1 154 ? 78.840 12.927 -3.034 1.00 8.15 155 ARG A N 1
ATOM 1393 C CA . ARG A 1 154 ? 79.431 13.604 -1.891 1.00 7.97 155 ARG A CA 1
ATOM 1394 C C . ARG A 1 154 ? 79.832 12.626 -0.794 1.00 9.10 155 ARG A C 1
ATOM 1395 O O . ARG A 1 154 ? 80.745 12.916 -0.019 1.00 8.53 155 ARG A O 1
ATOM 1403 N N . ALA A 1 155 ? 79.155 11.478 -0.684 1.00 8.29 156 ALA A N 1
ATOM 1404 C CA . ALA A 1 155 ? 79.506 10.553 0.392 1.00 7.92 156 ALA A CA 1
ATOM 1405 C C . ALA A 1 155 ? 80.925 10.042 0.228 1.00 7.52 156 ALA A C 1
ATOM 1406 O O . ALA A 1 155 ? 81.653 9.903 1.218 1.00 7.44 156 ALA A O 1
ATOM 1408 N N . ASP A 1 156 ? 81.344 9.773 -1.017 1.00 7.92 157 ASP A N 1
ATOM 1409 C CA . ASP A 1 156 ? 82.708 9.301 -1.255 1.00 8.12 157 ASP A CA 1
ATOM 1410 C C . ASP A 1 156 ? 83.720 10.372 -0.893 1.00 6.63 157 ASP A C 1
ATOM 1411 O O . ASP A 1 156 ? 84.763 10.075 -0.293 1.00 8.43 157 ASP A O 1
ATOM 1416 N N A ILE A 1 157 ? 83.421 11.623 -1.258 0.60 7.92 158 ILE A N 1
ATOM 1417 N N B ILE A 1 157 ? 83.409 11.627 -1.221 0.40 7.94 158 ILE A N 1
ATOM 1418 C CA A ILE A 1 157 ? 84.308 12.746 -0.971 0.60 7.59 158 ILE A CA 1
ATOM 1419 C CA B ILE A 1 157 ? 84.326 12.732 -0.971 0.40 7.64 158 ILE A CA 1
ATOM 1420 C C A ILE A 1 157 ? 84.442 12.947 0.529 0.60 8.65 158 ILE A C 1
ATOM 1421 C C B ILE A 1 157 ? 84.438 13.020 0.519 0.40 8.55 158 ILE A C 1
ATOM 1422 O O A ILE A 1 157 ? 85.554 12.997 1.068 0.60 7.82 158 ILE A O 1
ATOM 1423 O O B ILE A 1 157 ? 85.543 13.205 1.043 0.40 7.71 158 ILE A O 1
ATOM 1432 N N . HIS A 1 158 ? 83.303 13.050 1.229 1.00 8.47 159 HIS A N 1
ATOM 1433 C CA . HIS A 1 158 ? 83.351 13.277 2.669 1.00 7.75 159 HIS A CA 1
ATOM 1434 C C . HIS A 1 158 ? 84.049 12.125 3.380 1.00 7.74 159 HIS A C 1
ATOM 1435 O O . HIS A 1 158 ? 84.809 12.346 4.328 1.00 7.55 159 HIS A O 1
ATOM 1442 N N . LEU A 1 159 ? 83.798 10.884 2.951 1.00 6.91 160 LEU A N 1
ATOM 1443 C CA . LEU A 1 159 ? 84.441 9.764 3.624 1.00 6.78 160 LEU A CA 1
ATOM 1444 C C . LEU A 1 159 ? 85.942 9.806 3.422 1.00 7.06 160 LEU A C 1
ATOM 1445 O O . LEU A 1 159 ? 86.701 9.662 4.381 1.00 7.94 160 LEU A O 1
ATOM 1450 N N . VAL A 1 160 ? 86.388 10.028 2.180 1.00 7.57 161 VAL A N 1
ATOM 1451 C CA . VAL A 1 160 ? 87.824 10.004 1.914 1.00 7.49 161 VAL A CA 1
ATOM 1452 C C . VAL A 1 160 ? 88.526 11.151 2.641 1.00 7.76 161 VAL A C 1
ATOM 1453 O O . VAL A 1 160 ? 89.615 10.969 3.203 1.00 8.39 161 VAL A O 1
ATOM 1457 N N . GLU A 1 161 ? 87.885 12.329 2.709 1.00 7.17 162 GLU A N 1
ATOM 1458 C CA . GLU A 1 161 ? 88.451 13.410 3.521 1.00 8.25 162 GLU A CA 1
ATOM 1459 C C . GLU A 1 161 ? 88.679 12.931 4.949 1.00 9.01 162 GLU A C 1
ATOM 1460 O O . GLU A 1 161 ? 89.753 13.119 5.529 1.00 8.63 162 GLU A O 1
ATOM 1466 N N A LEU A 1 162 ? 87.668 12.288 5.525 0.70 7.84 163 LEU A N 1
ATOM 1467 N N B LEU A 1 162 ? 87.677 12.273 5.528 0.30 7.93 163 LEU A N 1
ATOM 1468 C CA A LEU A 1 162 ? 87.792 11.776 6.885 0.70 8.12 163 LEU A CA 1
ATOM 1469 C CA B LEU A 1 162 ? 87.815 11.794 6.899 0.30 8.13 163 LEU A CA 1
ATOM 1470 C C A LEU A 1 162 ? 88.920 10.751 7.004 0.70 8.26 163 LEU A C 1
ATOM 1471 C C B LEU A 1 162 ? 88.890 10.714 7.029 0.30 8.33 163 LEU A C 1
ATOM 1472 O O A LEU A 1 162 ? 89.652 10.741 8.003 0.70 8.72 163 LEU A O 1
ATOM 1473 O O B LEU A 1 162 ? 89.562 10.637 8.065 0.30 8.83 163 LEU A O 1
ATOM 1482 N N . LEU A 1 163 ? 89.073 9.876 6.003 1.00 8.89 164 LEU A N 1
ATOM 1483 C CA . LEU A 1 163 ? 90.147 8.881 6.052 1.00 9.16 164 LEU A CA 1
ATOM 1484 C C . LEU A 1 163 ? 91.512 9.543 6.175 1.00 10.23 164 LEU A C 1
ATOM 1485 O O . LEU A 1 163 ? 92.392 9.025 6.872 1.00 9.96 164 LEU A O 1
ATOM 1490 N N . TYR A 1 164 ? 91.710 10.693 5.513 1.00 9.08 165 TYR A N 1
ATOM 1491 C CA . TYR A 1 164 ? 92.965 11.432 5.684 1.00 7.95 165 TYR A CA 1
ATOM 1492 C C . TYR A 1 164 ? 93.151 11.893 7.131 1.00 10.17 165 TYR A C 1
ATOM 1493 O O . TYR A 1 164 ? 94.263 11.825 7.674 1.00 9.98 165 TYR A O 1
ATOM 1502 N N . TYR A 1 165 ? 92.079 12.371 7.779 1.00 8.46 166 TYR A N 1
ATOM 1503 C CA . TYR A 1 165 ? 92.222 12.821 9.166 1.00 9.96 166 TYR A CA 1
ATOM 1504 C C . TYR A 1 165 ? 92.475 11.649 10.098 1.00 10.29 166 TYR A C 1
ATOM 1505 O O . TYR A 1 165 ? 93.259 11.758 11.054 1.00 8.73 166 TYR A O 1
ATOM 1514 N N . VAL A 1 166 ? 91.821 10.516 9.838 1.00 8.16 167 VAL A N 1
ATOM 1515 C CA . VAL A 1 166 ? 92.057 9.341 10.666 1.00 9.91 167 VAL A CA 1
ATOM 1516 C C . VAL A 1 166 ? 93.503 8.890 10.532 1.00 11.22 167 VAL A C 1
ATOM 1517 O O . VAL A 1 166 ? 94.147 8.519 11.524 1.00 10.76 167 VAL A O 1
ATOM 1521 N N A GLU A 1 167 ? 94.041 8.940 9.309 0.59 10.50 168 GLU A N 1
ATOM 1522 N N B GLU A 1 167 ? 94.045 8.931 9.314 0.41 10.52 168 GLU A N 1
ATOM 1523 C CA A GLU A 1 167 ? 95.433 8.558 9.086 0.59 11.44 168 GLU A CA 1
ATOM 1524 C CA B GLU A 1 167 ? 95.437 8.537 9.126 0.41 11.45 168 GLU A CA 1
ATOM 1525 C C A GLU A 1 167 ? 96.371 9.423 9.913 0.59 12.05 168 GLU A C 1
ATOM 1526 C C B GLU A 1 167 ? 96.364 9.419 9.949 0.41 12.06 168 GLU A C 1
ATOM 1527 O O A GLU A 1 167 ? 97.360 8.928 10.468 0.59 12.67 168 GLU A O 1
ATOM 1528 O O B GLU A 1 167 ? 97.344 8.934 10.527 0.41 12.66 168 GLU A O 1
ATOM 1539 N N . GLU A 1 168 ? 96.058 10.719 10.028 1.00 11.35 169 GLU A N 1
ATOM 1540 C CA . GLU A 1 168 ? 96.868 11.625 10.845 1.00 11.30 169 GLU A CA 1
ATOM 1541 C C . GLU A 1 168 ? 96.838 11.235 12.319 1.00 12.03 169 GLU A C 1
ATOM 1542 O O . GLU A 1 168 ? 97.840 11.399 13.027 1.00 15.32 169 GLU A O 1
ATOM 1548 N N . LEU A 1 169 ? 95.691 10.737 12.810 1.00 11.66 170 LEU A N 1
ATOM 1549 C CA . LEU A 1 169 ? 95.595 10.330 14.212 1.00 14.27 170 LEU A CA 1
ATOM 1550 C C . LEU A 1 169 ? 96.338 9.025 14.460 1.00 16.30 170 LEU A C 1
ATOM 1551 O O . LEU A 1 169 ? 97.048 8.885 15.463 1.00 17.82 170 LEU A O 1
ATOM 1556 N N . ASP A 1 170 ? 96.150 8.046 13.580 1.00 13.20 171 ASP A N 1
ATOM 1557 C CA . ASP A 1 170 ? 96.730 6.718 13.738 1.00 15.01 171 ASP A CA 1
ATOM 1558 C C . ASP A 1 170 ? 96.622 5.998 12.400 1.00 14.07 171 ASP A C 1
ATOM 1559 O O . ASP A 1 170 ? 95.524 5.606 11.981 1.00 12.40 171 ASP A O 1
ATOM 1564 N N . SER A 1 171 ? 97.759 5.826 11.722 1.00 13.15 172 SER A N 1
ATOM 1565 C CA . SER A 1 171 ? 97.773 5.233 10.397 1.00 12.37 172 SER A CA 1
ATOM 1566 C C . SER A 1 171 ? 97.395 3.763 10.405 1.00 13.51 172 SER A C 1
ATOM 1567 O O . SER A 1 171 ? 97.140 3.215 9.330 1.00 14.99 172 SER A O 1
ATOM 1570 N N . SER A 1 172 ? 97.352 3.117 11.569 1.00 13.89 173 SER A N 1
ATOM 1571 C CA . SER A 1 172 ? 96.998 1.707 11.647 1.00 14.39 173 SER A CA 1
ATOM 1572 C C . SER A 1 172 ? 95.495 1.463 11.695 1.00 13.32 173 SER A C 1
ATOM 1573 O O . SER A 1 172 ? 95.068 0.324 11.504 1.00 14.45 173 SER A O 1
ATOM 1576 N N . LEU A 1 173 ? 94.675 2.498 11.905 1.00 10.56 174 LEU A N 1
ATOM 1577 C CA . LEU A 1 173 ? 93.255 2.251 12.124 1.00 11.95 174 LEU A CA 1
ATOM 1578 C C . LEU A 1 173 ? 92.570 1.682 10.887 1.00 13.17 174 LEU A C 1
ATOM 1579 O O . LEU A 1 173 ? 91.638 0.878 11.012 1.00 13.20 174 LEU A O 1
ATOM 1584 N N . ILE A 1 174 ? 93.003 2.083 9.689 1.00 10.92 175 ILE A N 1
ATOM 1585 C CA . ILE A 1 174 ? 92.388 1.581 8.460 1.00 10.61 175 ILE A CA 1
ATOM 1586 C C . ILE A 1 174 ? 92.944 0.229 8.029 1.00 12.48 175 ILE A C 1
ATOM 1587 O O . ILE A 1 174 ? 92.431 -0.357 7.069 1.00 12.68 175 ILE A O 1
ATOM 1592 N N A SER A 1 175 ? 93.962 -0.292 8.720 0.74 13.84 176 SER A N 1
ATOM 1593 N N B SER A 1 175 ? 93.962 -0.290 8.722 0.26 13.85 176 SER A N 1
ATOM 1594 C CA A SER A 1 175 ? 94.735 -1.401 8.161 0.74 14.87 176 SER A CA 1
ATOM 1595 C CA B SER A 1 175 ? 94.733 -1.415 8.198 0.26 15.02 176 SER A CA 1
ATOM 1596 C C A SER A 1 175 ? 93.898 -2.658 7.928 0.74 15.77 176 SER A C 1
ATOM 1597 C C B SER A 1 175 ? 93.859 -2.627 7.896 0.26 15.86 176 SER A C 1
ATOM 1598 O O A SER A 1 175 ? 94.184 -3.416 6.991 0.74 18.07 176 SER A O 1
ATOM 1599 O O B SER A 1 175 ? 94.082 -3.325 6.899 0.26 18.25 176 SER A O 1
ATOM 1604 N N . SER A 1 176 ? 92.874 -2.907 8.744 1.00 14.99 177 SER A N 1
ATOM 1605 C CA . SER A 1 176 ? 92.046 -4.100 8.582 1.00 14.61 177 SER A CA 1
ATOM 1606 C C . SER A 1 176 ? 90.854 -3.889 7.651 1.00 15.67 177 SER A C 1
ATOM 1607 O O . SER A 1 176 ? 89.974 -4.755 7.582 1.00 17.04 177 SER A O 1
ATOM 1610 N N . PHE A 1 177 ? 90.811 -2.762 6.933 1.00 13.39 178 PHE A N 1
ATOM 1611 C CA . PHE A 1 177 ? 89.659 -2.373 6.121 1.00 11.81 178 PHE A CA 1
ATOM 1612 C C . PHE A 1 177 ? 90.129 -2.185 4.682 1.00 12.47 178 PHE A C 1
ATOM 1613 O O . PHE A 1 177 ? 90.284 -1.051 4.202 1.00 12.56 178 PHE A O 1
ATOM 1621 N N . PRO A 1 178 ? 90.357 -3.279 3.953 1.00 12.85 179 PRO A N 1
ATOM 1622 C CA . PRO A 1 178 ? 90.915 -3.147 2.599 1.00 13.29 179 PRO A CA 1
ATOM 1623 C C . PRO A 1 178 ? 90.036 -2.386 1.628 1.00 11.41 179 PRO A C 1
ATOM 1624 O O . PRO A 1 178 ? 90.577 -1.724 0.731 1.00 10.79 179 PRO A O 1
ATOM 1628 N N . LEU A 1 179 ? 88.706 -2.472 1.749 1.00 10.57 180 LEU A N 1
ATOM 1629 C CA . LEU A 1 179 ? 87.858 -1.754 0.796 1.00 11.97 180 LEU A CA 1
ATOM 1630 C C . LEU A 1 179 ? 87.916 -0.251 1.030 1.00 12.63 180 LEU A C 1
ATOM 1631 O O . LEU A 1 179 ? 87.876 0.525 0.067 1.00 10.65 180 LEU A O 1
ATOM 1636 N N . LEU A 1 180 ? 88.039 0.174 2.294 1.00 10.54 181 LEU A N 1
ATOM 1637 C CA . LEU A 1 180 ? 88.251 1.594 2.578 1.00 10.52 181 LEU A CA 1
ATOM 1638 C C . LEU A 1 180 ? 89.589 2.074 2.035 1.00 12.32 181 LEU A C 1
ATOM 1639 O O . LEU A 1 180 ? 89.683 3.178 1.494 1.00 10.32 181 LEU A O 1
ATOM 1644 N N A LYS A 1 181 ? 90.647 1.276 2.198 0.50 10.10 182 LYS A N 1
ATOM 1645 N N B LYS A 1 181 ? 90.642 1.269 2.185 0.50 10.10 182 LYS A N 1
ATOM 1646 C CA A LYS A 1 181 ? 91.930 1.648 1.614 0.50 9.52 182 LYS A CA 1
ATOM 1647 C CA B LYS A 1 181 ? 91.932 1.651 1.624 0.50 9.51 182 LYS A CA 1
ATOM 1648 C C A LYS A 1 181 ? 91.802 1.854 0.112 0.50 9.49 182 LYS A C 1
ATOM 1649 C C B LYS A 1 181 ? 91.845 1.825 0.112 0.50 9.48 182 LYS A C 1
ATOM 1650 O O A LYS A 1 181 ? 92.335 2.824 -0.440 0.50 9.82 182 LYS A O 1
ATOM 1651 O O B LYS A 1 181 ? 92.429 2.761 -0.446 0.50 9.99 182 LYS A O 1
ATOM 1662 N N . ALA A 1 182 ? 91.100 0.947 -0.566 1.00 9.87 183 ALA A N 1
ATOM 1663 C CA . ALA A 1 182 ? 90.976 1.040 -2.012 1.00 12.33 183 ALA A CA 1
ATOM 1664 C C . ALA A 1 182 ? 90.157 2.257 -2.419 1.00 10.41 183 ALA A C 1
ATOM 1665 O O . ALA A 1 182 ? 90.477 2.923 -3.412 1.00 10.39 183 ALA A O 1
ATOM 1667 N N . LEU A 1 183 ? 89.102 2.571 -1.660 1.00 9.94 184 LEU A N 1
ATOM 1668 C CA . LEU A 1 183 ? 88.325 3.772 -1.936 1.00 9.29 184 LEU A CA 1
ATOM 1669 C C . LEU A 1 183 ? 89.184 5.023 -1.786 1.00 8.49 184 LEU A C 1
ATOM 1670 O O . LEU A 1 183 ? 89.123 5.931 -2.626 1.00 9.35 184 LEU A O 1
ATOM 1675 N N . LYS A 1 184 ? 89.995 5.082 -0.726 1.00 8.82 185 LYS A N 1
ATOM 1676 C CA . LYS A 1 184 ? 90.864 6.233 -0.531 1.00 8.78 185 LYS A CA 1
ATOM 1677 C C . LYS A 1 184 ? 91.761 6.432 -1.742 1.00 9.47 185 LYS A C 1
ATOM 1678 O O . LYS A 1 184 ? 91.903 7.549 -2.249 1.00 10.32 185 LYS A O 1
ATOM 1684 N N . THR A 1 185 ? 92.335 5.348 -2.255 1.00 9.43 186 THR A N 1
ATOM 1685 C CA . THR A 1 185 ? 93.223 5.458 -3.413 1.00 9.96 186 THR A CA 1
ATOM 1686 C C . THR A 1 185 ? 92.467 5.901 -4.658 1.00 11.59 186 THR A C 1
ATOM 1687 O O . THR A 1 185 ? 92.913 6.794 -5.386 1.00 10.87 186 THR A O 1
ATOM 1691 N N A ARG A 1 186 ? 91.314 5.288 -4.935 0.64 10.27 187 ARG A N 1
ATOM 1692 N N B ARG A 1 186 ? 91.310 5.289 -4.908 0.36 10.31 187 ARG A N 1
ATOM 1693 C CA A ARG A 1 186 ? 90.588 5.631 -6.155 0.64 10.95 187 ARG A CA 1
ATOM 1694 C CA B ARG A 1 186 ? 90.538 5.584 -6.109 0.36 11.03 187 ARG A CA 1
ATOM 1695 C C A ARG A 1 186 ? 90.138 7.087 -6.138 0.64 11.34 187 ARG A C 1
ATOM 1696 C C B ARG A 1 186 ? 90.099 7.044 -6.139 0.36 11.33 187 ARG A C 1
ATOM 1697 O O A ARG A 1 186 ? 90.301 7.815 -7.124 0.64 11.52 187 ARG A O 1
ATOM 1698 O O B ARG A 1 186 ? 90.245 7.734 -7.155 0.36 11.73 187 ARG A O 1
ATOM 1713 N N . ILE A 1 187 ? 89.535 7.526 -5.032 1.00 9.22 188 ILE A N 1
ATOM 1714 C CA . ILE A 1 187 ? 89.040 8.898 -4.977 1.00 8.64 188 ILE A CA 1
ATOM 1715 C C . ILE A 1 187 ? 90.201 9.890 -5.063 1.00 8.95 188 ILE A C 1
ATOM 1716 O O . ILE A 1 187 ? 90.108 10.925 -5.740 1.00 9.47 188 ILE A O 1
ATOM 1721 N N . SER A 1 188 ? 91.320 9.576 -4.400 1.00 8.79 189 SER A N 1
ATOM 1722 C CA . SER A 1 188 ? 92.483 10.458 -4.436 1.00 10.30 189 SER A CA 1
ATOM 1723 C C . SER A 1 188 ? 93.091 10.584 -5.821 1.00 11.98 189 SER A C 1
ATOM 1724 O O . SER A 1 188 ? 93.798 11.564 -6.078 1.00 12.70 189 SER A O 1
ATOM 1727 N N A ASN A 1 189 ? 92.833 9.625 -6.709 0.55 10.24 190 ASN A N 1
ATOM 1728 N N B ASN A 1 189 ? 92.819 9.641 -6.723 0.45 10.33 190 ASN A N 1
ATOM 1729 C CA A ASN A 1 189 ? 93.350 9.663 -8.071 0.55 10.86 190 ASN A CA 1
ATOM 1730 C CA B ASN A 1 189 ? 93.356 9.684 -8.078 0.45 10.84 190 ASN A CA 1
ATOM 1731 C C A ASN A 1 189 ? 92.449 10.402 -9.054 0.55 11.81 190 ASN A C 1
ATOM 1732 C C B ASN A 1 189 ? 92.403 10.296 -9.099 0.45 11.84 190 ASN A C 1
ATOM 1733 O O A ASN A 1 189 ? 92.901 10.711 -10.163 0.55 13.76 190 ASN A O 1
ATOM 1734 O O B ASN A 1 189 ? 92.765 10.401 -10.278 0.45 13.31 190 ASN A O 1
ATOM 1743 N N . LEU A 1 190 ? 91.200 10.689 -8.698 1.00 10.71 191 LEU A N 1
ATOM 1744 C CA . LEU A 1 190 ? 90.353 11.447 -9.610 1.00 11.81 191 LEU A CA 1
ATOM 1745 C C . LEU A 1 190 ? 91.038 12.775 -9.918 1.00 12.18 191 LEU A C 1
ATOM 1746 O O . LEU A 1 190 ? 91.546 13.426 -9.004 1.00 12.22 191 LEU A O 1
ATOM 1751 N N . PRO A 1 191 ? 91.075 13.211 -11.185 1.00 12.54 192 PRO A N 1
ATOM 1752 C CA . PRO A 1 191 ? 91.872 14.411 -11.524 1.00 12.95 192 PRO A CA 1
ATOM 1753 C C . PRO A 1 191 ? 91.662 15.610 -10.602 1.00 10.75 192 PRO A C 1
ATOM 1754 O O . PRO A 1 191 ? 92.643 16.216 -10.151 1.00 12.36 192 PRO A O 1
ATOM 1758 N N . THR A 1 192 ? 90.406 15.957 -10.291 1.00 11.65 193 THR A N 1
ATOM 1759 C CA . THR A 1 192 ? 90.152 17.129 -9.448 1.00 11.87 193 THR A CA 1
ATOM 1760 C C . THR A 1 192 ? 90.668 16.924 -8.030 1.00 10.31 193 THR A C 1
ATOM 1761 O O . THR A 1 192 ? 91.241 17.849 -7.433 1.00 11.45 193 THR A O 1
ATOM 1765 N N . VAL A 1 193 ? 90.487 15.723 -7.485 1.00 10.76 194 VAL A N 1
ATOM 1766 C CA . VAL A 1 193 ? 90.935 15.450 -6.123 1.00 10.94 194 VAL A CA 1
ATOM 1767 C C . VAL A 1 193 ? 92.451 15.359 -6.075 1.00 9.37 194 VAL A C 1
ATOM 1768 O O . VAL A 1 193 ? 93.087 15.906 -5.168 1.00 10.15 194 VAL A O 1
ATOM 1772 N N . LYS A 1 194 ? 93.055 14.716 -7.082 1.00 10.74 195 LYS A N 1
ATOM 1773 C CA . LYS A 1 194 ? 94.512 14.660 -7.156 1.00 9.81 195 LYS A CA 1
ATOM 1774 C C . LYS A 1 194 ? 95.123 16.060 -7.131 1.00 9.56 195 LYS A C 1
ATOM 1775 O O . LYS A 1 194 ? 96.102 16.302 -6.419 1.00 11.12 195 LYS A O 1
ATOM 1781 N N A LYS A 1 195 ? 94.541 17.004 -7.879 0.44 10.60 196 LYS A N 1
ATOM 1782 N N B LYS A 1 195 ? 94.569 16.981 -7.919 0.56 10.55 196 LYS A N 1
ATOM 1783 C CA A LYS A 1 195 ? 95.089 18.361 -7.911 0.44 12.54 196 LYS A CA 1
ATOM 1784 C CA B LYS A 1 195 ? 95.068 18.352 -7.908 0.56 12.56 196 LYS A CA 1
ATOM 1785 C C A LYS A 1 195 ? 94.841 19.113 -6.605 0.44 11.08 196 LYS A C 1
ATOM 1786 C C B LYS A 1 195 ? 94.919 18.972 -6.522 0.56 11.18 196 LYS A C 1
ATOM 1787 O O A LYS A 1 195 ? 95.639 19.978 -6.227 0.44 11.34 196 LYS A O 1
ATOM 1788 O O B LYS A 1 195 ? 95.860 19.571 -5.986 0.56 10.01 196 LYS A O 1
ATOM 1799 N N . PHE A 1 196 ? 93.740 18.817 -5.913 1.00 9.49 197 PHE A N 1
ATOM 1800 C CA . PHE A 1 196 ? 93.511 19.402 -4.586 1.00 9.01 197 PHE A CA 1
ATOM 1801 C C . PHE A 1 196 ? 94.482 18.854 -3.546 1.00 8.35 197 PHE A C 1
ATOM 1802 O O . PHE A 1 196 ? 94.864 19.573 -2.614 1.00 9.05 197 PHE A O 1
ATOM 1810 N N . LEU A 1 197 ? 94.910 17.594 -3.699 1.00 8.02 198 LEU A N 1
ATOM 1811 C CA . LEU A 1 197 ? 95.874 17.006 -2.776 1.00 7.91 198 LEU A CA 1
ATOM 1812 C C . LEU A 1 197 ? 97.305 17.485 -3.007 1.00 9.03 198 LEU A C 1
ATOM 1813 O O . LEU A 1 197 ? 98.120 17.392 -2.084 1.00 10.65 198 LEU A O 1
ATOM 1818 N N A GLN A 1 198 ? 97.611 18.030 -4.174 0.78 9.80 199 GLN A N 1
ATOM 1819 N N B GLN A 1 198 ? 97.610 18.029 -4.174 0.22 9.91 199 GLN A N 1
ATOM 1820 C CA A GLN A 1 198 ? 98.970 18.529 -4.468 0.78 12.13 199 GLN A CA 1
ATOM 1821 C CA B GLN A 1 198 ? 98.970 18.517 -4.463 0.22 12.03 199 GLN A CA 1
ATOM 1822 C C A GLN A 1 198 ? 99.175 19.870 -3.772 0.78 10.98 199 GLN A C 1
ATOM 1823 C C B GLN A 1 198 ? 99.176 19.873 -3.786 0.22 11.01 199 GLN A C 1
ATOM 1824 O O A GLN A 1 198 ? 98.244 20.553 -3.464 0.78 10.45 199 GLN A O 1
ATOM 1825 O O B GLN A 1 198 ? 98.244 20.550 -3.465 0.22 11.00 199 GLN A O 1
ATOM 1836 N N . PRO A 1 199 ? 100.424 20.302 -3.676 1.00 9.76 200 PRO A N 1
ATOM 1837 C CA . PRO A 1 199 ? 100.668 21.595 -3.030 1.00 10.75 200 PRO A CA 1
ATOM 1838 C C . PRO A 1 199 ? 100.042 22.761 -3.776 1.00 10.77 200 PRO A C 1
ATOM 1839 O O . PRO A 1 199 ? 99.787 22.710 -4.983 1.00 13.07 200 PRO A O 1
ATOM 1843 N N . GLY A 1 200 ? 99.807 23.837 -3.030 1.00 12.27 201 GLY A N 1
ATOM 1844 C CA . GLY A 1 200 ? 99.363 25.076 -3.619 1.00 15.29 201 GLY A CA 1
ATOM 1845 C C . GLY A 1 200 ? 97.873 25.189 -3.814 1.00 12.56 201 GLY A C 1
ATOM 1846 O O . GLY A 1 200 ? 97.408 26.203 -4.340 1.00 16.56 201 GLY A O 1
ATOM 1847 N N . SER A 1 201 ? 97.118 24.177 -3.425 1.00 12.13 202 SER A N 1
ATOM 1848 C CA . SER A 1 201 ? 95.669 24.222 -3.519 1.00 11.42 202 SER A CA 1
ATOM 1849 C C . SER A 1 201 ? 95.103 24.892 -2.272 1.00 10.41 202 SER A C 1
ATOM 1850 O O . SER A 1 201 ? 95.854 25.202 -1.332 1.00 11.82 202 SER A O 1
ATOM 1853 N N . PRO A 1 202 ? 93.784 25.106 -2.210 1.00 9.63 203 PRO A N 1
ATOM 1854 C CA . PRO A 1 202 ? 93.176 25.625 -0.977 1.00 10.66 203 PRO A CA 1
ATOM 1855 C C . PRO A 1 202 ? 93.137 24.633 0.176 1.00 9.28 203 PRO A C 1
ATOM 1856 O O . PRO A 1 202 ? 92.697 25.011 1.264 1.00 10.18 203 PRO A O 1
ATOM 1860 N N . ARG A 1 203 ? 93.579 23.388 -0.006 1.00 7.46 204 ARG A N 1
ATOM 1861 C CA . ARG A 1 203 ? 93.564 22.432 1.095 1.00 6.81 204 ARG A CA 1
ATOM 1862 C C . ARG A 1 203 ? 94.405 22.959 2.248 1.00 7.88 204 ARG A C 1
ATOM 1863 O O . ARG A 1 203 ? 95.487 23.515 2.029 1.00 9.42 204 ARG A O 1
ATOM 1871 N N . LYS A 1 204 ? 93.896 22.788 3.487 1.00 8.23 205 LYS A N 1
ATOM 1872 C CA . LYS A 1 204 ? 94.526 23.400 4.645 1.00 8.35 205 LYS A CA 1
ATOM 1873 C C . LYS A 1 204 ? 95.234 22.342 5.499 1.00 9.04 205 LYS A C 1
ATOM 1874 O O . LYS A 1 204 ? 94.862 21.167 5.498 1.00 9.15 205 LYS A O 1
ATOM 1880 N N . PRO A 1 205 ? 96.265 22.737 6.237 1.00 10.09 206 PRO A N 1
ATOM 1881 C CA . PRO A 1 205 ? 97.015 21.781 7.051 1.00 12.06 206 PRO A CA 1
ATOM 1882 C C . PRO A 1 205 ? 96.326 21.530 8.377 1.00 11.13 206 PRO A C 1
ATOM 1883 O O . PRO A 1 205 ? 95.368 22.238 8.735 1.00 10.81 206 PRO A O 1
ATOM 1887 N N A PRO A 1 206 ? 96.783 20.533 9.139 0.61 10.89 207 PRO A N 1
ATOM 1888 N N B PRO A 1 206 ? 96.799 20.558 9.152 0.39 10.95 207 PRO A N 1
ATOM 1889 C CA A PRO A 1 206 ? 96.289 20.362 10.508 0.61 12.68 207 PRO A CA 1
ATOM 1890 C CA B PRO A 1 206 ? 96.311 20.406 10.526 0.39 12.72 207 PRO A CA 1
ATOM 1891 C C A PRO A 1 206 ? 96.517 21.628 11.321 0.61 12.63 207 PRO A C 1
ATOM 1892 C C B PRO A 1 206 ? 96.536 21.690 11.314 0.39 12.70 207 PRO A C 1
ATOM 1893 O O A PRO A 1 206 ? 97.533 22.309 11.169 0.61 14.93 207 PRO A O 1
ATOM 1894 O O B PRO A 1 206 ? 97.528 22.395 11.117 0.39 14.99 207 PRO A O 1
ATOM 1901 N N A MET A 1 207 ? 95.563 21.942 12.192 0.61 13.60 208 MET A N 1
ATOM 1902 N N B MET A 1 207 ? 95.590 21.990 12.199 0.39 13.71 208 MET A N 1
ATOM 1903 C CA A MET A 1 207 ? 95.658 23.128 13.034 0.61 14.21 208 MET A CA 1
ATOM 1904 C CA B MET A 1 207 ? 95.651 23.188 13.024 0.39 14.22 208 MET A CA 1
ATOM 1905 C C A MET A 1 207 ? 96.814 23.013 14.023 0.61 15.00 208 MET A C 1
ATOM 1906 C C B MET A 1 207 ? 96.748 23.076 14.073 0.39 15.79 208 MET A C 1
ATOM 1907 O O A MET A 1 207 ? 96.939 22.014 14.731 0.61 19.31 208 MET A O 1
ATOM 1908 O O B MET A 1 207 ? 96.671 22.248 14.981 0.39 16.29 208 MET A O 1
ATOM 1917 N N . ASP A 1 208 ? 97.680 24.021 14.034 1.00 16.55 209 ASP A N 1
ATOM 1918 C CA . ASP A 1 208 ? 98.757 24.056 15.008 1.00 16.74 209 ASP A CA 1
ATOM 1919 C C . ASP A 1 208 ? 98.408 25.001 16.161 1.00 20.41 209 ASP A C 1
ATOM 1920 O O . ASP A 1 208 ? 97.345 25.630 16.199 1.00 17.24 209 ASP A O 1
ATOM 1925 N N A GLU A 1 209 ? 99.323 25.101 17.124 0.61 20.03 210 GLU A N 1
ATOM 1926 N N B GLU A 1 209 ? 99.321 25.081 17.129 0.39 20.09 210 GLU A N 1
ATOM 1927 C CA A GLU A 1 209 ? 99.051 25.935 18.289 0.61 21.65 210 GLU A CA 1
ATOM 1928 C CA B GLU A 1 209 ? 99.104 25.931 18.293 0.39 21.83 210 GLU A CA 1
ATOM 1929 C C A GLU A 1 209 ? 98.865 27.396 17.896 0.61 18.50 210 GLU A C 1
ATOM 1930 C C B GLU A 1 209 ? 98.861 27.377 17.882 0.39 18.59 210 GLU A C 1
ATOM 1931 O O A GLU A 1 209 ? 98.008 28.087 18.455 0.61 21.22 210 GLU A O 1
ATOM 1932 O O B GLU A 1 209 ? 97.966 28.040 18.417 0.39 21.17 210 GLU A O 1
ATOM 1943 N N . LYS A 1 210 ? 99.653 27.885 16.936 1.00 18.41 211 LYS A N 1
ATOM 1944 C CA . LYS A 1 210 ? 99.506 29.270 16.501 1.00 23.03 211 LYS A CA 1
ATOM 1945 C C . LYS A 1 210 ? 98.126 29.511 15.896 1.00 19.25 211 LYS A C 1
ATOM 1946 O O . LYS A 1 210 ? 97.501 30.553 16.135 1.00 21.56 211 LYS A O 1
ATOM 1952 N N . SER A 1 211 ? 97.624 28.546 15.124 1.00 16.55 212 SER A N 1
ATOM 1953 C CA . SER A 1 211 ? 96.314 28.708 14.498 1.00 16.58 212 SER A CA 1
ATOM 1954 C C . SER A 1 211 ? 95.199 28.633 15.532 1.00 15.81 212 SER A C 1
ATOM 1955 O O . SER A 1 211 ? 94.213 29.376 15.450 1.00 16.38 212 SER A O 1
ATOM 1958 N N . LEU A 1 212 ? 95.334 27.736 16.512 1.00 16.57 213 LEU A N 1
ATOM 1959 C CA . LEU A 1 212 ? 94.361 27.666 17.597 1.00 14.48 213 LEU A CA 1
ATOM 1960 C C . LEU A 1 212 ? 94.318 28.981 18.372 1.00 16.55 213 LEU A C 1
ATOM 1961 O O . LEU A 1 212 ? 93.238 29.465 18.725 1.00 18.70 213 LEU A O 1
ATOM 1966 N N A GLU A 1 213 ? 95.484 29.573 18.645 0.55 18.11 214 GLU A N 1
ATOM 1967 N N B GLU A 1 213 ? 95.485 29.569 18.652 0.45 18.13 214 GLU A N 1
ATOM 1968 C CA A GLU A 1 213 ? 95.504 30.857 19.339 0.55 21.26 214 GLU A CA 1
ATOM 1969 C CA B GLU A 1 213 ? 95.508 30.858 19.337 0.45 21.27 214 GLU A CA 1
ATOM 1970 C C A GLU A 1 213 ? 94.803 31.933 18.519 0.55 18.16 214 GLU A C 1
ATOM 1971 C C B GLU A 1 213 ? 94.794 31.925 18.517 0.45 18.21 214 GLU A C 1
ATOM 1972 O O A GLU A 1 213 ? 94.074 32.766 19.069 0.55 19.70 214 GLU A O 1
ATOM 1973 O O B GLU A 1 213 ? 94.050 32.746 19.066 0.45 19.68 214 GLU A O 1
ATOM 1984 N N . GLU A 1 214 ? 95.000 31.921 17.198 1.00 18.14 215 GLU A N 1
ATOM 1985 C CA . GLU A 1 214 ? 94.281 32.854 16.332 1.00 17.38 215 GLU A CA 1
ATOM 1986 C C . GLU A 1 214 ? 92.775 32.643 16.423 1.00 16.21 215 GLU A C 1
ATOM 1987 O O . GLU A 1 214 ? 92.008 33.615 16.477 1.00 18.62 215 GLU A O 1
ATOM 1993 N N . ALA A 1 215 ? 92.330 31.382 16.434 1.00 15.30 216 ALA A N 1
ATOM 1994 C CA . ALA A 1 215 ? 90.903 31.107 16.577 1.00 16.76 216 ALA A CA 1
ATOM 1995 C C . ALA A 1 215 ? 90.368 31.653 17.892 1.00 16.71 216 ALA A C 1
ATOM 1996 O O . ALA A 1 215 ? 89.269 32.219 17.937 1.00 17.57 216 ALA A O 1
ATOM 1998 N N . ARG A 1 216 ? 91.122 31.477 18.977 1.00 16.46 217 ARG A N 1
ATOM 1999 C CA . ARG A 1 216 ? 90.673 31.995 20.267 1.00 17.45 217 ARG A CA 1
ATOM 2000 C C . ARG A 1 216 ? 90.485 33.504 20.222 1.00 17.35 217 ARG A C 1
ATOM 2001 O O . ARG A 1 216 ? 89.534 34.033 20.812 1.00 22.95 217 ARG A O 1
ATOM 2009 N N . LYS A 1 217 ? 91.376 34.217 19.527 1.00 18.49 218 LYS A N 1
ATOM 2010 C CA . LYS A 1 217 ? 91.241 35.669 19.426 1.00 20.55 218 LYS A CA 1
ATOM 2011 C C . LYS A 1 217 ? 90.074 36.065 18.526 1.00 26.29 218 LYS A C 1
ATOM 2012 O O . LYS A 1 217 ? 89.314 36.985 18.857 1.00 24.20 218 LYS A O 1
ATOM 2018 N N . ILE A 1 218 ? 89.926 35.396 17.380 1.00 18.12 219 ILE A N 1
ATOM 2019 C CA . ILE A 1 218 ? 88.881 35.772 16.432 1.00 15.99 219 ILE A CA 1
ATOM 2020 C C . ILE A 1 218 ? 87.503 35.497 17.010 1.00 16.04 219 ILE A C 1
ATOM 2021 O O . ILE A 1 218 ? 86.595 36.336 16.919 1.00 18.42 219 ILE A O 1
ATOM 2026 N N . PHE A 1 219 ? 87.307 34.307 17.578 1.00 15.20 220 PHE A N 1
ATOM 2027 C CA . PHE A 1 219 ? 85.985 33.872 18.001 1.00 18.02 220 PHE A CA 1
ATOM 2028 C C . PHE A 1 219 ? 85.754 34.071 19.491 1.00 20.61 220 PHE A C 1
ATOM 2029 O O . PHE A 1 219 ? 84.682 33.719 19.993 1.00 26.04 220 PHE A O 1
ATOM 2037 N N . ARG A 1 220 ? 86.731 34.648 20.191 1.00 21.91 221 ARG A N 1
ATOM 2038 C CA . ARG A 1 220 ? 86.595 35.090 21.579 1.00 22.53 221 ARG A CA 1
ATOM 2039 C C . ARG A 1 220 ? 86.208 33.923 22.496 1.00 28.85 221 ARG A C 1
ATOM 2040 O O . ARG A 1 220 ? 85.121 33.867 23.077 1.00 34.58 221 ARG A O 1
ATOM 2048 N N . PHE A 1 221 ? 87.143 32.982 22.602 1.00 29.00 222 PHE A N 1
ATOM 2049 C CA . PHE A 1 221 ? 86.998 31.853 23.520 1.00 30.90 222 PHE A CA 1
ATOM 2050 C C . PHE A 1 221 ? 88.354 31.445 24.095 1.00 41.60 222 PHE A C 1
ATOM 2051 O O . PHE A 1 221 ? 88.451 30.529 24.915 1.00 38.83 222 PHE A O 1
ATOM 2060 N N . GLU B 1 2 ? 51.688 0.848 4.404 1.00 61.78 3 GLU B N 1
ATOM 2061 C CA . GLU B 1 2 ? 52.682 0.650 5.453 1.00 55.61 3 GLU B CA 1
ATOM 2062 C C . GLU B 1 2 ? 52.916 1.929 6.251 1.00 44.43 3 GLU B C 1
ATOM 2063 O O . GLU B 1 2 ? 53.297 2.958 5.692 1.00 57.63 3 GLU B O 1
ATOM 2069 N N . LYS B 1 3 ? 52.683 1.859 7.558 1.00 28.57 4 LYS B N 1
ATOM 2070 C CA . LYS B 1 3 ? 52.967 2.998 8.418 1.00 28.04 4 LYS B CA 1
ATOM 2071 C C . LYS B 1 3 ? 54.461 3.038 8.732 1.00 22.77 4 LYS B C 1
ATOM 2072 O O . LYS B 1 3 ? 55.067 1.996 9.000 1.00 22.22 4 LYS B O 1
ATOM 2078 N N . PRO B 1 4 ? 55.081 4.217 8.728 1.00 19.99 5 PRO B N 1
ATOM 2079 C CA . PRO B 1 4 ? 56.442 4.313 9.261 1.00 20.04 5 PRO B CA 1
ATOM 2080 C C . PRO B 1 4 ? 56.451 3.826 10.696 1.00 17.49 5 PRO B C 1
ATOM 2081 O O . PRO B 1 4 ? 55.488 4.020 11.440 1.00 17.66 5 PRO B O 1
ATOM 2085 N N . LYS B 1 5 ? 57.540 3.167 11.078 1.00 13.59 6 LYS B N 1
ATOM 2086 C CA . LYS B 1 5 ? 57.699 2.643 12.427 1.00 15.70 6 LYS B CA 1
ATOM 2087 C C . LYS B 1 5 ? 58.916 3.310 13.046 1.00 13.21 6 LYS B C 1
ATOM 2088 O O . LYS B 1 5 ? 60.023 3.211 12.498 1.00 13.76 6 LYS B O 1
ATOM 2094 N N . LEU B 1 6 ? 58.706 3.981 14.175 1.00 12.57 7 LEU B N 1
ATOM 2095 C CA . LEU B 1 6 ? 59.735 4.776 14.838 1.00 11.57 7 LEU B CA 1
ATOM 2096 C C . LEU B 1 6 ? 60.301 3.980 16.006 1.00 11.57 7 LEU B C 1
ATOM 2097 O O . LEU B 1 6 ? 59.565 3.616 16.930 1.00 14.44 7 LEU B O 1
ATOM 2102 N N . HIS B 1 7 ? 61.602 3.724 15.974 1.00 11.07 8 HIS B N 1
ATOM 2103 C CA . HIS B 1 7 ? 62.298 2.995 17.024 1.00 13.13 8 HIS B CA 1
ATOM 2104 C C . HIS B 1 7 ? 63.084 3.980 17.877 1.00 11.76 8 HIS B C 1
ATOM 2105 O O . HIS B 1 7 ? 64.043 4.598 17.397 1.00 12.14 8 HIS B O 1
ATOM 2112 N N . TYR B 1 8 ? 62.696 4.098 19.140 1.00 11.50 9 TYR B N 1
ATOM 2113 C CA . TYR B 1 8 ? 63.342 5.005 20.076 1.00 11.02 9 TYR B CA 1
ATOM 2114 C C . TYR B 1 8 ? 62.838 4.629 21.463 1.00 12.77 9 TYR B C 1
ATOM 2115 O O . TYR B 1 8 ? 62.048 3.692 21.615 1.00 16.95 9 TYR B O 1
ATOM 2124 N N . PHE B 1 9 ? 63.295 5.347 22.477 1.00 11.46 10 PHE B N 1
ATOM 2125 C CA . PHE B 1 9 ? 62.700 5.128 23.789 1.00 13.55 10 PHE B CA 1
ATOM 2126 C C . PHE B 1 9 ? 61.536 6.087 23.995 1.00 13.66 10 PHE B C 1
ATOM 2127 O O . PHE B 1 9 ? 61.254 6.950 23.153 1.00 13.20 10 PHE B O 1
ATOM 2135 N N . ASN B 1 10 ? 60.815 5.900 25.102 1.00 14.12 11 ASN B N 1
ATOM 2136 C CA . ASN B 1 10 ? 59.582 6.651 25.334 1.00 16.18 11 ASN B CA 1
ATOM 2137 C C . ASN B 1 10 ? 59.936 8.012 25.926 1.00 16.30 11 ASN B C 1
ATOM 2138 O O . ASN B 1 10 ? 59.862 8.249 27.135 1.00 15.78 11 ASN B O 1
ATOM 2143 N N . ALA B 1 11 ? 60.311 8.931 25.034 1.00 11.45 12 ALA B N 1
ATOM 2144 C CA . ALA B 1 11 ? 60.771 10.263 25.403 1.00 11.18 12 ALA B CA 1
ATOM 2145 C C . ALA B 1 11 ? 60.883 11.087 24.128 1.00 9.82 12 ALA B C 1
ATOM 2146 O O . ALA B 1 11 ? 60.885 10.548 23.018 1.00 11.05 12 ALA B O 1
ATOM 2148 N N . ARG B 1 12 ? 61.000 12.403 24.306 1.00 10.39 13 ARG B N 1
ATOM 2149 C CA . ARG B 1 12 ? 61.257 13.307 23.182 1.00 10.68 13 ARG B CA 1
ATOM 2150 C C . ARG B 1 12 ? 62.580 12.985 22.502 1.00 10.73 13 ARG B C 1
ATOM 2151 O O . ARG B 1 12 ? 62.600 12.512 21.359 1.00 9.46 13 ARG B O 1
ATOM 2159 N N . GLY B 1 13 ? 63.683 13.290 23.190 1.00 11.65 14 GLY B N 1
ATOM 2160 C CA . GLY B 1 13 ? 65.023 13.050 22.670 1.00 9.55 14 GLY B CA 1
ATOM 2161 C C . GLY B 1 13 ? 65.202 13.489 21.234 1.00 10.77 14 GLY B C 1
ATOM 2162 O O . GLY B 1 13 ? 64.763 14.567 20.808 1.00 11.48 14 GLY B O 1
ATOM 2163 N N . ARG B 1 14 ? 65.866 12.635 20.468 1.00 9.04 15 ARG B N 1
ATOM 2164 C CA . ARG B 1 14 ? 66.203 12.907 19.081 1.00 9.30 15 ARG B CA 1
ATOM 2165 C C . ARG B 1 14 ? 65.118 12.456 18.116 1.00 9.62 15 ARG B C 1
ATOM 2166 O O . ARG B 1 14 ? 65.279 12.619 16.905 1.00 10.05 15 ARG B O 1
ATOM 2174 N N . MET B 1 15 ? 64.007 11.907 18.622 1.00 9.22 16 MET B N 1
ATOM 2175 C CA . MET B 1 15 ? 62.921 11.436 17.767 1.00 8.38 16 MET B CA 1
ATOM 2176 C C . MET B 1 15 ? 61.762 12.422 17.679 1.00 7.66 16 MET B C 1
ATOM 2177 O O . MET B 1 15 ? 60.929 12.305 16.769 1.00 9.13 16 MET B O 1
ATOM 2182 N N . GLU B 1 16 ? 61.709 13.401 18.584 1.00 8.60 17 GLU B N 1
ATOM 2183 C CA . GLU B 1 16 ? 60.523 14.250 18.683 1.00 8.86 17 GLU B CA 1
ATOM 2184 C C . GLU B 1 16 ? 60.311 15.099 17.431 1.00 9.92 17 GLU B C 1
ATOM 2185 O O . GLU B 1 16 ? 59.171 15.322 17.019 1.00 8.83 17 GLU B O 1
ATOM 2191 N N . SER B 1 17 ? 61.394 15.588 16.807 1.00 7.92 18 SER B N 1
ATOM 2192 C CA . SER B 1 17 ? 61.188 16.430 15.635 1.00 9.18 18 SER B CA 1
ATOM 2193 C C . SER B 1 17 ? 60.603 15.634 14.469 1.00 9.22 18 SER B C 1
ATOM 2194 O O . SER B 1 17 ? 59.881 16.198 13.646 1.00 9.17 18 SER B O 1
ATOM 2197 N N A THR B 1 18 ? 60.898 14.325 14.417 0.85 9.29 19 THR B N 1
ATOM 2198 N N B THR B 1 18 ? 60.858 14.326 14.394 0.15 9.28 19 THR B N 1
ATOM 2199 C CA A THR B 1 18 ? 60.301 13.432 13.429 0.85 9.24 19 THR B CA 1
ATOM 2200 C CA B THR B 1 18 ? 60.219 13.543 13.341 0.15 9.10 19 THR B CA 1
ATOM 2201 C C A THR B 1 18 ? 58.819 13.219 13.719 0.85 8.43 19 THR B C 1
ATOM 2202 C C B THR B 1 18 ? 58.807 13.097 13.706 0.15 8.57 19 THR B C 1
ATOM 2203 O O A THR B 1 18 ? 57.997 13.215 12.799 0.85 9.35 19 THR B O 1
ATOM 2204 O O B THR B 1 18 ? 58.026 12.776 12.805 0.15 9.57 19 THR B O 1
ATOM 2211 N N . ARG B 1 19 ? 58.463 13.053 14.997 1.00 9.40 20 ARG B N 1
ATOM 2212 C CA . ARG B 1 19 ? 57.050 12.915 15.364 1.00 10.01 20 ARG B CA 1
ATOM 2213 C C . ARG B 1 19 ? 56.275 14.150 14.922 1.00 9.81 20 ARG B C 1
ATOM 2214 O O . ARG B 1 19 ? 55.202 14.043 14.312 1.00 10.37 20 ARG B O 1
ATOM 2222 N N . TRP B 1 20 ? 56.828 15.343 15.199 1.00 8.96 21 TRP B N 1
ATOM 2223 C CA . TRP B 1 20 ? 56.201 16.593 14.767 1.00 9.12 21 TRP B CA 1
ATOM 2224 C C . TRP B 1 20 ? 56.028 16.639 13.254 1.00 10.84 21 TRP B C 1
ATOM 2225 O O . TRP B 1 20 ? 54.976 17.043 12.745 1.00 12.21 21 TRP B O 1
ATOM 2236 N N . LEU B 1 21 ? 57.082 16.294 12.512 1.00 9.40 22 LEU B N 1
ATOM 2237 C CA . LEU B 1 21 ? 57.030 16.462 11.067 1.00 9.42 22 LEU B CA 1
ATOM 2238 C C . LEU B 1 21 ? 56.046 15.487 10.445 1.00 10.22 22 LEU B C 1
ATOM 2239 O O . LEU B 1 21 ? 55.265 15.872 9.572 1.00 11.66 22 LEU B O 1
ATOM 2244 N N . LEU B 1 22 ? 56.068 14.227 10.882 1.00 10.55 23 LEU B N 1
ATOM 2245 C CA . LEU B 1 22 ? 55.111 13.251 10.367 1.00 10.63 23 LEU B CA 1
ATOM 2246 C C . LEU B 1 22 ? 53.688 13.661 10.707 1.00 11.33 23 LEU B C 1
ATOM 2247 O O . LEU B 1 22 ? 52.805 13.635 9.845 1.00 12.80 23 LEU B O 1
ATOM 2252 N N . ALA B 1 23 ? 53.456 14.078 11.952 1.00 11.07 24 ALA B N 1
ATOM 2253 C CA . ALA B 1 23 ? 52.101 14.479 12.330 1.00 10.44 24 ALA B CA 1
ATOM 2254 C C . ALA B 1 23 ? 51.655 15.703 11.541 1.00 14.25 24 ALA B C 1
ATOM 2255 O O . ALA B 1 23 ? 50.516 15.766 11.065 1.00 14.62 24 ALA B O 1
ATOM 2257 N N . ALA B 1 24 ? 52.549 16.684 11.378 1.00 11.55 25 ALA B N 1
ATOM 2258 C CA . ALA B 1 24 ? 52.211 17.877 10.608 1.00 12.21 25 ALA B CA 1
ATOM 2259 C C . ALA B 1 24 ? 51.838 17.514 9.182 1.00 13.64 25 ALA B C 1
ATOM 2260 O O . ALA B 1 24 ? 50.935 18.128 8.599 1.00 15.85 25 ALA B O 1
ATOM 2262 N N . ALA B 1 25 ? 52.511 16.509 8.605 1.00 13.22 26 ALA B N 1
ATOM 2263 C CA . ALA B 1 25 ? 52.227 16.041 7.253 1.00 13.71 26 ALA B CA 1
ATOM 2264 C C . ALA B 1 25 ? 50.995 15.151 7.169 1.00 16.84 26 ALA B C 1
ATOM 2265 O O . ALA B 1 25 ? 50.661 14.688 6.072 1.00 20.04 26 ALA B O 1
ATOM 2267 N N . GLY B 1 26 ? 50.339 14.873 8.292 1.00 16.83 27 GLY B N 1
ATOM 2268 C CA . GLY B 1 26 ? 49.158 14.026 8.278 1.00 17.97 27 GLY B CA 1
ATOM 2269 C C . GLY B 1 26 ? 49.441 12.552 8.118 1.00 20.82 27 GLY B C 1
ATOM 2270 O O . GLY B 1 26 ? 48.584 11.813 7.623 1.00 22.17 27 GLY B O 1
ATOM 2271 N N . VAL B 1 27 ? 50.619 12.095 8.531 1.00 14.02 28 VAL B N 1
ATOM 2272 C CA . VAL B 1 27 ? 51.058 10.725 8.295 1.00 15.72 28 VAL B CA 1
ATOM 2273 C C . VAL B 1 27 ? 50.947 9.947 9.597 1.00 17.24 28 VAL B C 1
ATOM 2274 O O . VAL B 1 27 ? 51.606 10.278 10.589 1.00 17.60 28 VAL B O 1
ATOM 2278 N N A GLU B 1 28 ? 50.113 8.908 9.593 0.55 22.28 29 GLU B N 1
ATOM 2279 N N B GLU B 1 28 ? 50.107 8.915 9.606 0.45 22.27 29 GLU B N 1
ATOM 2280 C CA A GLU B 1 28 ? 50.014 8.027 10.747 0.55 22.42 29 GLU B CA 1
ATOM 2281 C CA B GLU B 1 28 ? 50.015 8.069 10.786 0.45 22.34 29 GLU B CA 1
ATOM 2282 C C A GLU B 1 28 ? 51.272 7.176 10.862 0.55 16.38 29 GLU B C 1
ATOM 2283 C C B GLU B 1 28 ? 51.241 7.171 10.877 0.45 16.49 29 GLU B C 1
ATOM 2284 O O A GLU B 1 28 ? 51.795 6.672 9.865 0.55 20.07 29 GLU B O 1
ATOM 2285 O O B GLU B 1 28 ? 51.715 6.632 9.873 0.45 20.12 29 GLU B O 1
ATOM 2296 N N . PHE B 1 29 ? 51.764 7.023 12.088 1.00 17.06 30 PHE B N 1
ATOM 2297 C CA . PHE B 1 29 ? 52.946 6.212 12.321 1.00 16.73 30 PHE B CA 1
ATOM 2298 C C . PHE B 1 29 ? 52.746 5.322 13.536 1.00 16.47 30 PHE B C 1
ATOM 2299 O O . PHE B 1 29 ? 51.845 5.531 14.354 1.00 20.52 30 PHE B O 1
ATOM 2307 N N A GLU B 1 30 ? 53.582 4.301 13.619 0.54 15.42 31 GLU B N 1
ATOM 2308 N N B GLU B 1 30 ? 53.610 4.316 13.646 0.46 15.45 31 GLU B N 1
ATOM 2309 C CA A GLU B 1 30 ? 53.661 3.441 14.781 0.54 16.31 31 GLU B CA 1
ATOM 2310 C CA B GLU B 1 30 ? 53.642 3.404 14.778 0.46 16.44 31 GLU B CA 1
ATOM 2311 C C A GLU B 1 30 ? 54.976 3.715 15.495 0.54 17.05 31 GLU B C 1
ATOM 2312 C C B GLU B 1 30 ? 55.001 3.500 15.458 0.46 16.72 31 GLU B C 1
ATOM 2313 O O A GLU B 1 30 ? 55.932 4.223 14.905 0.54 15.14 31 GLU B O 1
ATOM 2314 O O B GLU B 1 30 ? 56.029 3.646 14.789 0.46 18.58 31 GLU B O 1
ATOM 2325 N N . GLU B 1 31 ? 55.004 3.414 16.783 1.00 15.23 32 GLU B N 1
ATOM 2326 C CA . GLU B 1 31 ? 56.229 3.487 17.566 1.00 16.48 32 GLU B CA 1
ATOM 2327 C C . GLU B 1 31 ? 56.503 2.149 18.232 1.00 18.31 32 GLU B C 1
ATOM 2328 O O . GLU B 1 31 ? 55.579 1.473 18.696 1.00 20.18 32 GLU B O 1
ATOM 2334 N N A LYS B 1 32 ? 57.774 1.762 18.274 0.57 15.57 33 LYS B N 1
ATOM 2335 N N B LYS B 1 32 ? 57.775 1.764 18.269 0.43 15.58 33 LYS B N 1
ATOM 2336 C CA A LYS B 1 32 ? 58.206 0.592 19.031 0.57 18.55 33 LYS B CA 1
ATOM 2337 C CA B LYS B 1 32 ? 58.225 0.598 19.022 0.43 18.53 33 LYS B CA 1
ATOM 2338 C C A LYS B 1 32 ? 59.210 1.080 20.063 0.57 16.62 33 LYS B C 1
ATOM 2339 C C B LYS B 1 32 ? 59.212 1.100 20.064 0.43 16.69 33 LYS B C 1
ATOM 2340 O O A LYS B 1 32 ? 60.332 1.467 19.712 0.57 16.83 33 LYS B O 1
ATOM 2341 O O B LYS B 1 32 ? 60.329 1.505 19.722 0.43 16.74 33 LYS B O 1
ATOM 2352 N N . PHE B 1 33 ? 58.794 1.097 21.326 1.00 15.97 34 PHE B N 1
ATOM 2353 C CA . PHE B 1 33 ? 59.598 1.684 22.387 1.00 15.85 34 PHE B CA 1
ATOM 2354 C C . PHE B 1 33 ? 60.642 0.698 22.894 1.00 19.42 34 PHE B C 1
ATOM 2355 O O . PHE B 1 33 ? 60.316 -0.426 23.298 1.00 19.86 34 PHE B O 1
ATOM 2363 N N . ILE B 1 34 ? 61.900 1.128 22.854 1.00 15.63 35 ILE B N 1
ATOM 2364 C CA . ILE B 1 34 ? 62.994 0.451 23.537 1.00 14.60 35 ILE B CA 1
ATOM 2365 C C . ILE B 1 34 ? 62.852 0.719 25.028 1.00 16.39 35 ILE B C 1
ATOM 2366 O O . ILE B 1 34 ? 62.737 1.873 25.454 1.00 16.30 35 ILE B O 1
ATOM 2371 N N . LYS B 1 35 ? 62.865 -0.342 25.839 1.00 17.79 36 LYS B N 1
ATOM 2372 C CA . LYS B 1 35 ? 62.688 -0.170 27.274 1.00 19.80 36 LYS B CA 1
ATOM 2373 C C . LYS B 1 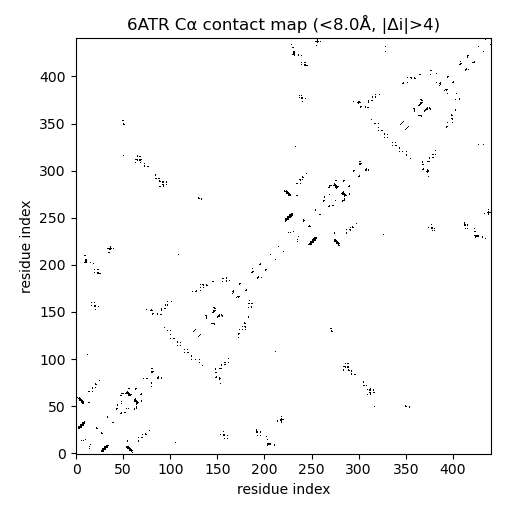35 ? 63.902 -0.567 28.097 1.00 18.40 36 LYS B C 1
ATOM 2374 O O . LYS B 1 35 ? 63.901 -0.337 29.311 1.00 26.54 36 LYS B O 1
ATOM 2380 N N . SER B 1 36 ? 64.934 -1.132 27.479 1.00 17.15 37 SER B N 1
ATOM 2381 C CA . SER B 1 36 ? 66.095 -1.654 28.186 1.00 17.55 37 SER B CA 1
ATOM 2382 C C . SER B 1 36 ? 67.286 -1.662 27.243 1.00 23.37 37 SER B C 1
ATOM 2383 O O . SER B 1 36 ? 67.135 -1.575 26.021 1.00 18.28 37 SER B O 1
ATOM 2386 N N . ALA B 1 37 ? 68.479 -1.786 27.830 1.00 19.24 38 ALA B N 1
ATOM 2387 C CA . ALA B 1 37 ? 69.673 -2.005 27.021 1.00 19.90 38 ALA B CA 1
ATOM 2388 C C . ALA B 1 37 ? 69.559 -3.278 26.194 1.00 22.16 38 ALA B C 1
ATOM 2389 O O . ALA B 1 37 ? 70.094 -3.346 25.082 1.00 19.23 38 ALA B O 1
ATOM 2391 N N . GLU B 1 38 ? 68.862 -4.294 26.712 1.00 21.48 39 GLU B N 1
ATOM 2392 C CA . GLU B 1 38 ? 68.696 -5.537 25.968 1.00 24.73 39 GLU B CA 1
ATOM 2393 C C . GLU B 1 38 ? 67.850 -5.322 24.722 1.00 19.33 39 GLU B C 1
ATOM 2394 O O . GLU B 1 38 ? 68.118 -5.916 23.670 1.00 19.72 39 GLU B O 1
ATOM 2400 N N . ASP B 1 39 ? 66.817 -4.482 24.823 1.00 20.48 40 ASP B N 1
ATOM 2401 C CA . ASP B 1 39 ? 66.018 -4.137 23.651 1.00 18.37 40 ASP B CA 1
ATOM 2402 C C . ASP B 1 39 ? 66.882 -3.484 22.578 1.00 15.13 40 ASP B C 1
ATOM 2403 O O . ASP B 1 39 ? 66.743 -3.786 21.385 1.00 16.72 40 ASP B O 1
ATOM 2408 N N . LEU B 1 40 ? 67.775 -2.575 22.983 1.00 16.16 41 LEU B N 1
ATOM 2409 C CA . LEU B 1 40 ? 68.650 -1.919 22.012 1.00 17.33 41 LEU B CA 1
ATOM 2410 C C . LEU B 1 40 ? 69.656 -2.899 21.427 1.00 17.58 41 LEU B C 1
ATOM 2411 O O . LEU B 1 40 ? 69.939 -2.871 20.222 1.00 15.53 41 LEU B O 1
ATOM 2416 N N . ASP B 1 41 ? 70.217 -3.769 22.269 1.00 19.49 42 ASP B N 1
ATOM 2417 C CA . ASP B 1 41 ? 71.160 -4.768 21.782 1.00 20.99 42 ASP B CA 1
ATOM 2418 C C . ASP B 1 41 ? 70.515 -5.695 20.765 1.00 16.50 42 ASP B C 1
ATOM 2419 O O . ASP B 1 41 ? 71.180 -6.128 19.814 1.00 18.80 42 ASP B O 1
ATOM 2424 N N . LYS B 1 42 ? 69.221 -5.976 20.916 1.00 17.05 43 LYS B N 1
ATOM 2425 C CA . LYS B 1 42 ? 68.544 -6.822 19.941 1.00 19.44 43 LYS B CA 1
ATOM 2426 C C . LYS B 1 42 ? 68.467 -6.139 18.575 1.00 22.69 43 LYS B C 1
ATOM 2427 O O . LYS B 1 42 ? 68.767 -6.755 17.547 1.00 20.33 43 LYS B O 1
ATOM 2433 N N . LEU B 1 43 ? 68.077 -4.858 18.544 1.00 19.19 44 LEU B N 1
ATOM 2434 C CA . LEU B 1 43 ? 68.120 -4.107 17.292 1.00 19.40 44 LEU B CA 1
ATOM 2435 C C . LEU B 1 43 ? 69.511 -4.123 16.679 1.00 14.46 44 LEU B C 1
ATOM 2436 O O . LEU B 1 43 ? 69.660 -4.302 15.463 1.00 17.89 44 LEU B O 1
ATOM 2441 N N . ARG B 1 44 ? 70.545 -3.912 17.496 1.00 15.08 45 ARG B N 1
ATOM 2442 C CA . ARG B 1 44 ? 71.911 -3.934 16.987 1.00 15.44 45 ARG B CA 1
ATOM 2443 C C . ARG B 1 44 ? 72.253 -5.288 16.386 1.00 18.37 45 ARG B C 1
ATOM 2444 O O . ARG B 1 44 ? 72.756 -5.374 15.260 1.00 18.86 45 ARG B O 1
ATOM 2452 N N . ASN B 1 45 ? 72.011 -6.344 17.138 1.00 20.05 46 ASN B N 1
ATOM 2453 C CA . ASN B 1 45 ? 72.364 -7.702 16.710 1.00 21.26 46 ASN B CA 1
ATOM 2454 C C . ASN B 1 45 ? 71.637 -8.171 15.494 1.00 22.26 46 ASN B C 1
ATOM 2455 O O . ASN B 1 45 ? 72.182 -8.927 14.740 1.00 25.62 46 ASN B O 1
ATOM 2460 N N . ASP B 1 46 ? 70.418 -7.733 15.303 1.00 19.46 47 ASP B N 1
ATOM 2461 C CA . ASP B 1 46 ? 69.642 -8.109 14.131 1.00 20.67 47 ASP B CA 1
ATOM 2462 C C . ASP B 1 46 ? 69.934 -7.236 12.913 1.00 18.42 47 ASP B C 1
ATOM 2463 O O . ASP B 1 46 ? 69.254 -7.384 11.891 1.00 23.30 47 ASP B O 1
ATOM 2468 N N . GLY B 1 47 ? 70.934 -6.359 13.002 1.00 17.88 48 GLY B N 1
ATOM 2469 C CA . GLY B 1 47 ? 71.409 -5.606 11.856 1.00 18.65 48 GLY B CA 1
ATOM 2470 C C . GLY B 1 47 ? 70.566 -4.417 11.458 1.00 16.40 48 GLY B C 1
ATOM 2471 O O . GLY B 1 47 ? 70.680 -3.950 10.319 1.00 18.72 48 GLY B O 1
ATOM 2472 N N . TYR B 1 48 ? 69.734 -3.901 12.364 1.00 15.69 49 TYR B N 1
ATOM 2473 C CA . TYR B 1 48 ? 68.815 -2.815 12.045 1.00 15.18 49 TYR B CA 1
ATOM 2474 C C . TYR B 1 48 ? 69.453 -1.426 12.114 1.00 12.64 49 TYR B C 1
ATOM 2475 O O . TYR B 1 48 ? 68.849 -0.473 11.612 1.00 15.04 49 TYR B O 1
ATOM 2484 N N . LEU B 1 49 ? 70.627 -1.277 12.717 1.00 12.50 50 LEU B N 1
ATOM 2485 C CA . LEU B 1 49 ? 71.162 0.047 13.047 1.00 10.86 50 LEU B CA 1
ATOM 2486 C C . LEU B 1 49 ? 72.549 0.223 12.445 1.00 10.98 50 LEU B C 1
ATOM 2487 O O . LEU B 1 49 ? 73.529 -0.331 12.958 1.00 13.52 50 LEU B O 1
ATOM 2492 N N . MET B 1 50 ? 72.646 1.044 11.395 1.00 10.34 51 MET B N 1
ATOM 2493 C CA . MET B 1 50 ? 73.915 1.162 10.679 1.00 11.74 51 MET B CA 1
ATOM 2494 C C . MET B 1 50 ? 75.074 1.538 11.602 1.00 9.78 51 MET B C 1
ATOM 2495 O O . MET B 1 50 ? 76.190 1.026 11.450 1.00 11.47 51 MET B O 1
ATOM 2500 N N . PHE B 1 51 ? 74.861 2.485 12.514 1.00 10.22 52 PHE B N 1
ATOM 2501 C CA . PHE B 1 51 ? 75.909 2.932 13.422 1.00 9.40 52 PHE B CA 1
ATOM 2502 C C . PHE B 1 51 ? 75.626 2.507 14.853 1.00 9.16 52 PHE B C 1
ATOM 2503 O O . PHE B 1 51 ? 76.160 3.100 15.794 1.00 11.08 52 PHE B O 1
ATOM 2511 N N . GLN B 1 52 ? 74.802 1.479 15.024 1.00 10.40 53 GLN B N 1
ATOM 2512 C CA . GLN B 1 52 ? 74.478 0.911 16.332 1.00 11.05 53 GLN B CA 1
ATOM 2513 C C . GLN B 1 52 ? 73.717 1.875 17.233 1.00 12.69 53 GLN B C 1
ATOM 2514 O O . GLN B 1 52 ? 73.687 1.684 18.456 1.00 13.10 53 GLN B O 1
ATOM 2520 N N . GLN B 1 53 ? 73.083 2.902 16.658 1.00 10.93 54 GLN B N 1
ATOM 2521 C CA . GLN B 1 53 ? 72.361 3.914 17.414 1.00 10.57 54 GLN B CA 1
ATOM 2522 C C . GLN B 1 53 ? 70.931 4.035 16.915 1.00 9.45 54 GLN B C 1
ATOM 2523 O O . GLN B 1 53 ? 70.606 3.678 15.780 1.00 9.54 54 GLN B O 1
ATOM 2529 N N . VAL B 1 54 ? 70.079 4.589 17.779 1.00 10.29 55 VAL B N 1
ATOM 2530 C CA . VAL B 1 54 ? 68.764 5.095 17.380 1.00 9.88 55 VAL B CA 1
ATOM 2531 C C . VAL B 1 54 ? 68.797 6.614 17.522 1.00 11.11 55 VAL B C 1
ATOM 2532 O O . VAL B 1 54 ? 69.686 7.138 18.203 1.00 13.17 55 VAL B O 1
ATOM 2536 N N . PRO B 1 55 ? 67.859 7.370 16.940 1.00 9.36 56 PRO B N 1
ATOM 2537 C CA . PRO B 1 55 ? 66.635 6.995 16.223 1.00 10.48 56 PRO B CA 1
ATOM 2538 C C . PRO B 1 55 ? 66.862 6.121 15.012 1.00 10.14 56 PRO B C 1
ATOM 2539 O O . PRO B 1 55 ? 67.872 6.241 14.308 1.00 10.18 56 PRO B O 1
ATOM 2543 N N . MET B 1 56 ? 65.892 5.254 14.755 1.00 10.76 57 MET B N 1
ATOM 2544 C CA . MET B 1 56 ? 65.797 4.530 13.499 1.00 10.50 57 MET B CA 1
ATOM 2545 C C . MET B 1 56 ? 64.335 4.530 13.090 1.00 8.91 57 MET B C 1
ATOM 2546 O O . MET B 1 56 ? 63.455 4.370 13.936 1.00 10.90 57 MET B O 1
ATOM 2551 N N . VAL B 1 57 ? 64.076 4.716 11.800 1.00 10.54 58 VAL B N 1
ATOM 2552 C CA . VAL B 1 57 ? 62.718 4.695 11.270 1.00 11.17 58 VAL B CA 1
ATOM 2553 C C . VAL B 1 57 ? 62.676 3.707 10.120 1.00 13.47 58 VAL B C 1
ATOM 2554 O O . VAL B 1 57 ? 63.497 3.786 9.196 1.00 14.25 58 VAL B O 1
ATOM 2558 N N . GLU B 1 58 ? 61.733 2.773 10.181 1.00 13.11 59 GLU B N 1
ATOM 2559 C CA . GLU B 1 58 ? 61.455 1.880 9.067 1.00 14.94 59 GLU B CA 1
ATOM 2560 C C . GLU B 1 58 ? 60.422 2.568 8.195 1.00 15.98 59 GLU B C 1
ATOM 2561 O O . GLU B 1 58 ? 59.293 2.805 8.635 1.00 16.54 59 GLU B O 1
ATOM 2567 N N . ILE B 1 59 ? 60.815 2.898 6.971 1.00 17.05 60 ILE B N 1
ATOM 2568 C CA . ILE B 1 59 ? 59.951 3.628 6.053 1.00 16.70 60 ILE B CA 1
ATOM 2569 C C . ILE B 1 59 ? 60.339 3.243 4.633 1.00 13.97 60 ILE B C 1
ATOM 2570 O O . ILE B 1 59 ? 61.520 3.254 4.274 1.00 15.72 60 ILE B O 1
ATOM 2575 N N . ASP B 1 60 ? 59.336 2.893 3.826 1.00 19.72 61 ASP B N 1
ATOM 2576 C CA . ASP B 1 60 ? 59.545 2.632 2.400 1.00 21.24 61 ASP B CA 1
ATOM 2577 C C . ASP B 1 60 ? 60.653 1.607 2.164 1.00 19.11 61 ASP B C 1
ATOM 2578 O O . ASP B 1 60 ? 61.463 1.734 1.242 1.00 21.17 61 ASP B O 1
ATOM 2583 N N . GLY B 1 61 ? 60.693 0.580 3.014 1.00 19.10 62 GLY B N 1
ATOM 2584 C CA . GLY B 1 61 ? 61.632 -0.510 2.864 1.00 22.03 62 GLY B CA 1
ATOM 2585 C C . GLY B 1 61 ? 63.037 -0.227 3.336 1.00 22.73 62 GLY B C 1
ATOM 2586 O O . GLY B 1 61 ? 63.909 -1.096 3.190 1.00 26.27 62 GLY B O 1
ATOM 2587 N N A MET B 1 62 ? 63.296 0.964 3.867 0.79 17.53 63 MET B N 1
ATOM 2588 N N B MET B 1 62 ? 63.283 0.934 3.932 0.21 17.63 63 MET B N 1
ATOM 2589 C CA A MET B 1 62 ? 64.596 1.332 4.404 0.79 17.74 63 MET B CA 1
ATOM 2590 C CA B MET B 1 62 ? 64.608 1.321 4.388 0.21 17.77 63 MET B CA 1
ATOM 2591 C C A MET B 1 62 ? 64.566 1.234 5.924 0.79 13.18 63 MET B C 1
ATOM 2592 C C B MET B 1 62 ? 64.621 1.410 5.908 0.21 13.93 63 MET B C 1
ATOM 2593 O O A MET B 1 62 ? 63.510 1.348 6.547 0.79 15.47 63 MET B O 1
ATOM 2594 O O B MET B 1 62 ? 63.635 1.828 6.522 0.21 18.93 63 MET B O 1
ATOM 2603 N N . LYS B 1 63 ? 65.737 1.001 6.509 1.00 16.90 64 LYS B N 1
ATOM 2604 C CA . LYS B 1 63 ? 65.952 1.117 7.953 1.00 17.39 64 LYS B CA 1
ATOM 2605 C C . LYS B 1 63 ? 66.856 2.335 8.131 1.00 18.84 64 LYS B C 1
ATOM 2606 O O . LYS B 1 63 ? 68.081 2.230 8.156 1.00 17.96 64 LYS B O 1
ATOM 2612 N N A LEU B 1 64 ? 66.249 3.505 8.282 0.42 12.19 65 LEU B N 1
ATOM 2613 N N B LEU B 1 64 ? 66.231 3.503 8.217 0.58 12.17 65 LEU B N 1
ATOM 2614 C CA A LEU B 1 64 ? 66.974 4.767 8.159 0.42 10.83 65 LEU B CA 1
ATOM 2615 C CA B LEU B 1 64 ? 66.962 4.761 8.203 0.58 10.84 65 LEU B CA 1
ATOM 2616 C C A LEU B 1 64 ? 67.357 5.311 9.534 0.42 10.17 65 LEU B C 1
ATOM 2617 C C B LEU B 1 64 ? 67.371 5.144 9.616 0.58 10.30 65 LEU B C 1
ATOM 2618 O O A LEU B 1 64 ? 66.477 5.656 10.334 0.42 12.23 65 LEU B O 1
ATOM 2619 O O B LEU B 1 64 ? 66.533 5.208 10.521 0.58 10.86 65 LEU B O 1
ATOM 2628 N N . VAL B 1 65 ? 68.657 5.407 9.784 1.00 9.71 66 VAL B N 1
ATOM 2629 C CA . VAL B 1 65 ? 69.150 6.019 10.995 1.00 10.94 66 VAL B CA 1
ATOM 2630 C C . VAL B 1 65 ? 69.676 7.403 10.657 1.00 11.81 66 VAL B C 1
ATOM 2631 O O . VAL B 1 65 ? 69.749 7.757 9.509 1.00 12.36 66 VAL B O 1
ATOM 2635 N N . GLN B 1 66 ? 70.008 8.140 11.708 1.00 8.66 67 GLN B N 1
ATOM 2636 C CA . GLN B 1 66 ? 70.490 9.538 11.676 1.00 9.07 67 GLN B CA 1
ATOM 2637 C C . GLN B 1 66 ? 69.317 10.501 11.520 1.00 8.57 67 GLN B C 1
ATOM 2638 O O . GLN B 1 66 ? 68.686 10.550 10.517 1.00 8.83 67 GLN B O 1
ATOM 2644 N N . THR B 1 67 ? 69.072 11.251 12.579 1.00 8.72 68 THR B N 1
ATOM 2645 C CA . THR B 1 67 ? 67.970 12.219 12.624 1.00 8.69 68 THR B CA 1
ATOM 2646 C C . THR B 1 67 ? 67.779 13.009 11.330 1.00 8.28 68 THR B C 1
ATOM 2647 O O . THR B 1 67 ? 66.711 13.085 10.826 1.00 8.64 68 THR B O 1
ATOM 2651 N N . ARG B 1 68 ? 68.863 13.578 10.832 1.00 8.83 69 ARG B N 1
ATOM 2652 C CA . ARG B 1 68 ? 68.801 14.414 9.627 1.00 8.07 69 ARG B CA 1
ATOM 2653 C C . ARG B 1 68 ? 68.464 13.626 8.389 1.00 8.05 69 ARG B C 1
ATOM 2654 O O . ARG B 1 68 ? 67.769 14.117 7.574 1.00 9.89 69 ARG B O 1
ATOM 2662 N N . ALA B 1 69 ? 68.957 12.411 8.274 1.00 8.53 70 ALA B N 1
ATOM 2663 C CA . ALA B 1 69 ? 68.592 11.591 7.126 1.00 9.97 70 ALA B CA 1
ATOM 2664 C C . ALA B 1 69 ? 67.109 11.258 7.153 1.00 9.14 70 ALA B C 1
ATOM 2665 O O . ALA B 1 69 ? 66.431 11.333 6.125 1.00 10.31 70 ALA B O 1
ATOM 2667 N N . ILE B 1 70 ? 66.601 10.896 8.332 1.00 9.27 71 ILE B N 1
ATOM 2668 C CA . ILE B 1 70 ? 65.176 10.618 8.517 1.00 9.94 71 ILE B CA 1
ATOM 2669 C C . ILE B 1 70 ? 64.339 11.840 8.154 1.00 9.34 71 ILE B C 1
ATOM 2670 O O . ILE B 1 70 ? 63.387 11.757 7.364 1.00 10.04 71 ILE B O 1
ATOM 2675 N N . LEU B 1 71 ? 64.694 13.000 8.720 1.00 8.16 72 LEU B N 1
ATOM 2676 C CA . LEU B 1 71 ? 63.898 14.201 8.495 1.00 8.68 72 LEU B CA 1
ATOM 2677 C C . LEU B 1 71 ? 63.960 14.652 7.044 1.00 10.56 72 LEU B C 1
ATOM 2678 O O . LEU B 1 71 ? 62.944 15.072 6.485 1.00 9.34 72 LEU B O 1
ATOM 2683 N N . ASN B 1 72 ? 65.151 14.611 6.432 1.00 8.63 73 ASN B N 1
ATOM 2684 C CA . ASN B 1 72 ? 65.260 15.041 5.037 1.00 8.17 73 ASN B CA 1
ATOM 2685 C C . ASN B 1 72 ? 64.389 14.184 4.134 1.00 9.21 73 ASN B C 1
ATOM 2686 O O . ASN B 1 72 ? 63.740 14.702 3.216 1.00 10.69 73 ASN B O 1
ATOM 2691 N N . TYR B 1 73 ? 64.362 12.872 4.376 1.00 8.94 74 TYR B N 1
ATOM 2692 C CA . TYR B 1 73 ? 63.567 11.983 3.535 1.00 9.19 74 TYR B CA 1
ATOM 2693 C C . TYR B 1 73 ? 62.081 12.275 3.690 1.00 10.79 74 TYR B C 1
ATOM 2694 O O . TYR B 1 73 ? 61.361 12.430 2.694 1.00 10.65 74 TYR B O 1
ATOM 2703 N N . ILE B 1 74 ? 61.611 12.368 4.938 1.00 10.03 75 ILE B N 1
ATOM 2704 C CA . ILE B 1 74 ? 60.204 12.666 5.190 1.00 10.00 75 ILE B CA 1
ATOM 2705 C C . ILE B 1 74 ? 59.824 14.018 4.595 1.00 11.66 75 ILE B C 1
ATOM 2706 O O . ILE B 1 74 ? 58.785 14.155 3.936 1.00 10.43 75 ILE B O 1
ATOM 2711 N N . ALA B 1 75 ? 60.675 15.033 4.775 1.00 10.17 76 ALA B N 1
ATOM 2712 C CA . ALA B 1 75 ? 60.332 16.350 4.263 1.00 8.70 76 ALA B CA 1
ATOM 2713 C C . ALA B 1 75 ? 60.219 16.335 2.744 1.00 11.60 76 ALA B C 1
ATOM 2714 O O . ALA B 1 75 ? 59.285 16.917 2.184 1.00 12.74 76 ALA B O 1
ATOM 2716 N N . SER B 1 76 ? 61.150 15.658 2.064 1.00 9.33 77 SER B N 1
ATOM 2717 C CA . SER B 1 76 ? 61.070 15.585 0.606 1.00 11.14 77 SER B CA 1
ATOM 2718 C C . SER B 1 76 ? 59.842 14.794 0.172 1.00 13.58 77 SER B C 1
ATOM 2719 O O . SER B 1 76 ? 59.118 15.211 -0.743 1.00 14.50 77 SER B O 1
ATOM 2722 N N . LYS B 1 77 ? 59.586 13.657 0.822 1.00 11.73 78 LYS B N 1
ATOM 2723 C CA . LYS B 1 77 ? 58.497 12.789 0.390 1.00 13.57 78 LYS B CA 1
ATOM 2724 C C . LYS B 1 77 ? 57.154 13.503 0.471 1.00 14.86 78 LYS B C 1
ATOM 2725 O O . LYS B 1 77 ? 56.286 13.310 -0.393 1.00 15.20 78 LYS B O 1
ATOM 2731 N N . TYR B 1 78 ? 56.964 14.335 1.492 1.00 12.86 79 TYR B N 1
ATOM 2732 C CA . TYR B 1 78 ? 55.687 15.000 1.730 1.00 14.38 79 TYR B CA 1
ATOM 2733 C C . TYR B 1 78 ? 55.698 16.469 1.320 1.00 13.26 79 TYR B C 1
ATOM 2734 O O . TYR B 1 78 ? 54.859 17.252 1.788 1.00 17.77 79 TYR B O 1
ATOM 2743 N N . ASN B 1 79 ? 56.617 16.854 0.432 1.00 14.26 80 ASN B N 1
ATOM 2744 C CA . ASN B 1 79 ? 56.588 18.176 -0.194 1.00 14.94 80 ASN B CA 1
ATOM 2745 C C . ASN B 1 79 ? 56.680 19.301 0.834 1.00 15.68 80 ASN B C 1
ATOM 2746 O O . ASN B 1 79 ? 56.024 20.339 0.715 1.00 19.09 80 ASN B O 1
ATOM 2751 N N . LEU B 1 80 ? 57.509 19.093 1.860 1.00 12.42 81 LEU B N 1
ATOM 2752 C CA . LEU B 1 80 ? 57.752 20.084 2.897 1.00 13.29 81 LEU B CA 1
ATOM 2753 C C . LEU B 1 80 ? 59.191 20.593 2.881 1.00 11.32 81 LEU B C 1
ATOM 2754 O O . LEU B 1 80 ? 59.657 21.161 3.872 1.00 12.25 81 LEU B O 1
ATOM 2759 N N . TYR B 1 81 ? 59.892 20.437 1.762 1.00 14.26 82 TYR B N 1
ATOM 2760 C CA . TYR B 1 81 ? 61.299 20.805 1.670 1.00 13.74 82 TYR B CA 1
ATOM 2761 C C . TYR B 1 81 ? 61.543 21.844 0.578 1.00 14.09 82 TYR B C 1
ATOM 2762 O O . TYR B 1 81 ? 62.638 21.906 0.022 1.00 15.68 82 TYR B O 1
ATOM 2771 N N . GLY B 1 82 ? 60.542 22.671 0.281 1.00 16.94 83 GLY B N 1
ATOM 2772 C CA . GLY B 1 82 ? 60.673 23.718 -0.716 1.00 18.29 83 GLY B CA 1
ATOM 2773 C C . GLY B 1 82 ? 60.503 23.203 -2.139 1.00 16.74 83 GLY B C 1
ATOM 2774 O O . GLY B 1 82 ? 60.391 22.007 -2.397 1.00 19.48 83 GLY B O 1
ATOM 2775 N N . LYS B 1 83 ? 60.504 24.140 -3.088 1.00 14.62 84 LYS B N 1
ATOM 2776 C CA . LYS B 1 83 ? 60.199 23.798 -4.476 1.00 18.80 84 LYS B CA 1
ATOM 2777 C C . LYS B 1 83 ? 61.428 23.607 -5.357 1.00 16.65 84 LYS B C 1
ATOM 2778 O O . LYS B 1 83 ? 61.305 23.065 -6.463 1.00 19.66 84 LYS B O 1
ATOM 2784 N N . ASP B 1 84 ? 62.602 24.030 -4.910 1.00 13.41 85 ASP B N 1
ATOM 2785 C CA . ASP B 1 84 ? 63.809 23.930 -5.717 1.00 15.55 85 ASP B CA 1
ATOM 2786 C C . ASP B 1 84 ? 65.006 24.051 -4.789 1.00 13.84 85 ASP B C 1
ATOM 2787 O O . ASP B 1 84 ? 64.854 24.246 -3.580 1.00 12.13 85 ASP B O 1
ATOM 2792 N N A ILE B 1 85 ? 66.212 23.917 -5.349 0.57 12.51 86 ILE B N 1
ATOM 2793 N N B ILE B 1 85 ? 66.193 23.979 -5.395 0.43 12.49 86 ILE B N 1
ATOM 2794 C CA A ILE B 1 85 ? 67.382 23.864 -4.470 0.57 13.83 86 ILE B CA 1
ATOM 2795 C CA B ILE B 1 85 ? 67.448 23.918 -4.655 0.43 14.68 86 ILE B CA 1
ATOM 2796 C C A ILE B 1 85 ? 67.693 25.205 -3.807 0.57 12.65 86 ILE B C 1
ATOM 2797 C C B ILE B 1 85 ? 67.661 25.183 -3.836 0.43 12.58 86 ILE B C 1
ATOM 2798 O O A ILE B 1 85 ? 68.311 25.221 -2.736 0.57 11.54 86 ILE B O 1
ATOM 2799 O O B ILE B 1 85 ? 68.175 25.132 -2.712 0.43 11.64 86 ILE B O 1
ATOM 2808 N N . LYS B 1 86 ? 67.281 26.337 -4.382 1.00 12.42 87 LYS B N 1
ATOM 2809 C CA . LYS B 1 86 ? 67.482 27.593 -3.661 1.00 13.51 87 LYS B CA 1
ATOM 2810 C C . LYS B 1 86 ? 66.547 27.710 -2.455 1.00 12.23 87 LYS B C 1
ATOM 2811 O O . LYS B 1 86 ? 66.966 28.166 -1.379 1.00 12.49 87 LYS B O 1
ATOM 2817 N N . GLU B 1 87 ? 65.278 27.308 -2.600 1.00 11.72 88 GLU B N 1
ATOM 2818 C CA . GLU B 1 87 ? 64.395 27.272 -1.433 1.00 12.63 88 GLU B CA 1
ATOM 2819 C C . GLU B 1 87 ? 64.901 26.292 -0.384 1.00 9.23 88 GLU B C 1
ATOM 2820 O O . GLU B 1 87 ? 64.842 26.579 0.817 1.00 10.12 88 GLU B O 1
ATOM 2826 N N A ARG B 1 88 ? 65.409 25.133 -0.814 0.51 9.50 89 ARG B N 1
ATOM 2827 N N B ARG B 1 88 ? 65.408 25.137 -0.817 0.49 9.50 89 ARG B N 1
ATOM 2828 C CA A ARG B 1 88 ? 65.978 24.195 0.150 0.51 10.17 89 ARG B CA 1
ATOM 2829 C CA B ARG B 1 88 ? 65.985 24.194 0.135 0.49 10.17 89 ARG B CA 1
ATOM 2830 C C A ARG B 1 88 ? 67.167 24.809 0.875 0.51 10.19 89 ARG B C 1
ATOM 2831 C C B ARG B 1 88 ? 67.164 24.811 0.871 0.49 10.18 89 ARG B C 1
ATOM 2832 O O A ARG B 1 88 ? 67.387 24.535 2.060 0.51 9.25 89 ARG B O 1
ATOM 2833 O O B ARG B 1 88 ? 67.374 24.540 2.059 0.49 9.26 89 ARG B O 1
ATOM 2848 N N . ALA B 1 89 ? 67.962 25.625 0.177 1.00 9.31 90 ALA B N 1
ATOM 2849 C CA . ALA B 1 89 ? 69.103 26.265 0.832 1.00 8.96 90 ALA B CA 1
ATOM 2850 C C . ALA B 1 89 ? 68.656 27.198 1.949 1.00 9.03 90 ALA B C 1
ATOM 2851 O O . ALA B 1 89 ? 69.245 27.200 3.037 1.00 8.60 90 ALA B O 1
ATOM 2853 N N . LEU B 1 90 ? 67.604 27.990 1.720 1.00 9.66 91 LEU B N 1
ATOM 2854 C CA . LEU B 1 90 ? 67.061 28.830 2.790 1.00 10.07 91 LEU B CA 1
ATOM 2855 C C . LEU B 1 90 ? 66.526 27.970 3.925 1.00 8.28 91 LEU B C 1
ATOM 2856 O O . LEU B 1 90 ? 66.820 28.220 5.105 1.00 8.31 91 LEU B O 1
ATOM 286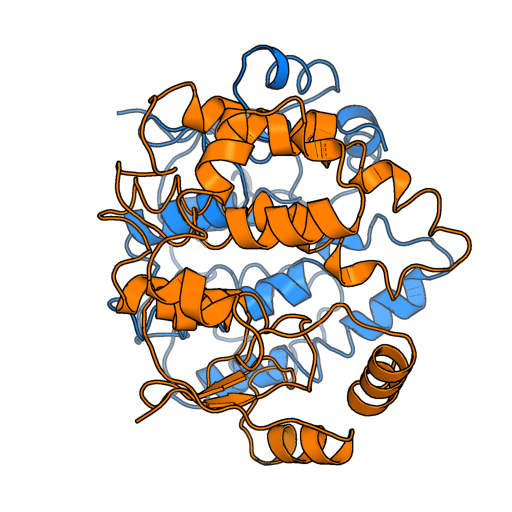1 N N . ILE B 1 91 ? 65.749 26.938 3.586 1.00 7.71 92 ILE B N 1
ATOM 2862 C CA . ILE B 1 91 ? 65.209 26.048 4.608 1.00 8.75 92 ILE B CA 1
ATOM 2863 C C . ILE B 1 91 ? 66.333 25.442 5.430 1.00 7.89 92 ILE B C 1
ATOM 2864 O O . ILE B 1 91 ? 66.295 25.459 6.668 1.00 7.90 92 ILE B O 1
ATOM 2869 N N . ASP B 1 92 ? 67.359 24.921 4.750 1.00 8.83 93 ASP B N 1
ATOM 2870 C CA . ASP B 1 92 ? 68.469 24.280 5.452 1.00 8.94 93 ASP B CA 1
ATOM 2871 C C . ASP B 1 92 ? 69.193 25.259 6.367 1.00 6.59 93 ASP B C 1
ATOM 2872 O O . ASP B 1 92 ? 69.537 24.920 7.500 1.00 8.23 93 ASP B O 1
ATOM 2877 N N A MET B 1 93 ? 69.454 26.473 5.884 0.72 6.68 94 MET B N 1
ATOM 2878 N N B MET B 1 93 ? 69.455 26.483 5.894 0.28 6.73 94 MET B N 1
ATOM 2879 C CA A MET B 1 93 ? 70.101 27.472 6.724 0.72 8.14 94 MET B CA 1
ATOM 2880 C CA B MET B 1 93 ? 70.118 27.456 6.759 0.28 8.09 94 MET B CA 1
ATOM 2881 C C A MET B 1 93 ? 69.277 27.738 7.983 0.72 6.96 94 MET B C 1
ATOM 2882 C C B MET B 1 93 ? 69.278 27.747 7.997 0.28 7.04 94 MET B C 1
ATOM 2883 O O A MET B 1 93 ? 69.799 27.737 9.105 0.72 8.15 94 MET B O 1
ATOM 2884 O O B MET B 1 93 ? 69.801 27.804 9.117 0.28 8.18 94 MET B O 1
ATOM 2893 N N . TYR B 1 94 ? 67.966 27.913 7.822 1.00 6.93 95 TYR B N 1
ATOM 2894 C CA . TYR B 1 94 ? 67.114 28.226 8.960 1.00 6.73 95 TYR B CA 1
ATOM 2895 C C . TYR B 1 94 ? 67.054 27.058 9.932 1.00 7.76 95 TYR B C 1
ATOM 2896 O O . TYR B 1 94 ? 67.187 27.242 11.148 1.00 9.49 95 TYR B O 1
ATOM 2905 N N . ILE B 1 95 ? 66.860 25.840 9.415 1.00 6.80 96 ILE B N 1
ATOM 2906 C CA . ILE B 1 95 ? 66.642 24.703 10.292 1.00 8.60 96 ILE B CA 1
ATOM 2907 C C . ILE B 1 95 ? 67.930 24.254 10.959 1.00 7.77 96 ILE B C 1
ATOM 2908 O O . ILE B 1 95 ? 67.878 23.653 12.035 1.00 8.64 96 ILE B O 1
ATOM 2913 N N A GLU B 1 96 ? 69.090 24.541 10.360 0.54 8.08 97 GLU B N 1
ATOM 2914 N N B GLU B 1 96 ? 69.092 24.552 10.383 0.46 8.07 97 GLU B N 1
ATOM 2915 C CA A GLU B 1 96 ? 70.344 24.244 11.041 0.54 8.26 97 GLU B CA 1
ATOM 2916 C CA B GLU B 1 96 ? 70.325 24.225 11.086 0.46 8.20 97 GLU B CA 1
ATOM 2917 C C A GLU B 1 96 ? 70.580 25.198 12.205 0.54 8.58 97 GLU B C 1
ATOM 2918 C C B GLU B 1 96 ? 70.652 25.227 12.185 0.46 8.59 97 GLU B C 1
ATOM 2919 O O A GLU B 1 96 ? 71.127 24.790 13.237 0.54 8.29 97 GLU B O 1
ATOM 2920 O O B GLU B 1 96 ? 71.331 24.870 13.156 0.46 9.60 97 GLU B O 1
ATOM 2931 N N . GLY B 1 97 ? 70.161 26.463 12.077 1.00 8.09 98 GLY B N 1
ATOM 2932 C CA . GLY B 1 97 ? 70.188 27.350 13.225 1.00 8.45 98 GLY B CA 1
ATOM 2933 C C . GLY B 1 97 ? 69.256 26.862 14.318 1.00 8.15 98 GLY B C 1
ATOM 2934 O O . GLY B 1 97 ? 69.631 26.822 15.491 1.00 9.77 98 GLY B O 1
ATOM 2935 N N . ILE B 1 98 ? 68.049 26.443 13.941 1.00 8.37 99 ILE B N 1
ATOM 2936 C CA . ILE B 1 98 ? 67.124 25.838 14.896 1.00 9.46 99 ILE B CA 1
ATOM 2937 C C . ILE B 1 98 ? 67.758 24.634 15.572 1.00 11.01 99 ILE B C 1
ATOM 2938 O O . ILE B 1 98 ? 67.656 24.475 16.795 1.00 12.26 99 ILE B O 1
ATOM 2943 N N . ALA B 1 99 ? 68.431 23.774 14.797 1.00 9.40 100 ALA B N 1
ATOM 2944 C CA . ALA B 1 99 ? 69.040 22.575 15.361 1.00 9.10 100 ALA B CA 1
ATOM 2945 C C . ALA B 1 99 ? 70.172 22.921 16.317 1.00 10.55 100 ALA B C 1
ATOM 2946 O O . ALA B 1 99 ? 70.368 22.224 17.316 1.00 10.30 100 ALA B O 1
ATOM 2948 N N . ASP B 1 100 ? 70.952 23.960 16.023 1.00 8.96 101 ASP B N 1
ATOM 2949 C CA . ASP B 1 100 ? 72.019 24.344 16.948 1.00 9.64 101 ASP B CA 1
ATOM 2950 C C . ASP B 1 100 ? 71.446 24.700 18.311 1.00 10.21 101 ASP B C 1
ATOM 2951 O O . ASP B 1 100 ? 71.941 24.246 19.353 1.00 11.02 101 ASP B O 1
ATOM 2956 N N . LEU B 1 101 ? 70.401 25.520 18.324 1.00 9.07 102 LEU B N 1
ATOM 2957 C CA . LEU B 1 101 ? 69.773 25.894 19.585 1.00 11.16 102 LEU B CA 1
ATOM 2958 C C . LEU B 1 101 ? 69.042 24.706 20.205 1.00 9.84 102 LEU B C 1
ATOM 2959 O O . LEU B 1 101 ? 69.129 24.473 21.420 1.00 11.56 102 LEU B O 1
ATOM 2964 N N . GLY B 1 102 ? 68.346 23.930 19.386 1.00 9.94 103 GLY B N 1
ATOM 2965 C CA . GLY B 1 102 ? 67.656 22.748 19.890 1.00 10.81 103 GLY B CA 1
ATOM 2966 C C . GLY B 1 102 ? 68.598 21.746 20.536 1.00 9.61 103 GLY B C 1
ATOM 2967 O O . GLY B 1 102 ? 68.244 21.105 21.529 1.00 11.39 103 GLY B O 1
ATOM 2968 N N . GLU B 1 103 ? 69.811 21.600 19.991 1.00 10.19 104 GLU B N 1
ATOM 2969 C CA . GLU B 1 103 ? 70.790 20.676 20.565 1.00 10.18 104 GLU B CA 1
ATOM 2970 C C . GLU B 1 103 ? 71.206 21.127 21.959 1.00 9.64 104 GLU B C 1
ATOM 2971 O O . GLU B 1 103 ? 71.364 20.305 22.869 1.00 10.39 104 GLU B O 1
ATOM 2977 N N A MET B 1 104 ? 71.414 22.428 22.142 0.63 10.31 105 MET B N 1
ATOM 2978 N N B MET B 1 104 ? 71.406 22.428 22.152 0.37 10.35 105 MET B N 1
ATOM 2979 C CA A MET B 1 104 ? 71.734 22.939 23.471 0.63 11.04 105 MET B CA 1
ATOM 2980 C CA B MET B 1 104 ? 71.748 22.905 23.488 0.37 11.04 105 MET B CA 1
ATOM 2981 C C A MET B 1 104 ? 70.639 22.577 24.465 0.63 11.26 105 MET B C 1
ATOM 2982 C C B MET B 1 104 ? 70.636 22.594 24.483 0.37 11.30 105 MET B C 1
ATOM 2983 O O A MET B 1 104 ? 70.918 22.136 25.586 0.63 11.95 105 MET B O 1
ATOM 2984 O O B MET B 1 104 ? 70.905 22.199 25.623 0.37 12.00 105 MET B O 1
ATOM 2993 N N . ILE B 1 105 ? 69.380 22.765 24.068 1.00 9.75 106 ILE B N 1
ATOM 2994 C CA . ILE B 1 105 ? 68.255 22.495 24.959 1.00 9.38 106 ILE B CA 1
ATOM 2995 C C . ILE B 1 105 ? 68.131 20.998 25.221 1.00 11.77 106 ILE B C 1
ATOM 2996 O O . ILE B 1 105 ? 67.886 20.566 26.358 1.00 11.99 106 ILE B O 1
ATOM 3001 N N . LEU B 1 106 ? 68.319 20.188 24.179 1.00 9.66 107 LEU B N 1
ATOM 3002 C CA . LEU B 1 106 ? 68.218 18.740 24.286 1.00 10.60 107 LEU B CA 1
ATOM 3003 C C . LEU B 1 106 ? 69.181 18.197 25.329 1.00 11.08 107 LEU B C 1
ATOM 3004 O O . LEU B 1 106 ? 68.841 17.273 26.080 1.00 12.28 107 LEU B O 1
ATOM 3009 N N . LEU B 1 107 ? 70.382 18.749 25.391 1.00 11.66 108 LEU B N 1
ATOM 3010 C CA . LEU B 1 107 ? 71.434 18.215 26.243 1.00 13.77 108 LEU B CA 1
ATOM 3011 C C . LEU B 1 107 ? 71.418 18.786 27.653 1.00 13.45 108 LEU B C 1
ATOM 3012 O O . LEU B 1 107 ? 72.216 18.341 28.485 1.00 13.94 108 LEU B O 1
ATOM 3017 N N . LEU B 1 108 ? 70.522 19.727 27.958 1.00 14.39 109 LEU B N 1
ATOM 3018 C CA . LEU B 1 108 ? 70.456 20.262 29.318 1.00 16.09 109 LEU B CA 1
ATOM 3019 C C . LEU B 1 108 ? 70.369 19.190 30.394 1.00 15.01 109 LEU B C 1
ATOM 3020 O O . LEU B 1 108 ? 71.065 19.328 31.416 1.00 18.51 109 LEU B O 1
ATOM 3025 N N . PRO B 1 109 ? 69.577 18.125 30.244 1.00 16.17 110 PRO B N 1
ATOM 3026 C CA . PRO B 1 109 ? 69.501 17.116 31.316 1.00 19.60 110 PRO B CA 1
ATOM 3027 C C . PRO B 1 109 ? 70.823 16.460 31.668 1.00 20.42 110 PRO B C 1
ATOM 3028 O O . PRO B 1 109 ? 70.972 15.976 32.798 1.00 20.38 110 PRO B O 1
ATOM 3032 N N A VAL B 1 110 ? 71.782 16.416 30.739 0.07 16.02 111 VAL B N 1
ATOM 3033 N N B VAL B 1 110 ? 71.786 16.413 30.747 0.93 15.73 111 VAL B N 1
ATOM 3034 C CA A VAL B 1 110 ? 73.067 15.772 30.983 0.07 18.34 111 VAL B CA 1
ATOM 3035 C CA B VAL B 1 110 ? 73.072 15.772 31.000 0.93 18.22 111 VAL B CA 1
ATOM 3036 C C A VAL B 1 110 ? 74.158 16.763 31.362 0.07 18.18 111 VAL B C 1
ATOM 3037 C C B VAL B 1 110 ? 74.182 16.785 31.260 0.93 18.07 111 VAL B C 1
ATOM 3038 O O A VAL B 1 110 ? 75.305 16.355 31.589 0.07 19.39 111 VAL B O 1
ATOM 3039 O O B VAL B 1 110 ? 75.362 16.418 31.286 0.93 19.64 111 VAL B O 1
ATOM 3046 N N . CYS B 1 111 ? 73.837 18.048 31.440 1.00 16.15 112 CYS B N 1
ATOM 3047 C CA . CYS B 1 111 ? 74.838 19.045 31.778 1.00 15.63 112 CYS B CA 1
ATOM 3048 C C . CYS B 1 111 ? 75.411 18.751 33.164 1.00 14.98 112 CYS B C 1
ATOM 3049 O O . CYS B 1 111 ? 74.644 18.463 34.090 1.00 20.96 112 CYS B O 1
ATOM 3052 N N . PRO B 1 112 ? 76.727 18.813 33.349 1.00 16.98 113 PRO B N 1
ATOM 3053 C CA . PRO B 1 112 ? 77.298 18.682 34.705 1.00 15.20 113 PRO B CA 1
ATOM 3054 C C . PRO B 1 112 ? 76.642 19.676 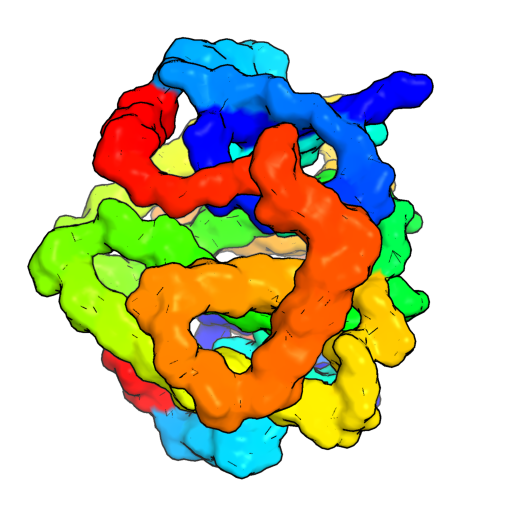35.644 1.00 15.22 113 PRO B C 1
ATOM 3055 O O . PRO B 1 112 ? 76.462 20.846 35.280 1.00 15.67 113 PRO B O 1
ATOM 3059 N N . PRO B 1 113 ? 76.258 19.262 36.856 1.00 15.24 114 PRO B N 1
ATOM 3060 C CA . PRO B 1 113 ? 75.486 20.176 37.710 1.00 15.47 114 PRO B CA 1
ATOM 3061 C C . PRO B 1 113 ? 76.190 21.483 37.989 1.00 12.99 114 PRO B C 1
ATOM 3062 O O . PRO B 1 113 ? 75.524 22.519 38.103 1.00 14.30 114 PRO B O 1
ATOM 3066 N N . GLU B 1 114 ? 77.515 21.469 38.083 1.00 14.17 115 GLU B N 1
ATOM 3067 C CA . GLU B 1 114 ? 78.258 22.692 38.346 1.00 15.57 115 GLU B CA 1
ATOM 3068 C C . GLU B 1 114 ? 78.318 23.613 37.138 1.00 18.00 115 GLU B C 1
ATOM 3069 O O . GLU B 1 114 ? 78.708 24.772 37.286 1.00 19.27 115 GLU B O 1
ATOM 3075 N N . GLU B 1 115 ? 77.918 23.144 35.958 1.00 14.28 116 GLU B N 1
ATOM 3076 C CA . GLU B 1 115 ? 77.866 23.986 34.770 1.00 15.33 116 GLU B CA 1
ATOM 3077 C C . GLU B 1 115 ? 76.450 24.380 34.374 1.00 14.49 116 GLU B C 1
ATOM 3078 O O . GLU B 1 115 ? 76.282 25.172 33.437 1.00 15.20 116 GLU B O 1
ATOM 3084 N N A LYS B 1 116 ? 75.434 23.860 35.067 0.47 12.70 117 LYS B N 1
ATOM 3085 N N B LYS B 1 116 ? 75.422 23.897 35.074 0.53 12.69 117 LYS B N 1
ATOM 3086 C CA A LYS B 1 116 ? 74.057 24.013 34.607 0.47 13.44 117 LYS B CA 1
ATOM 3087 C CA B LYS B 1 116 ? 74.064 24.021 34.542 0.53 13.40 117 LYS B CA 1
ATOM 3088 C C A LYS B 1 116 ? 73.627 25.472 34.593 0.47 14.46 117 LYS B C 1
ATOM 3089 C C B LYS B 1 116 ? 73.520 25.446 34.634 0.53 14.54 117 LYS B C 1
ATOM 3090 O O A LYS B 1 116 ? 73.078 25.956 33.599 0.47 14.50 117 LYS B O 1
ATOM 3091 O O B LYS B 1 116 ? 72.774 25.880 33.747 0.53 13.18 117 LYS B O 1
ATOM 3102 N N . ASP B 1 117 ? 73.848 26.189 35.697 1.00 13.55 118 ASP B N 1
ATOM 3103 C CA . ASP B 1 117 ? 73.367 27.564 35.784 1.00 14.87 118 ASP B CA 1
ATOM 3104 C C . ASP B 1 117 ? 73.890 28.381 34.613 1.00 14.31 118 ASP B C 1
ATOM 3105 O O . ASP B 1 117 ? 73.132 29.115 33.960 1.00 13.52 118 ASP B O 1
ATOM 3110 N N . ALA B 1 118 ? 75.183 28.237 34.321 1.00 12.67 119 ALA B N 1
ATOM 3111 C CA . ALA B 1 118 ? 75.800 29.000 33.243 1.00 13.53 119 ALA B CA 1
ATOM 3112 C C . ALA B 1 118 ? 75.274 28.554 31.887 1.00 14.69 119 ALA B C 1
ATOM 3113 O O . ALA B 1 118 ? 75.064 29.386 30.995 1.00 15.24 119 ALA B O 1
ATOM 3115 N N A LYS B 1 119 ? 74.993 27.279 31.681 0.60 12.09 120 LYS B N 1
ATOM 3116 N N B LYS B 1 119 ? 75.035 27.255 31.704 0.40 12.10 120 LYS B N 1
ATOM 3117 C CA A LYS B 1 119 ? 74.539 26.780 30.403 0.60 12.91 120 LYS B CA 1
ATOM 3118 C CA B LYS B 1 119 ? 74.567 26.791 30.401 0.40 12.97 120 LYS B CA 1
ATOM 3119 C C A LYS B 1 119 ? 73.141 27.266 30.130 0.60 11.83 120 LYS B C 1
ATOM 3120 C C B LYS B 1 119 ? 73.146 27.263 30.123 0.40 11.90 120 LYS B C 1
ATOM 3121 O O A LYS B 1 119 ? 72.888 27.770 29.059 0.60 12.16 120 LYS B O 1
ATOM 3122 O O B LYS B 1 119 ? 72.828 27.662 28.994 0.40 13.19 120 LYS B O 1
ATOM 3133 N N . LEU B 1 120 ? 72.279 27.245 31.137 1.00 12.38 121 LEU B N 1
ATOM 3134 C CA . LEU B 1 120 ? 70.933 27.764 30.950 1.00 11.24 121 LEU B CA 1
ATOM 3135 C C . LEU B 1 120 ? 70.958 29.259 30.663 1.00 13.14 121 LEU B C 1
ATOM 3136 O O . LEU B 1 120 ? 70.250 29.742 29.771 1.00 12.81 121 LEU B O 1
ATOM 3141 N N . ALA B 1 121 ? 71.793 30.001 31.386 1.00 12.86 122 ALA B N 1
ATOM 3142 C CA . ALA B 1 121 ? 71.867 31.439 31.153 1.00 14.51 122 ALA B CA 1
ATOM 3143 C C . ALA B 1 121 ? 72.339 31.736 29.736 1.00 12.87 122 ALA B C 1
ATOM 3144 O O . ALA B 1 121 ? 71.816 32.645 29.078 1.00 13.57 122 ALA B O 1
ATOM 3146 N N . LEU B 1 122 ? 73.311 30.967 29.244 1.00 9.67 123 LEU B N 1
ATOM 3147 C CA . LEU B 1 122 ? 73.822 31.173 27.888 1.00 11.41 123 LEU B CA 1
ATOM 3148 C C . LEU B 1 122 ? 72.761 30.852 26.837 1.00 12.30 123 LEU B C 1
ATOM 3149 O O . LEU B 1 122 ? 72.605 31.589 25.854 1.00 12.26 123 LEU B O 1
ATOM 3154 N N . ILE B 1 123 ? 71.997 29.781 27.043 1.00 11.18 124 ILE B N 1
ATOM 3155 C CA . ILE B 1 123 ? 70.922 29.440 26.118 1.00 10.99 124 ILE B CA 1
ATOM 3156 C C . ILE B 1 123 ? 69.916 30.585 26.028 1.00 10.44 124 ILE B C 1
ATOM 3157 O O . ILE B 1 123 ? 69.500 30.993 24.935 1.00 11.37 124 ILE B O 1
ATOM 3162 N N . LYS B 1 124 ? 69.513 31.131 27.181 1.00 11.62 125 LYS B N 1
ATOM 3163 C CA . LYS B 1 124 ? 68.528 32.207 27.171 1.00 12.99 125 LYS B CA 1
ATOM 3164 C C . LYS B 1 124 ? 69.082 33.443 26.482 1.00 12.50 125 LYS B C 1
ATOM 3165 O O . LYS B 1 124 ? 68.360 34.127 25.744 1.00 12.40 125 LYS B O 1
ATOM 3171 N N A GLU B 1 125 ? 70.370 33.733 26.692 0.65 12.06 126 GLU B N 1
ATOM 3172 N N B GLU B 1 125 ? 70.348 33.746 26.675 0.35 12.10 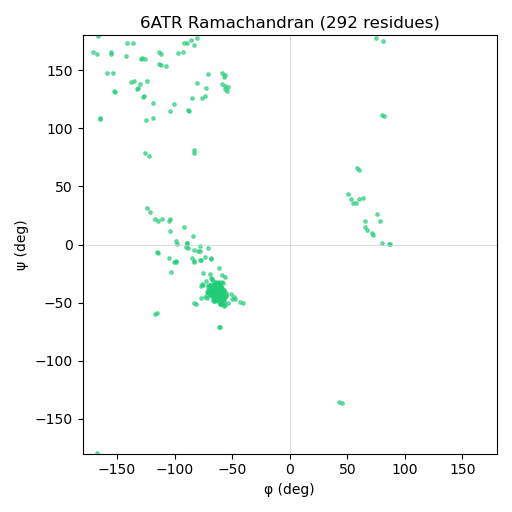126 GLU B N 1
ATOM 3173 C CA A GLU B 1 125 ? 70.998 34.870 26.023 0.65 14.38 126 GLU B CA 1
ATOM 3174 C CA B GLU B 1 125 ? 70.979 34.868 26.007 0.35 14.42 126 GLU B CA 1
ATOM 3175 C C A GLU B 1 125 ? 70.998 34.684 24.512 0.65 13.19 126 GLU B C 1
ATOM 3176 C C B GLU B 1 125 ? 71.022 34.682 24.501 0.35 13.23 126 GLU B C 1
ATOM 3177 O O A GLU B 1 125 ? 70.673 35.615 23.761 0.65 13.65 126 GLU B O 1
ATOM 3178 O O B GLU B 1 125 ? 70.649 35.568 23.781 0.35 13.68 126 GLU B O 1
ATOM 3189 N N . LYS B 1 126 ? 71.347 33.483 24.047 1.00 12.15 127 LYS B N 1
ATOM 3190 C CA . LYS B 1 126 ? 71.357 33.214 22.615 1.00 10.65 127 LYS B CA 1
ATOM 3191 C C . LYS B 1 126 ? 69.958 33.280 22.025 1.00 11.80 127 LYS B C 1
ATOM 3192 O O . LYS B 1 126 ? 69.781 33.734 20.890 1.00 10.07 127 LYS B O 1
ATOM 3198 N N . ILE B 1 127 ? 68.945 32.831 22.767 1.00 9.98 128 ILE B N 1
ATOM 3199 C CA . ILE B 1 127 ? 67.578 32.923 22.259 1.00 12.80 128 ILE B CA 1
ATOM 3200 C C . ILE B 1 127 ? 67.204 34.379 22.006 1.00 12.96 128 ILE B C 1
ATOM 3201 O O . ILE B 1 127 ? 66.703 34.742 20.933 1.00 12.35 128 ILE B O 1
ATOM 3206 N N . LYS B 1 128 ? 67.451 35.233 22.998 1.00 13.90 129 LYS B N 1
ATOM 3207 C CA . LYS B 1 128 ? 66.994 36.616 22.949 1.00 13.19 129 LYS B CA 1
ATOM 3208 C C . LYS B 1 128 ? 67.839 37.467 22.019 1.00 13.43 129 LYS B C 1
ATOM 3209 O O . LYS B 1 128 ? 67.300 38.364 21.357 1.00 16.01 129 LYS B O 1
ATOM 3215 N N . ASN B 1 129 ? 69.139 37.194 21.932 1.00 14.10 130 ASN B N 1
ATOM 3216 C CA . ASN B 1 129 ? 70.045 38.068 21.201 1.00 14.38 130 ASN B CA 1
ATOM 3217 C C . ASN B 1 129 ? 70.450 37.541 19.828 1.00 15.75 130 ASN B C 1
ATOM 3218 O O . ASN B 1 129 ? 70.813 38.344 18.962 1.00 18.10 130 ASN B O 1
ATOM 3223 N N . ARG B 1 130 ? 70.387 36.226 19.594 1.00 13.25 131 ARG B N 1
ATOM 3224 C CA . ARG B 1 130 ? 70.869 35.623 18.351 1.00 12.23 131 ARG B CA 1
ATOM 3225 C C . ARG B 1 130 ? 69.747 34.980 17.546 1.00 12.23 131 ARG B C 1
ATOM 3226 O O . ARG B 1 130 ? 69.487 35.400 16.413 1.00 13.91 131 ARG B O 1
ATOM 3234 N N . TYR B 1 131 ? 69.031 34.007 18.108 1.00 9.71 132 TYR B N 1
ATOM 3235 C CA . TYR B 1 131 ? 68.138 33.180 17.293 1.00 8.79 132 TYR B CA 1
ATOM 3236 C C . TYR B 1 131 ? 66.783 33.831 17.055 1.00 11.13 132 TYR B C 1
ATOM 3237 O O . TYR B 1 131 ? 66.321 33.896 15.912 1.00 10.66 132 TYR B O 1
ATOM 3246 N N . PHE B 1 132 ? 66.113 34.301 18.110 1.00 11.39 133 PHE B N 1
ATOM 3247 C CA . PHE B 1 132 ? 64.816 34.927 17.881 1.00 10.53 133 PHE B CA 1
ATOM 3248 C C . PHE B 1 132 ? 64.939 36.158 16.996 1.00 10.66 133 PHE B C 1
ATOM 3249 O O . PHE B 1 132 ? 64.128 36.302 16.063 1.00 11.24 133 PHE B O 1
ATOM 3257 N N . PRO B 1 133 ? 65.930 37.030 17.173 1.00 10.73 134 PRO B N 1
ATOM 3258 C CA . PRO B 1 133 ? 66.069 38.142 16.221 1.00 11.37 134 PRO B CA 1
ATOM 3259 C C . PRO B 1 133 ? 66.258 37.683 14.790 1.00 13.98 134 PRO B C 1
ATOM 3260 O O . PRO B 1 133 ? 65.699 38.293 13.872 1.00 13.63 134 PRO B O 1
ATOM 3264 N N . ALA B 1 134 ? 67.011 36.605 14.561 1.00 11.78 135 ALA B N 1
ATOM 3265 C CA . ALA B 1 134 ? 67.225 36.156 13.186 1.00 12.24 135 ALA B CA 1
ATOM 3266 C C . ALA B 1 134 ? 65.920 35.725 12.522 1.00 11.90 135 ALA B C 1
ATOM 3267 O O . ALA B 1 134 ? 65.668 36.049 11.350 1.00 12.43 135 ALA B O 1
ATOM 3269 N N . PHE B 1 135 ? 65.076 34.982 13.241 1.00 10.63 136 PHE B N 1
ATOM 3270 C CA . PHE B 1 135 ? 63.848 34.507 12.616 1.00 11.56 136 PHE B CA 1
ATOM 3271 C C . PHE B 1 135 ? 62.789 35.597 12.512 1.00 14.38 136 PHE B C 1
ATOM 3272 O O . PHE B 1 135 ? 62.033 35.632 11.532 1.00 13.14 136 PHE B O 1
ATOM 3280 N N . GLU B 1 136 ? 62.719 36.484 13.505 1.00 13.09 137 GLU B N 1
ATOM 3281 C CA . GLU B 1 136 ? 61.831 37.640 13.402 1.00 14.80 137 GLU B CA 1
ATOM 3282 C C . GLU B 1 136 ? 62.188 38.461 12.173 1.00 16.23 137 GLU B C 1
ATOM 3283 O O . GLU B 1 136 ? 61.302 38.900 11.431 1.00 15.25 137 GLU B O 1
ATOM 3289 N N . LYS B 1 137 ? 63.490 38.609 11.899 1.00 12.32 138 LYS B N 1
ATOM 3290 C CA . LYS B 1 137 ? 63.943 39.385 10.748 1.00 12.54 138 LYS B CA 1
ATOM 3291 C C . LYS B 1 137 ? 63.512 38.741 9.428 1.00 15.48 138 LYS B C 1
ATOM 3292 O O . LYS B 1 137 ? 63.125 39.445 8.487 1.00 14.68 138 LYS B O 1
ATOM 3298 N N . VAL B 1 138 ? 63.579 37.407 9.328 1.00 12.86 139 VAL B N 1
ATOM 3299 C CA . VAL B 1 138 ? 63.104 36.733 8.118 1.00 13.98 139 VAL B CA 1
ATOM 3300 C C . VAL B 1 138 ? 61.632 37.042 7.882 1.00 14.55 139 VAL B C 1
ATOM 3301 O O . VAL B 1 138 ? 61.225 37.424 6.776 1.00 14.27 139 VAL B O 1
ATOM 3305 N N . LEU B 1 139 ? 60.812 36.845 8.911 1.00 13.10 140 LEU B N 1
ATOM 3306 C CA . LEU B 1 139 ? 59.376 37.078 8.784 1.00 13.56 140 LEU B CA 1
ATOM 3307 C C . LEU B 1 139 ? 59.081 38.536 8.463 1.00 13.52 140 LEU B C 1
ATOM 3308 O O . LEU B 1 139 ? 58.196 38.828 7.649 1.00 15.80 140 LEU B O 1
ATOM 3313 N N . LYS B 1 140 ? 59.831 39.461 9.057 1.00 11.90 141 LYS B N 1
ATOM 3314 C CA . LYS B 1 140 ? 59.586 40.877 8.795 1.00 12.18 141 LYS B CA 1
ATOM 3315 C C . LYS B 1 140 ? 59.990 41.254 7.377 1.00 18.95 141 LYS B C 1
ATOM 3316 O O . LYS B 1 140 ? 59.368 42.137 6.771 1.00 18.91 141 LYS B O 1
ATOM 3322 N N A SER B 1 141 ? 60.994 40.585 6.806 0.54 16.65 142 SER B N 1
ATOM 3323 N 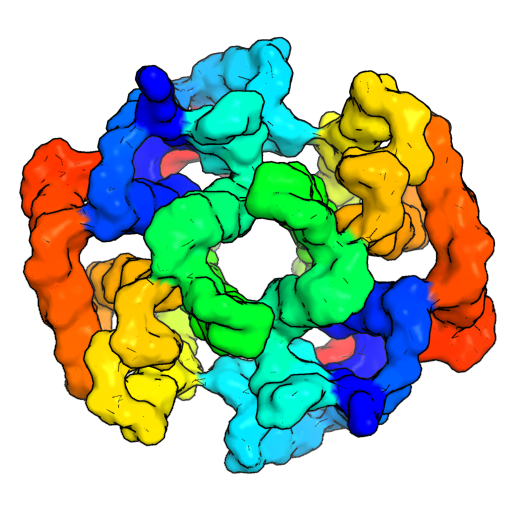N B SER B 1 141 ? 61.033 40.604 6.851 0.46 16.58 142 SER B N 1
ATOM 3324 C CA A SER B 1 141 ? 61.510 41.034 5.515 0.54 17.72 142 SER B CA 1
ATOM 3325 C CA B SER B 1 141 ? 61.548 40.932 5.525 0.46 18.04 142 SER B CA 1
ATOM 3326 C C A SER B 1 141 ? 60.581 40.701 4.353 0.54 19.64 142 SER B C 1
ATOM 3327 C C B SER B 1 141 ? 60.470 40.779 4.465 0.46 19.43 142 SER B C 1
ATOM 3328 O O A SER B 1 141 ? 60.593 41.412 3.339 0.54 19.62 142 SER B O 1
ATOM 3329 O O B SER B 1 141 ? 60.243 41.689 3.659 0.46 20.05 142 SER B O 1
ATOM 3334 N N . HIS B 1 142 ? 59.791 39.632 4.451 1.00 14.99 143 HIS B N 1
ATOM 3335 C CA . HIS B 1 142 ? 58.830 39.323 3.406 1.00 15.29 143 HIS B CA 1
ATOM 3336 C C . HIS B 1 142 ? 57.373 39.490 3.819 1.00 15.29 143 HIS B C 1
ATOM 3337 O O . HIS B 1 142 ? 56.504 39.520 2.944 1.00 18.18 143 HIS B O 1
ATOM 3344 N N . GLY B 1 143 ? 57.083 39.603 5.111 1.00 17.30 144 GLY B N 1
ATOM 3345 C CA . GLY B 1 143 ? 55.728 39.830 5.574 1.00 17.98 144 GLY B CA 1
ATOM 3346 C C . GLY B 1 143 ? 54.762 38.691 5.336 1.00 18.54 144 GLY B C 1
ATOM 3347 O O . GLY B 1 143 ? 53.554 38.884 5.497 1.00 20.86 144 GLY B O 1
ATOM 3348 N N . GLN B 1 144 ? 55.252 37.509 4.967 1.00 16.46 145 GLN B N 1
ATOM 3349 C CA . GLN B 1 144 ? 54.404 36.383 4.621 1.00 15.91 145 GLN B CA 1
ATOM 3350 C C . GLN B 1 144 ? 54.150 35.501 5.843 1.00 14.66 145 GLN B C 1
ATOM 3351 O O . GLN B 1 144 ? 54.819 35.608 6.870 1.00 17.04 145 GLN B O 1
ATOM 3357 N N . ASP B 1 145 ? 53.158 34.626 5.720 1.00 14.87 146 ASP B N 1
ATOM 3358 C CA . ASP B 1 145 ? 52.731 33.810 6.854 1.00 14.27 146 ASP B CA 1
ATOM 3359 C C . ASP B 1 145 ? 53.661 32.635 7.134 1.00 14.51 146 ASP B C 1
ATOM 3360 O O . ASP B 1 145 ? 53.524 32.005 8.189 1.00 14.78 146 ASP B O 1
ATOM 3365 N N . TYR B 1 146 ? 54.568 32.313 6.212 1.00 14.19 147 TYR B N 1
ATOM 3366 C CA . TYR B 1 146 ? 55.467 31.166 6.343 1.00 13.23 147 TYR B CA 1
ATOM 3367 C C . TYR B 1 146 ? 56.902 31.620 6.127 1.00 14.03 147 TYR B C 1
ATOM 3368 O O . TYR B 1 146 ? 57.159 32.679 5.550 1.00 15.32 147 TYR B O 1
ATOM 3377 N N . LEU B 1 147 ? 57.847 30.800 6.596 1.00 12.08 148 LEU B N 1
ATOM 3378 C CA . LEU B 1 147 ? 59.244 31.231 6.556 1.00 13.05 148 LEU B CA 1
ATOM 3379 C C . LEU B 1 147 ? 59.789 31.293 5.133 1.00 12.73 148 LEU B C 1
ATOM 3380 O O . LEU B 1 147 ? 60.517 32.236 4.794 1.00 13.20 148 LEU B O 1
ATOM 3385 N N . VAL B 1 148 ? 59.487 30.293 4.302 1.00 11.94 149 VAL B N 1
ATOM 3386 C CA . VAL B 1 148 ? 60.094 30.135 2.981 1.00 12.33 149 VAL B CA 1
ATOM 3387 C C . VAL B 1 148 ? 59.010 29.865 1.948 1.00 15.01 149 VAL B C 1
ATOM 3388 O O . VAL B 1 148 ? 58.135 29.016 2.159 1.00 15.66 149 VAL B O 1
ATOM 3392 N N . GLY B 1 149 ? 59.087 30.569 0.819 1.00 16.79 150 GLY B N 1
ATOM 3393 C CA . GLY B 1 149 ? 58.257 30.249 -0.328 1.00 22.92 150 GLY B CA 1
ATOM 3394 C C . GLY B 1 149 ? 56.796 30.606 -0.189 1.00 16.82 150 GLY B C 1
ATOM 3395 O O . GLY B 1 149 ? 55.990 30.198 -1.036 1.00 21.93 150 GLY B O 1
ATOM 3396 N N . ASN B 1 150 ? 56.420 31.318 0.868 1.00 16.62 151 ASN B N 1
ATOM 3397 C CA . ASN B 1 150 ? 55.023 31.685 1.113 1.00 16.33 151 ASN B CA 1
ATOM 3398 C C . ASN B 1 150 ? 54.119 30.454 1.199 1.00 21.67 151 ASN B C 1
ATOM 3399 O O . ASN B 1 150 ? 52.959 30.478 0.786 1.00 22.41 151 ASN B O 1
ATOM 3404 N N . LYS B 1 151 ? 54.646 29.373 1.767 1.00 17.56 152 LYS B N 1
ATOM 3405 C CA . LYS B 1 151 ? 53.938 28.104 1.810 1.00 18.15 152 LYS B CA 1
ATOM 3406 C C . LYS B 1 151 ? 54.541 27.285 2.944 1.00 17.81 152 LYS B C 1
ATOM 3407 O O . LYS B 1 151 ? 55.732 27.404 3.238 1.00 17.50 152 LYS B O 1
ATOM 3413 N N . LEU B 1 152 ? 53.704 26.468 3.582 1.00 17.66 153 LEU B N 1
ATOM 3414 C CA . LEU B 1 152 ? 54.151 25.663 4.715 1.00 14.76 153 LEU B CA 1
ATOM 3415 C C . LEU B 1 152 ? 55.340 24.795 4.326 1.00 14.48 153 LEU B C 1
ATOM 3416 O O . LEU B 1 152 ? 55.323 24.120 3.294 1.00 15.29 153 LEU B O 1
ATOM 3421 N N . SER B 1 153 ? 56.357 24.782 5.183 1.00 13.09 154 SER B N 1
ATOM 3422 C CA . SER B 1 153 ? 57.514 23.923 4.986 1.00 10.48 154 SER B CA 1
ATOM 3423 C C . SER B 1 153 ? 57.959 23.369 6.329 1.00 11.16 154 SER B C 1
ATOM 3424 O O . SER B 1 153 ? 57.475 23.765 7.398 1.00 11.96 154 SER B O 1
ATOM 3427 N N . ARG B 1 154 ? 58.924 22.455 6.262 1.00 10.51 155 ARG B N 1
ATOM 3428 C CA . ARG B 1 154 ? 59.477 21.915 7.488 1.00 11.66 155 ARG B CA 1
ATOM 3429 C C . ARG B 1 154 ? 60.070 23.010 8.355 1.00 9.95 155 ARG B C 1
ATOM 3430 O O . ARG B 1 154 ? 60.142 22.857 9.578 1.00 11.01 155 ARG B O 1
ATOM 3438 N N . ALA B 1 155 ? 60.512 24.120 7.760 1.00 10.17 156 ALA B N 1
ATOM 3439 C CA . ALA B 1 155 ? 61.103 25.166 8.585 1.00 9.28 156 ALA B CA 1
ATOM 3440 C C . ALA B 1 155 ? 60.094 25.716 9.583 1.00 9.61 156 ALA B C 1
ATOM 3441 O O . ALA B 1 155 ? 60.439 25.992 10.737 1.00 9.53 156 ALA B O 1
ATOM 3443 N N . ASP B 1 156 ? 58.839 25.895 9.152 1.00 10.00 157 ASP B N 1
ATOM 3444 C CA . ASP B 1 156 ? 57.822 26.409 10.062 1.00 10.85 157 ASP B CA 1
ATOM 3445 C C . ASP B 1 156 ? 57.541 25.408 11.167 1.00 10.73 157 ASP B C 1
ATOM 3446 O O . ASP B 1 156 ? 57.357 25.793 12.322 1.00 10.56 157 ASP B O 1
ATOM 3451 N N A ILE B 1 157 ? 57.509 24.121 10.825 0.75 10.21 158 ILE B N 1
ATOM 3452 N N B ILE B 1 157 ? 57.520 24.120 10.826 0.25 10.23 158 ILE B N 1
ATOM 3453 C CA A ILE B 1 157 ? 57.231 23.080 11.809 0.75 9.54 158 ILE B CA 1
ATOM 3454 C CA B ILE B 1 157 ? 57.228 23.080 11.806 0.25 9.58 158 ILE B CA 1
ATOM 3455 C C A ILE B 1 157 ? 58.346 23.001 12.836 0.75 10.24 158 ILE B C 1
ATOM 3456 C C B ILE B 1 157 ? 58.346 22.983 12.835 0.25 10.18 158 ILE B C 1
ATOM 3457 O O A ILE B 1 157 ? 58.094 22.998 14.046 0.75 10.59 158 ILE B O 1
ATOM 3458 O O B ILE B 1 157 ? 58.094 22.942 14.045 0.25 10.57 158 ILE B O 1
ATOM 3467 N N . HIS B 1 158 ? 59.600 22.946 12.374 1.00 10.39 159 HIS B N 1
ATOM 3468 C CA . HIS B 1 158 ? 60.716 22.854 13.308 1.00 9.34 159 HIS B CA 1
ATOM 3469 C C . HIS B 1 158 ? 60.812 24.098 14.184 1.00 9.49 159 HIS B C 1
ATOM 3470 O O . HIS B 1 158 ? 61.128 24.005 15.375 1.00 9.44 159 HIS B O 1
ATOM 3477 N N . LEU B 1 159 ? 60.569 25.282 13.611 1.00 9.65 160 LEU B N 1
ATOM 3478 C CA . LEU B 1 159 ? 60.649 26.496 14.411 1.00 10.07 160 LEU B CA 1
ATOM 3479 C C . LEU B 1 159 ? 59.572 26.505 15.492 1.00 9.94 160 LEU B C 1
ATOM 3480 O O . LEU B 1 159 ? 59.841 26.824 16.650 1.00 10.45 160 LEU B O 1
ATOM 3485 N N . VAL B 1 160 ? 58.345 26.157 15.124 1.00 9.46 161 VAL B N 1
ATOM 3486 C CA . VAL B 1 160 ? 57.263 26.217 16.099 1.00 9.34 161 VAL B CA 1
ATOM 3487 C C . VAL B 1 160 ? 57.465 25.189 17.206 1.00 9.37 161 VAL B C 1
ATOM 3488 O O . VAL B 1 160 ? 57.237 25.486 18.385 1.00 9.77 161 VAL B O 1
ATOM 3492 N N . GLU B 1 161 ? 57.963 23.992 16.863 1.00 8.54 162 GLU B N 1
ATOM 3493 C CA . GLU B 1 161 ? 58.344 23.032 17.898 1.00 9.32 162 GLU B CA 1
ATOM 3494 C C . GLU B 1 161 ? 59.311 23.668 18.893 1.00 10.19 162 GLU B C 1
ATOM 3495 O O . GLU B 1 161 ? 59.127 23.584 20.113 1.00 10.47 162 GLU B O 1
ATOM 3501 N N . LEU B 1 162 ? 60.367 24.301 18.381 1.00 9.31 163 LEU B N 1
ATOM 3502 C CA . LEU B 1 162 ? 61.327 24.970 19.255 1.00 10.49 163 LEU B CA 1
ATOM 3503 C C . LEU B 1 162 ? 60.666 26.058 20.106 1.00 9.32 163 LEU B C 1
ATOM 3504 O O . LEU B 1 162 ? 61.038 26.245 21.270 1.00 10.28 163 LEU B O 1
ATOM 3509 N N . LEU B 1 163 ? 59.711 26.803 19.536 1.00 10.05 164 LEU B N 1
ATOM 3510 C CA . LEU B 1 163 ? 59.020 27.841 20.307 1.00 11.77 164 LEU B CA 1
ATOM 3511 C C . LEU B 1 163 ? 58.326 27.254 21.531 1.00 11.79 164 LEU B C 1
ATOM 3512 O O . LEU B 1 163 ? 58.321 27.874 22.603 1.00 11.88 164 LEU B O 1
ATOM 3517 N N . TYR B 1 164 ? 57.754 26.054 21.396 1.00 10.06 165 TYR B N 1
ATOM 3518 C CA . TYR B 1 164 ? 57.156 25.386 22.550 1.00 11.00 165 TYR B CA 1
ATOM 3519 C C . T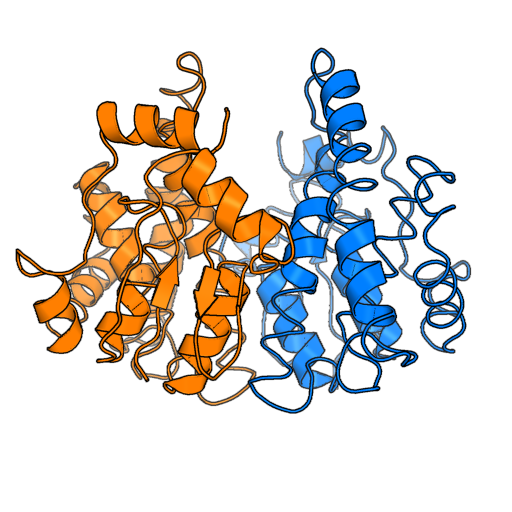YR B 1 164 ? 58.196 25.049 23.612 1.00 13.09 165 TYR B C 1
ATOM 3520 O O . TYR B 1 164 ? 57.938 25.201 24.811 1.00 12.75 165 TYR B O 1
ATOM 3529 N N . TYR B 1 165 ? 59.390 24.611 23.199 1.00 9.77 166 TYR B N 1
ATOM 3530 C CA . TYR B 1 165 ? 60.409 24.284 24.189 1.00 10.08 166 TYR B CA 1
ATOM 3531 C C . TYR B 1 165 ? 60.946 25.540 24.852 1.00 10.44 166 TYR B C 1
ATOM 3532 O O . TYR B 1 165 ? 61.246 25.534 26.050 1.00 11.71 166 TYR B O 1
ATOM 3541 N N . VAL B 1 166 ? 61.078 26.626 24.092 1.00 10.13 167 VAL B N 1
ATOM 3542 C CA . VAL B 1 166 ? 61.516 27.880 24.688 1.00 10.65 167 VAL B CA 1
ATOM 3543 C C . VAL B 1 166 ? 60.491 28.369 25.711 1.00 11.79 167 VAL B C 1
ATOM 3544 O O . VAL B 1 166 ? 60.854 28.835 26.796 1.00 12.92 167 VAL B O 1
ATOM 3548 N N . GLU B 1 167 ? 59.200 28.229 25.396 1.00 11.69 168 GLU B N 1
ATOM 3549 C CA . GLU B 1 167 ? 58.150 28.602 26.345 1.00 12.70 168 GLU B CA 1
ATOM 3550 C C . GLU B 1 167 ? 58.270 27.824 27.650 1.00 12.11 168 GLU B C 1
ATOM 3551 O O . GLU B 1 167 ? 58.062 28.383 28.735 1.00 14.76 168 GLU B O 1
ATOM 3557 N N . GLU B 1 168 ? 58.607 26.530 27.571 1.00 11.20 169 GLU B N 1
ATOM 3558 C CA . GLU B 1 168 ? 58.821 25.735 28.778 1.00 13.55 169 GLU B CA 1
ATOM 3559 C C . GLU B 1 168 ? 59.986 26.262 29.598 1.00 15.82 169 GLU B C 1
ATOM 3560 O O . GLU B 1 168 ? 59.974 26.154 30.830 1.00 18.34 169 GLU B O 1
ATOM 3566 N N . LEU B 1 169 ? 61.010 26.807 28.945 1.00 13.46 170 LEU B N 1
ATOM 3567 C CA . LEU B 1 169 ? 62.171 27.329 29.658 1.00 13.70 170 LEU B CA 1
ATOM 3568 C C . LEU B 1 169 ? 61.887 28.678 30.299 1.00 19.34 170 LEU B C 1
ATOM 3569 O O . LEU B 1 169 ? 62.259 28.915 31.454 1.00 19.67 170 LEU B O 1
ATOM 3574 N N . ASP B 1 170 ? 61.265 29.584 29.548 1.00 17.28 171 ASP B N 1
ATOM 3575 C CA . ASP B 1 170 ? 60.992 30.935 30.035 1.00 17.54 171 ASP B CA 1
ATOM 3576 C C . ASP B 1 170 ? 59.967 31.532 29.080 1.00 17.33 171 ASP B C 1
ATOM 3577 O O . ASP B 1 170 ? 60.295 31.828 27.922 1.00 17.23 171 ASP B O 1
ATOM 3582 N N . SER B 1 171 ? 58.731 31.692 29.556 1.00 16.77 172 SER B N 1
ATOM 3583 C CA . SER B 1 171 ? 57.648 32.171 28.709 1.00 15.63 172 SER B CA 1
ATOM 3584 C C . SER B 1 171 ? 57.818 33.629 28.300 1.00 15.00 172 SER B C 1
ATOM 3585 O O . SER B 1 171 ? 57.116 34.084 27.393 1.00 18.95 172 SER B O 1
ATOM 3588 N N . SER B 1 172 ? 58.742 34.356 28.916 1.00 16.15 173 SER B N 1
ATOM 3589 C CA . SER B 1 172 ? 58.958 35.747 28.539 1.00 18.94 173 SER B CA 1
ATOM 3590 C C . SER B 1 172 ? 59.877 35.910 27.334 1.00 16.67 173 SER B C 1
ATOM 3591 O O . SER B 1 172 ? 59.925 37.001 26.758 1.00 18.15 173 SER B O 1
ATOM 3594 N N . LEU B 1 173 ? 60.607 34.864 26.929 1.00 14.61 174 LEU B N 1
ATOM 3595 C CA . LEU B 1 173 ? 61.643 35.059 25.916 1.00 14.72 174 LEU B CA 1
ATOM 3596 C C . LEU B 1 173 ? 61.065 35.493 24.573 1.00 14.75 174 LEU B C 1
ATOM 3597 O O . LEU B 1 173 ? 61.700 36.265 23.844 1.00 14.28 174 LEU B O 1
ATOM 3602 N N . ILE B 1 174 ? 59.867 35.019 24.230 1.00 13.17 175 ILE B N 1
ATOM 3603 C CA . ILE B 1 174 ? 59.241 35.368 22.956 1.00 12.23 175 ILE B CA 1
ATOM 3604 C C . ILE B 1 174 ? 58.505 36.702 22.995 1.00 17.82 175 ILE B C 1
ATOM 3605 O O . ILE B 1 174 ? 58.043 37.171 21.948 1.00 15.92 175 ILE B O 1
ATOM 3610 N N . SER B 1 175 ? 58.415 37.345 24.161 1.00 17.66 176 SER B N 1
ATOM 3611 C CA . SER B 1 175 ? 57.474 38.454 24.324 1.00 17.23 176 SER B CA 1
ATOM 3612 C C . SER B 1 175 ? 57.754 39.631 23.390 1.00 21.59 176 SER B C 1
ATOM 3613 O O . SER B 1 175 ? 56.812 40.321 22.979 1.00 22.39 176 SER B O 1
ATOM 3616 N N . SER B 1 176 ? 59.014 39.897 23.050 1.00 17.43 177 SER B N 1
ATOM 3617 C CA . SER B 1 176 ? 59.339 41.030 22.187 1.00 17.87 177 SER B CA 1
ATOM 3618 C C . SER B 1 176 ? 59.391 40.661 20.709 1.00 17.07 177 SER B C 1
ATOM 3619 O O . SER B 1 176 ? 59.891 41.451 19.898 1.00 19.15 177 SER B O 1
ATOM 3622 N N . PHE B 1 177 ? 58.857 39.495 20.340 1.00 15.71 178 PHE B N 1
ATOM 3623 C CA . PHE B 1 177 ? 58.920 38.980 18.973 1.00 14.41 178 PHE B CA 1
ATOM 3624 C C . PHE B 1 177 ? 57.505 38.664 18.504 1.00 14.39 178 PHE B C 1
ATOM 3625 O O . PHE B 1 177 ? 57.079 37.501 18.487 1.00 13.80 178 PHE B O 1
ATOM 3633 N N . PRO B 1 178 ? 56.743 39.689 18.103 1.00 15.71 179 PRO B N 1
ATOM 3634 C CA . PRO B 1 178 ? 55.338 39.455 17.738 1.00 16.01 179 PRO B CA 1
ATOM 3635 C C . PRO B 1 178 ? 55.149 38.613 16.486 1.00 13.90 179 PRO B C 1
ATOM 3636 O O . PRO B 1 178 ? 54.143 37.907 16.384 1.00 15.04 179 PRO B O 1
ATOM 3640 N N . LEU B 1 179 ? 56.058 38.680 15.510 1.00 15.03 180 LEU B N 1
ATOM 3641 C CA . LEU B 1 179 ? 55.890 37.828 14.340 1.00 14.74 180 LEU B CA 1
ATOM 3642 C C . LEU B 1 179 ? 56.103 36.357 14.694 1.00 13.00 180 LEU B C 1
ATOM 3643 O O . LEU B 1 179 ? 55.405 35.480 14.164 1.00 12.93 180 LEU B O 1
ATOM 3648 N N . LEU B 1 180 ? 57.020 36.074 15.618 1.00 13.45 181 LEU B N 1
ATOM 3649 C CA . LEU B 1 180 ? 57.163 34.695 16.079 1.00 14.53 181 LEU B CA 1
ATOM 3650 C C . LEU B 1 180 ? 55.929 34.232 16.844 1.00 12.79 181 LEU B C 1
ATOM 3651 O O . LEU B 1 180 ? 55.485 33.096 16.667 1.00 12.55 181 LEU B O 1
ATOM 3656 N N . LYS B 1 181 ? 55.351 35.102 17.688 1.00 13.03 182 LYS B N 1
ATOM 3657 C CA . LYS B 1 181 ? 54.119 34.743 18.390 1.00 11.96 182 LYS B CA 1
ATOM 3658 C C . LYS B 1 181 ? 53.011 34.414 17.406 1.00 13.28 182 LYS B C 1
ATOM 3659 O O . LYS B 1 181 ? 52.274 33.438 17.583 1.00 12.93 182 LYS B O 1
ATOM 3665 N N . ALA B 1 182 ? 52.891 35.220 16.352 1.00 13.70 183 ALA B N 1
ATOM 3666 C CA . ALA B 1 182 ? 51.849 35.018 15.353 1.00 14.82 183 ALA B CA 1
ATOM 3667 C C . ALA B 1 182 ? 52.068 33.735 14.563 1.00 12.03 183 ALA B C 1
ATOM 3668 O O . ALA B 1 182 ? 51.106 33.028 14.239 1.00 13.87 183 ALA B O 1
ATOM 3670 N N . LEU B 1 183 ? 53.330 33.410 14.247 1.00 12.97 184 LEU B N 1
ATOM 3671 C CA . LEU B 1 183 ? 53.608 32.153 13.563 1.00 10.93 184 LEU B CA 1
ATOM 3672 C C . LEU B 1 183 ? 53.231 30.967 14.438 1.00 10.29 184 LEU B C 1
ATOM 3673 O O . LEU B 1 183 ? 52.651 29.989 13.955 1.00 12.22 184 LEU B O 1
ATOM 3678 N N . LYS B 1 184 ? 53.583 31.033 15.720 1.00 12.70 185 LYS B N 1
ATOM 3679 C CA . LYS B 1 184 ? 53.252 29.952 16.635 1.00 11.72 185 LYS B CA 1
ATOM 3680 C C . LYS B 1 184 ? 51.753 29.684 16.637 1.00 12.39 185 LYS B C 1
ATOM 3681 O O . LYS B 1 184 ? 51.322 28.534 16.541 1.00 13.85 185 LYS B O 1
ATOM 3687 N N . THR B 1 185 ? 50.949 30.746 16.684 1.00 14.08 186 THR B N 1
ATOM 3688 C CA . THR B 1 185 ? 49.498 30.590 16.672 1.00 16.68 186 THR B CA 1
ATOM 3689 C C . THR B 1 185 ? 49.000 30.001 15.354 1.00 16.30 186 THR B C 1
ATOM 3690 O O . THR B 1 185 ? 48.212 29.048 15.350 1.00 16.14 186 THR B O 1
ATOM 3694 N N A ARG B 1 186 ? 49.437 30.556 14.219 0.65 13.27 187 ARG B N 1
ATOM 3695 N N B ARG B 1 186 ? 49.439 30.575 14.232 0.35 13.35 187 ARG B N 1
ATOM 3696 C CA A ARG B 1 186 ? 48.967 30.068 12.923 0.65 13.00 187 ARG B CA 1
ATOM 3697 C CA B ARG B 1 186 ? 49.021 30.102 12.917 0.35 13.00 187 ARG B CA 1
ATOM 3698 C C A ARG B 1 186 ? 49.322 28.600 12.715 0.65 13.11 187 ARG B C 1
ATOM 3699 C C B ARG B 1 186 ? 49.323 28.620 12.743 0.35 13.08 187 ARG B C 1
ATOM 3700 O O A ARG B 1 186 ? 48.492 27.805 12.259 0.65 14.64 187 ARG B O 1
ATOM 3701 O O B ARG B 1 186 ? 48.450 27.833 12.362 0.35 14.93 187 ARG B O 1
ATOM 3716 N N . ILE B 1 187 ? 50.569 28.223 13.002 1.00 13.71 188 ILE B N 1
ATOM 3717 C CA . ILE B 1 187 ? 50.959 26.837 12.781 1.00 12.68 188 ILE B CA 1
ATOM 3718 C C . ILE B 1 187 ? 50.234 25.908 13.751 1.00 11.23 188 ILE B C 1
ATOM 3719 O O . ILE B 1 187 ? 49.825 24.800 13.379 1.00 13.07 188 ILE B O 1
ATOM 3724 N N . SER B 1 188 ? 50.061 26.343 15.003 1.00 11.99 189 SER B N 1
ATOM 3725 C CA . SER B 1 188 ? 49.398 25.508 15.999 1.00 12.00 189 SER B CA 1
ATOM 3726 C C . SER B 1 188 ? 47.925 25.297 15.684 1.00 14.17 189 SER B C 1
ATOM 3727 O O . SER B 1 188 ? 47.317 24.367 16.224 1.00 16.33 189 SER B O 1
ATOM 3730 N N A ASN B 1 189 ? 47.346 26.112 14.813 0.48 15.08 190 ASN B N 1
ATOM 3731 N N B ASN B 1 189 ? 47.349 26.133 14.824 0.52 15.10 190 ASN B N 1
ATOM 3732 C CA A ASN B 1 189 ? 45.941 25.977 14.463 0.48 18.86 190 ASN B CA 1
ATOM 3733 C CA B ASN B 1 189 ? 45.948 26.023 14.443 0.52 18.89 190 ASN B CA 1
ATOM 3734 C C A ASN B 1 189 ? 45.723 25.342 13.092 0.48 15.45 190 ASN B C 1
ATOM 3735 C C B ASN B 1 189 ? 45.731 25.188 13.188 0.52 16.10 190 ASN B C 1
ATOM 3736 O O A ASN B 1 189 ? 44.581 25.267 12.629 0.48 20.70 190 ASN B O 1
ATOM 3737 O O B ASN B 1 189 ? 44.586 24.829 12.897 0.52 18.07 190 ASN B O 1
ATOM 3746 N N . LEU B 1 190 ? 46.784 24.865 12.443 1.00 13.99 191 LEU B N 1
ATOM 3747 C CA . LEU B 1 190 ? 46.612 24.005 11.286 1.00 14.30 191 LEU B CA 1
ATOM 3748 C C . LEU B 1 190 ? 46.054 22.666 11.757 1.00 14.76 191 LEU B C 1
ATOM 3749 O O . LEU B 1 190 ? 46.504 22.138 12.777 1.00 17.47 191 LEU B O 1
ATOM 3754 N N . PRO B 1 191 ? 45.071 22.097 11.056 1.00 16.67 192 PRO B N 1
ATOM 3755 C CA . PRO B 1 191 ? 44.390 20.902 11.591 1.00 17.75 192 PRO B CA 1
ATOM 3756 C C . PRO B 1 191 ? 45.304 19.777 12.052 1.00 16.52 192 PRO B C 1
ATOM 3757 O O . PRO B 1 191 ? 45.085 19.223 13.133 1.00 16.03 192 PRO B O 1
ATOM 3761 N N . THR B 1 192 ? 46.311 19.404 11.258 1.00 16.52 193 THR B N 1
ATOM 3762 C CA . THR B 1 192 ? 47.173 18.296 11.663 1.00 15.28 193 THR B CA 1
ATOM 3763 C C . THR B 1 192 ? 47.996 18.657 12.894 1.00 14.04 193 THR B C 1
ATOM 3764 O O . THR B 1 192 ? 48.202 17.820 13.775 1.00 14.67 193 THR B O 1
ATOM 3768 N N . VAL B 1 193 ? 48.488 19.892 12.967 1.00 13.05 194 VAL B N 1
ATOM 3769 C CA . VAL B 1 193 ? 49.291 20.300 14.116 1.00 11.58 194 VAL B CA 1
ATOM 3770 C C . VAL B 1 193 ? 48.420 20.434 15.358 1.00 12.75 194 VAL B C 1
ATOM 3771 O O . VAL B 1 193 ? 48.821 20.036 16.456 1.00 12.74 194 VAL B O 1
ATOM 3775 N N . LYS B 1 194 ? 47.213 20.997 15.200 1.00 14.16 195 LYS B N 1
ATOM 3776 C CA . LYS B 1 194 ? 46.302 21.118 16.333 1.00 13.76 195 LYS B CA 1
ATOM 3777 C C . LYS B 1 194 ? 45.980 19.748 16.911 1.00 12.76 195 LYS B C 1
ATOM 3778 O O . LYS B 1 194 ? 45.946 19.570 18.136 1.00 14.79 195 LYS B O 1
ATOM 3784 N N . LYS B 1 195 ? 45.793 18.757 16.045 1.00 12.99 196 LYS B N 1
ATOM 3785 C CA . LYS B 1 195 ? 45.536 17.402 16.522 1.00 15.74 196 LYS B CA 1
ATOM 3786 C C . LYS B 1 195 ? 46.741 16.833 17.276 1.00 15.62 196 LYS B C 1
ATOM 3787 O O . LYS B 1 195 ? 46.578 16.157 18.293 1.00 16.65 196 LYS B O 1
ATOM 3793 N N . PHE B 1 196 ? 47.962 17.090 16.791 1.00 12.22 197 PHE B N 1
ATOM 3794 C CA . PHE B 1 196 ? 49.150 16.595 17.482 1.00 11.59 197 PHE B CA 1
ATOM 3795 C C . PHE B 1 196 ? 49.353 17.277 18.831 1.00 10.35 197 PHE B C 1
ATOM 3796 O O . PHE B 1 196 ? 49.903 16.673 19.765 1.00 12.11 197 PHE B O 1
ATOM 3804 N N . LEU B 1 197 ? 48.918 18.529 18.965 1.00 11.80 198 LEU B N 1
ATOM 3805 C CA . LEU B 1 197 ? 49.074 19.256 20.217 1.00 10.84 198 LEU B CA 1
ATOM 3806 C C . LEU B 1 197 ? 48.023 18.864 21.249 1.00 13.61 198 LEU B C 1
ATOM 3807 O O . LEU B 1 197 ? 48.211 19.134 22.439 1.00 14.76 198 LEU B O 1
ATOM 3812 N N A GLN B 1 198 ? 46.942 18.223 20.829 0.64 14.06 199 GLN B N 1
ATOM 3813 N N B GLN B 1 198 ? 46.959 18.184 20.849 0.36 14.06 199 GLN B N 1
ATOM 3814 C CA A GLN B 1 198 ? 45.903 17.896 21.780 0.64 12.87 199 GLN B CA 1
ATOM 3815 C CA B GLN B 1 198 ? 45.882 17.898 21.782 0.36 12.96 199 GLN B CA 1
ATOM 3816 C C A GLN B 1 198 ? 46.355 16.777 22.707 0.64 14.13 199 GLN B C 1
ATOM 3817 C C B GLN B 1 198 ? 46.296 16.739 22.673 0.36 14.36 199 GLN B C 1
ATOM 3818 O O A GLN B 1 198 ? 47.294 16.030 22.404 0.64 14.32 199 GLN B O 1
ATOM 3819 O O B GLN B 1 198 ? 47.162 15.963 22.311 0.36 14.11 199 GLN B O 1
ATOM 3830 N N . PRO B 1 199 ? 45.712 16.655 23.863 1.00 14.64 200 PRO B N 1
ATOM 3831 C CA . PRO B 1 199 ? 46.042 15.552 24.766 1.00 15.93 200 PRO B CA 1
ATOM 3832 C C . PRO B 1 199 ? 45.848 14.210 24.082 1.00 15.29 200 PRO B C 1
ATOM 3833 O O . PRO B 1 199 ? 44.969 14.040 23.235 1.00 19.67 200 PRO B O 1
ATOM 3837 N N . GLY B 1 200 ? 46.693 13.252 24.451 1.00 15.93 201 GLY B N 1
ATOM 3838 C CA . GLY B 1 200 ? 46.563 11.894 23.974 1.00 18.17 201 GLY B CA 1
ATOM 3839 C C . GLY B 1 200 ? 47.248 11.582 22.662 1.00 22.45 201 GLY B C 1
ATOM 3840 O O . GLY B 1 200 ? 47.163 10.441 22.196 1.00 23.10 201 GLY B O 1
ATOM 3841 N N . SER B 1 201 ? 47.921 12.545 22.048 1.00 17.96 202 SER B N 1
ATOM 3842 C CA . SER B 1 201 ? 48.638 12.301 20.803 1.00 17.10 202 SER B CA 1
ATOM 3843 C C . SER B 1 201 ? 49.982 11.652 21.117 1.00 12.95 202 SER B C 1
ATOM 3844 O O . SER B 1 201 ? 50.339 11.469 22.281 1.00 15.81 202 SER B O 1
ATOM 3847 N N . PRO B 1 202 ? 50.768 11.317 20.087 1.00 13.51 203 PRO B N 1
ATOM 3848 C CA . PRO B 1 202 ? 52.120 10.783 20.320 1.00 14.86 203 PRO B CA 1
ATOM 3849 C C . PRO B 1 202 ? 53.120 11.826 20.785 1.00 13.11 203 PRO B C 1
ATOM 3850 O O . PRO B 1 202 ? 54.276 11.476 21.035 1.00 13.05 203 PRO B O 1
ATOM 3854 N N A ARG B 1 203 ? 52.727 13.090 20.874 0.77 10.97 204 ARG B N 1
ATOM 3855 N N B ARG B 1 203 ? 52.707 13.080 20.936 0.23 11.11 204 ARG B N 1
ATOM 3856 C CA A ARG B 1 203 ? 53.634 14.107 21.388 0.77 10.67 204 ARG B CA 1
ATOM 3857 C CA B ARG B 1 203 ? 53.614 14.133 21.374 0.23 10.71 204 ARG B CA 1
ATOM 3858 C C A ARG B 1 203 ? 54.132 13.706 22.772 0.77 11.71 204 ARG B C 1
ATOM 3859 C C B ARG B 1 203 ? 54.080 13.877 22.805 0.23 11.53 204 ARG B C 1
ATOM 3860 O O A ARG B 1 203 ? 53.382 13.168 23.594 0.77 10.66 204 ARG B O 1
ATOM 3861 O O B ARG B 1 203 ? 53.268 13.642 23.707 0.23 10.18 204 ARG B O 1
ATOM 3876 N N . LYS B 1 204 ? 55.419 13.937 23.022 1.00 10.76 205 LYS B N 1
ATOM 3877 C CA . LYS B 1 204 ? 56.025 13.488 24.272 1.00 10.07 205 LYS B CA 1
ATOM 3878 C C . LYS B 1 204 ? 56.273 14.660 25.223 1.00 10.28 205 LYS B C 1
ATOM 3879 O O . LYS B 1 204 ? 56.428 15.809 24.790 1.00 11.42 205 LYS B O 1
ATOM 3885 N N . PRO B 1 205 ? 56.303 14.388 26.529 1.00 12.08 206 PRO B N 1
ATOM 3886 C CA . PRO B 1 205 ? 56.462 15.450 27.518 1.00 11.54 206 PRO B CA 1
ATOM 3887 C C . PRO B 1 205 ? 57.925 15.804 27.703 1.00 11.05 206 PRO B C 1
ATOM 3888 O O . PRO B 1 205 ? 58.811 15.090 27.204 1.00 12.46 206 PRO B O 1
ATOM 3892 N N . PRO B 1 206 ? 58.215 16.868 28.443 1.00 13.24 207 PRO B N 1
ATOM 3893 C CA . PRO B 1 206 ? 59.599 17.128 28.848 1.00 12.73 207 PRO B CA 1
ATOM 3894 C C . PRO B 1 206 ? 60.148 15.951 29.639 1.00 14.71 207 PRO B C 1
ATOM 3895 O O . PRO B 1 206 ? 59.432 15.298 30.410 1.00 16.48 207 PRO B O 1
ATOM 3899 N N A MET B 1 207 ? 61.431 15.672 29.424 0.51 13.78 208 MET B N 1
ATOM 3900 N N B MET B 1 207 ? 61.439 15.684 29.470 0.49 13.85 208 MET B N 1
ATOM 3901 C CA A MET B 1 207 ? 62.083 14.601 30.159 0.51 13.94 208 MET B CA 1
ATOM 3902 C CA B MET B 1 207 ? 62.040 14.519 30.111 0.49 14.04 208 MET B CA 1
ATOM 3903 C C A MET B 1 207 ? 62.094 14.919 31.645 0.51 17.63 208 MET B C 1
ATOM 3904 C C B MET B 1 207 ? 62.262 14.782 31.598 0.49 17.90 208 MET B C 1
ATOM 3905 O O A MET B 1 207 ? 62.505 16.005 32.063 0.51 19.04 208 MET B O 1
ATOM 3906 O O B MET B 1 207 ? 63.014 15.689 31.971 0.49 19.55 208 MET B O 1
ATOM 3915 N N . ASP B 1 208 ? 61.621 13.974 32.446 1.00 19.15 209 ASP B N 1
ATOM 3916 C CA . ASP B 1 208 ? 61.763 14.078 33.888 1.00 16.23 209 ASP B CA 1
ATOM 3917 C C . ASP B 1 208 ? 62.893 13.171 34.375 1.00 18.21 209 ASP B C 1
ATOM 3918 O O . ASP B 1 208 ? 63.588 12.519 33.593 1.00 17.18 209 ASP B O 1
ATOM 3923 N N . GLU B 1 209 ? 63.082 13.128 35.697 1.00 21.08 210 GLU B N 1
ATOM 3924 C CA . GLU B 1 209 ? 64.237 12.423 36.248 1.00 23.34 210 GLU B CA 1
ATOM 3925 C C . GLU B 1 209 ? 64.153 10.924 35.997 1.00 14.64 210 GLU B C 1
ATOM 3926 O O . GLU B 1 209 ? 65.171 10.288 35.681 1.00 17.03 210 GLU B O 1
ATOM 3932 N N . LYS B 1 210 ? 62.957 10.346 36.122 1.00 18.65 211 LYS B N 1
ATOM 3933 C CA . LYS B 1 210 ? 62.792 8.916 35.875 1.00 17.73 211 LYS B CA 1
ATOM 3934 C C . LYS B 1 210 ? 63.080 8.569 34.420 1.00 18.07 211 LYS B C 1
ATOM 3935 O O . LYS B 1 210 ? 63.661 7.518 34.125 1.00 16.61 211 LYS B O 1
ATOM 3941 N N . SER B 1 211 ? 62.691 9.449 33.495 1.00 16.65 212 SER B N 1
ATOM 3942 C CA . SER B 1 211 ? 62.975 9.191 32.088 1.00 14.71 212 SER B CA 1
ATOM 3943 C C . SER B 1 211 ? 64.469 9.283 31.791 1.00 14.02 212 SER B C 1
ATOM 3944 O O . SER B 1 211 ? 65.004 8.478 31.022 1.00 15.15 212 SER B O 1
ATOM 3947 N N . LEU B 1 212 ? 65.163 10.251 32.396 1.00 15.63 213 LEU B N 1
ATOM 3948 C CA . LEU B 1 212 ? 66.611 10.333 32.223 1.00 17.51 213 LEU B CA 1
ATOM 3949 C C . LEU B 1 212 ? 67.296 9.089 32.781 1.00 16.83 213 LEU B C 1
ATOM 3950 O O . LEU B 1 212 ? 68.246 8.566 32.183 1.00 15.84 213 LEU B O 1
ATOM 3955 N N . GLU B 1 213 ? 66.832 8.610 33.937 1.00 17.06 214 GLU B N 1
ATOM 3956 C CA . GLU B 1 213 ? 67.386 7.384 34.502 1.00 19.89 214 GLU B CA 1
ATOM 3957 C C . GLU B 1 213 ? 67.190 6.203 33.552 1.00 15.08 214 GLU B C 1
ATOM 3958 O O . GLU B 1 213 ? 68.097 5.375 33.380 1.00 16.05 214 GLU B O 1
ATOM 3964 N N . GLU B 1 214 ? 66.020 6.125 32.907 1.00 17.99 215 GLU B N 1
ATOM 3965 C CA . GLU B 1 214 ? 65.806 5.104 31.884 1.00 16.55 215 GLU B CA 1
ATOM 3966 C C . GLU B 1 214 ? 66.789 5.260 30.727 1.00 17.99 215 GLU B C 1
ATOM 3967 O O . GLU B 1 214 ? 67.331 4.267 30.225 1.00 17.55 215 GLU B O 1
ATOM 3973 N N . ALA B 1 215 ? 67.021 6.500 30.276 1.00 15.60 216 ALA B N 1
ATOM 3974 C CA . ALA B 1 215 ? 67.969 6.711 29.188 1.00 16.12 216 ALA B CA 1
ATOM 3975 C C . ALA B 1 215 ? 69.358 6.219 29.567 1.00 18.02 216 ALA B C 1
ATOM 3976 O O . ALA B 1 215 ? 70.046 5.587 28.754 1.00 18.07 216 ALA B O 1
ATOM 3978 N N . ARG B 1 216 ? 69.791 6.505 30.797 1.00 20.24 217 ARG B N 1
ATOM 3979 C CA . ARG B 1 216 ? 71.118 6.081 31.234 1.00 17.80 217 ARG B CA 1
ATOM 3980 C C . ARG B 1 216 ? 71.253 4.566 31.221 1.00 20.28 217 ARG B C 1
ATOM 3981 O O . ARG B 1 216 ? 72.322 4.036 30.895 1.00 23.29 217 ARG B O 1
ATOM 3989 N N . LYS B 1 217 ? 70.185 3.852 31.577 1.00 19.11 218 LYS B N 1
ATOM 3990 C CA . LYS B 1 217 ? 70.235 2.392 31.552 1.00 23.12 218 LYS B CA 1
ATOM 3991 C C . LYS B 1 217 ? 70.245 1.866 30.122 1.00 23.63 218 LYS B C 1
ATOM 3992 O O . LYS B 1 217 ? 71.040 0.982 29.778 1.00 23.27 218 LYS B O 1
ATOM 3998 N N . ILE B 1 218 ? 69.367 2.401 29.272 1.00 18.56 219 ILE B N 1
ATOM 3999 C CA . ILE B 1 218 ? 69.259 1.911 27.899 1.00 19.37 219 ILE B CA 1
ATOM 4000 C C . ILE B 1 218 ? 70.554 2.153 27.142 1.00 23.08 219 ILE B C 1
ATOM 4001 O O . ILE B 1 218 ? 71.071 1.262 26.459 1.00 22.47 219 ILE B O 1
ATOM 4006 N N . PHE B 1 219 ? 71.081 3.369 27.227 1.00 19.02 220 PHE B N 1
ATOM 4007 C CA . PHE B 1 219 ? 72.208 3.778 26.402 1.00 18.26 220 PHE B CA 1
ATOM 4008 C C . PHE B 1 219 ? 73.543 3.679 27.124 1.00 24.03 220 PHE B C 1
ATOM 4009 O O . PHE B 1 219 ? 74.578 4.003 26.532 1.00 34.28 220 PHE B O 1
ATOM 4017 N N . ARG B 1 220 ? 73.541 3.236 28.379 1.00 25.56 221 ARG B N 1
ATOM 4018 C CA . ARG B 1 220 ? 74.763 2.912 29.113 1.00 29.65 221 ARG B CA 1
ATOM 4019 C C . ARG B 1 220 ? 75.685 4.128 29.237 1.00 34.82 221 ARG B C 1
ATOM 4020 O O . ARG B 1 220 ? 76.805 4.158 28.725 1.00 40.07 221 ARG B O 1
ATOM 4028 N N . PHE B 1 221 ? 75.187 5.139 29.939 1.00 33.31 222 PHE B N 1
ATOM 4029 C CA . PHE B 1 221 ? 75.977 6.335 30.196 1.00 33.37 222 PHE B CA 1
ATOM 4030 C C . PHE B 1 221 ? 75.621 6.937 31.551 1.00 44.29 222 PHE B C 1
ATOM 4031 O O . PHE B 1 221 ? 74.854 6.355 32.321 1.00 37.38 222 PHE B O 1
#

Organism: Homo sapiens (NCBI:txid9606)